Protein AF-A0A383WPZ8-F1 (afdb_monomer_lite)

Secondary structure (DSSP, 8-state):
--GGG-BEETBEEEEEE-SSTT--EEEEESS-B-TT-EEEE--S-EE-HHHHHHHHHTT--TTEEE-STTS-EEE--SS--TTS--GGGPEEPSSGGG--EEEEEEEETTTTEEEEEEEESS-B-TTPBPEE---HHHHHHHHTHHHHHHHHHHHHHH--HHHHHHHHH-HHHHHHHHHHHHHHHHHHHHHHHHHHHHHHHHHHHHHHHHHHHHHHHHHHHSSTTTSSSSGGG-TTHHHHHHHHHHHHHHTTSS----------HHHHHHHHHHHHHHHHHHHHHHHHHHHHHHTT---TTHHHHHHHHHHHHHHHHHHHHHHHHHHHHHHHHHHHHHHTTSSS--------------------------------------------------------------------------------------S-SSSSSSSSS-----

Sequence (446 aa):
MSFDEVATIDKGVVIRQSSISGAGNGLFTGRPFFRNDLITEYCGPIIDHQKALKLRKRGKATHVRVLNSQWLYIDGLKQPVTGQGGASFANDARKASAYNAVFVQRFDRKLGRDRVFLKASRDLDAYEEVFVSYGNTYWQTSKQRPQLADAQAAWDGTGTQEQEQQLRRSPRQRELRRLSVQQEATSCALQQQDLRQQQQQDLRQQQQQQQQQEVGSQQNSGDSSNTMQQAASAPGARQQRQRALSKRAVMQQTHQGNDQPQCTSSQQVRQQQQQQALPAQRAHAQQQQQAALEGSQESTDTQVVWRRSSRVRGRLESQQQQLEEQQQESQQRDRAANGASRSTADVAGADTNAAQPSVLCWSEQKKRSACSPTGQAGKRSKPSSSKAEGTEQRLPADATATLDGADAAAAAVAGKFTVEVLAQPPQQAFATACQAAAMLTRRGRH

InterPro domains:
  IPR001214 SET domain [PF00856] (24-135)
  IPR001214 SET domain [PS50280] (11-135)
  IPR046341 SET domain superfamily [G3DSA:2.170.270.10] (6-135)
  IPR046341 SET domain superfamily [SSF82199] (13-147)

Foldseek 3Di:
DDPPPAAADVRQKHWDQDPPPPLGIFIFGQAKDAAFDFHWWQDADKDAQVVCVVCLLVVNNLQWADQDPRRIIGNGDPDGDTPHTDPSRAEADPDPVPAQWEKDWDQDPVVRGITITITGNHIDHGGHTHHYHPDPVVVVSVVCVVVVVVVVVVCVPDVPPVVVVVVVVDPVVVVVVVVVVVVVVVVVVVVVVVVVVVVVVVVVVVVVVVVVVVVVVVVVVVPVVVVVVPPPPDPPVVVVVVVVVVVVVVPPPPDDDDDDDDPDPVNVVVVVVVVVCVVVVVVVVVVVVVVVVVVVPPDPPVVVVVVVVVVVVVVVVVVVVVVVVVVVVVVVVVVVVVVVVPDPPDDDDDDDDDDDDDDDDDDDDDDDDDDDDDDDDDDDDDDDDDDDDDDDDDDDDDDDDDDDDDDDDDDDDDDDDDDDDDDDDDDDDDDPDDPPPPPPPPDDDD

pLDDT: mean 71.73, std 23.14, range [33.0, 98.75]

Radius of gyration: 43.34 Å; chains: 1; bounding box: 100×112×109 Å

Structure (mmCIF, N/CA/C/O backbone):
data_AF-A0A383WPZ8-F1
#
_entry.id   AF-A0A383WPZ8-F1
#
loop_
_atom_site.group_PDB
_atom_site.id
_atom_site.type_symbol
_atom_site.label_atom_id
_atom_site.label_alt_id
_atom_site.label_comp_id
_atom_site.label_asym_id
_atom_site.label_entity_id
_atom_site.label_seq_id
_atom_site.pdbx_PDB_ins_code
_atom_site.Cartn_x
_atom_site.Cartn_y
_atom_site.Cartn_z
_atom_site.occupancy
_atom_site.B_iso_or_equiv
_atom_site.auth_seq_id
_atom_site.auth_comp_id
_atom_site.auth_asym_id
_atom_site.auth_atom_id
_atom_site.pdbx_PDB_model_num
ATOM 1 N N . MET A 1 1 ? -19.160 -6.243 -6.649 1.00 51.19 1 MET A N 1
ATOM 2 C CA . MET A 1 1 ? -18.575 -5.509 -5.508 1.00 51.19 1 MET A CA 1
ATOM 3 C C . MET A 1 1 ? -17.912 -4.256 -6.053 1.00 51.19 1 MET A C 1
ATOM 5 O O . MET A 1 1 ? -17.012 -4.390 -6.878 1.00 51.19 1 MET A O 1
ATOM 9 N N . SER A 1 2 ? -18.418 -3.070 -5.704 1.00 59.78 2 SER A N 1
ATOM 10 C CA . SER A 1 2 ? -17.740 -1.810 -6.030 1.00 59.78 2 SER A CA 1
ATOM 11 C C . SER A 1 2 ? -16.432 -1.727 -5.233 1.00 59.78 2 SER A C 1
ATOM 13 O O . SER A 1 2 ? -16.320 -2.292 -4.148 1.00 59.78 2 SER A O 1
ATOM 15 N N . PHE A 1 3 ? -15.419 -1.051 -5.775 1.00 64.56 3 PHE A N 1
ATOM 16 C CA . PHE A 1 3 ? -14.148 -0.813 -5.076 1.00 64.56 3 PHE A CA 1
ATOM 17 C C . PHE A 1 3 ? -14.278 0.173 -3.903 1.00 64.56 3 PHE A C 1
ATOM 19 O O . PHE A 1 3 ? -13.309 0.394 -3.183 1.00 64.56 3 PHE A O 1
ATOM 26 N N . ASP A 1 4 ? -15.462 0.760 -3.728 1.00 64.38 4 ASP A N 1
ATOM 27 C CA . ASP A 1 4 ? -15.717 1.884 -2.831 1.00 64.38 4 ASP A CA 1
ATOM 28 C C . ASP A 1 4 ? -15.887 1.454 -1.355 1.00 64.38 4 ASP A C 1
ATOM 30 O O . ASP A 1 4 ? -16.028 2.306 -0.486 1.00 64.38 4 ASP A O 1
ATOM 34 N N . GLU A 1 5 ? -15.817 0.151 -1.049 1.00 86.31 5 GLU A N 1
ATOM 35 C CA . GLU A 1 5 ? -16.041 -0.395 0.305 1.00 86.31 5 GLU A CA 1
ATOM 36 C C . GLU A 1 5 ? -14.859 -1.221 0.853 1.00 86.31 5 GLU A C 1
ATOM 38 O O . GLU A 1 5 ? -15.001 -2.063 1.743 1.00 86.31 5 GLU A O 1
ATOM 43 N N . VAL A 1 6 ? -13.661 -1.014 0.308 1.00 95.94 6 VAL A N 1
ATOM 44 C CA . VAL A 1 6 ? -12.449 -1.629 0.861 1.00 95.94 6 VAL A CA 1
ATOM 45 C C . VAL A 1 6 ? -12.098 -0.938 2.182 1.00 95.94 6 VAL A C 1
ATOM 47 O O . VAL A 1 6 ? -12.159 0.287 2.278 1.00 95.94 6 VAL A O 1
ATOM 50 N N . ALA A 1 7 ? -11.729 -1.709 3.207 1.00 97.69 7 ALA A N 1
ATOM 51 C CA . ALA A 1 7 ? -11.405 -1.138 4.509 1.00 97.69 7 ALA A CA 1
ATOM 52 C C . ALA A 1 7 ? -10.129 -0.281 4.445 1.00 97.69 7 ALA A C 1
ATOM 54 O O . ALA A 1 7 ? -9.193 -0.566 3.692 1.00 97.69 7 ALA A O 1
ATOM 55 N N . THR A 1 8 ? -10.091 0.764 5.265 1.00 97.88 8 THR A N 1
ATOM 56 C CA . THR A 1 8 ? -8.950 1.681 5.392 1.00 97.88 8 THR A CA 1
ATOM 57 C C . THR A 1 8 ? -8.483 1.732 6.839 1.00 97.88 8 THR A C 1
ATOM 59 O O . THR A 1 8 ? -9.192 1.287 7.745 1.00 97.88 8 THR A O 1
ATOM 62 N N . ILE A 1 9 ? -7.303 2.303 7.078 1.00 98.31 9 ILE A N 1
ATOM 63 C CA . ILE A 1 9 ? -6.797 2.553 8.431 1.00 98.31 9 ILE A CA 1
ATOM 64 C C . ILE A 1 9 ? -7.838 3.382 9.201 1.00 98.31 9 ILE A C 1
ATOM 66 O O . ILE A 1 9 ? -8.320 4.401 8.696 1.00 98.31 9 ILE A O 1
ATOM 70 N N . ASP A 1 10 ? -8.211 2.880 10.380 1.00 96.75 10 ASP A N 1
ATOM 71 C CA . ASP A 1 10 ? -9.261 3.363 11.293 1.00 96.75 10 ASP A CA 1
ATOM 72 C C . ASP A 1 10 ? -10.709 3.186 10.799 1.00 96.75 10 ASP A C 1
ATOM 74 O O . ASP A 1 10 ? -11.657 3.595 11.468 1.00 96.75 10 ASP A O 1
ATOM 78 N N . LYS A 1 11 ? -10.913 2.526 9.652 1.00 96.88 11 LYS A N 1
ATOM 79 C CA . LYS A 1 11 ? -12.233 2.135 9.128 1.00 96.88 11 LYS A CA 1
ATOM 80 C C . LYS A 1 11 ? -12.208 0.685 8.644 1.00 96.88 11 LYS A C 1
ATOM 82 O O . LYS A 1 11 ? -12.216 0.398 7.448 1.00 96.88 11 LYS A O 1
ATOM 87 N N . GLY A 1 12 ? -12.168 -0.238 9.602 1.00 97.31 12 GLY A N 1
ATOM 88 C CA . GLY A 1 12 ? -12.237 -1.685 9.375 1.00 97.31 12 GLY A CA 1
ATOM 89 C C . GLY A 1 12 ? -10.890 -2.414 9.373 1.00 97.31 12 GLY A C 1
ATOM 90 O O . GLY A 1 12 ? -10.889 -3.636 9.484 1.00 97.31 12 GLY A O 1
ATOM 91 N N . VAL A 1 13 ? -9.762 -1.700 9.341 1.00 98.56 13 VAL A N 1
ATOM 92 C CA . VAL A 1 13 ? -8.436 -2.224 9.720 1.00 98.56 13 VAL A CA 1
ATOM 93 C C . VAL A 1 13 ? -7.724 -1.246 10.651 1.00 98.56 13 VAL A C 1
ATOM 95 O O . VAL A 1 13 ? -7.985 -0.043 10.614 1.00 98.56 13 VAL A O 1
ATOM 98 N N . VAL A 1 14 ? -6.823 -1.753 11.489 1.00 98.50 14 VAL A N 1
ATOM 99 C CA . VAL A 1 14 ? -6.061 -0.965 12.469 1.00 98.50 14 VAL A CA 1
ATOM 100 C C . VAL A 1 14 ? -4.588 -1.366 12.444 1.00 98.50 14 VAL A C 1
ATOM 102 O O . VAL A 1 14 ? -4.257 -2.527 12.212 1.00 98.50 14 VAL A O 1
ATOM 105 N N . ILE A 1 15 ? -3.693 -0.405 12.675 1.00 98.62 15 ILE A N 1
ATOM 106 C CA . ILE A 1 15 ? -2.249 -0.657 12.769 1.00 98.62 15 ILE A CA 1
ATOM 107 C C . ILE A 1 15 ? -1.861 -0.696 14.244 1.00 98.62 15 ILE A C 1
ATOM 109 O O . ILE A 1 15 ? -2.190 0.221 14.996 1.00 98.62 15 ILE A O 1
ATOM 113 N N . ARG A 1 16 ? -1.189 -1.766 14.673 1.00 98.44 16 ARG A N 1
ATOM 114 C CA . ARG A 1 16 ? -0.738 -1.968 16.062 1.00 98.44 16 ARG A CA 1
ATOM 115 C C . ARG A 1 16 ? 0.646 -2.612 16.075 1.00 98.44 16 ARG A C 1
ATOM 117 O O . ARG A 1 16 ? 1.144 -3.011 15.027 1.00 98.44 16 ARG A O 1
ATOM 124 N N . GLN A 1 17 ? 1.261 -2.736 17.249 1.00 98.44 17 GLN A N 1
ATOM 125 C CA . GLN A 1 17 ? 2.481 -3.529 17.406 1.00 98.44 17 GLN A CA 1
ATOM 126 C C . GLN A 1 17 ? 2.213 -4.981 16.971 1.00 98.44 17 GLN A C 1
ATOM 128 O O . GLN A 1 17 ? 1.251 -5.595 17.428 1.00 98.44 17 GLN A O 1
ATOM 133 N N . SER A 1 18 ? 3.050 -5.514 16.081 1.00 98.19 18 SER A N 1
ATOM 134 C CA . SER A 1 18 ? 2.945 -6.886 15.580 1.00 98.19 18 SER A CA 1
ATOM 135 C C . SER A 1 18 ? 3.175 -7.901 16.697 1.00 98.19 18 SER A C 1
ATOM 137 O O . SER A 1 18 ? 4.013 -7.691 17.580 1.00 98.19 18 SER A O 1
ATOM 139 N N . SER A 1 19 ? 2.485 -9.041 16.617 1.00 97.56 19 SER A N 1
ATOM 140 C CA . SER A 1 19 ? 2.755 -10.204 17.470 1.00 97.56 19 SER A CA 1
ATOM 141 C C . SER A 1 19 ? 4.104 -10.867 17.156 1.00 97.56 19 SER A C 1
ATOM 143 O O . SER A 1 19 ? 4.635 -11.630 17.968 1.00 97.56 19 SER A O 1
ATOM 145 N N . ILE A 1 20 ? 4.709 -10.560 16.003 1.00 96.69 20 ILE A N 1
ATOM 146 C CA . ILE A 1 20 ? 6.052 -11.019 15.659 1.00 96.69 20 ILE A CA 1
ATOM 147 C C . ILE A 1 20 ? 7.078 -10.172 16.419 1.00 96.69 20 ILE A C 1
ATOM 149 O O . ILE A 1 20 ? 7.274 -8.987 16.145 1.00 96.69 20 ILE A O 1
ATOM 153 N N . SER A 1 21 ? 7.802 -10.814 17.340 1.00 96.62 21 SER A N 1
ATOM 154 C CA . SER A 1 21 ? 8.885 -10.173 18.094 1.00 96.62 21 SER A CA 1
ATOM 155 C C . SER A 1 21 ? 9.905 -9.506 17.158 1.00 96.62 21 SER A C 1
ATOM 157 O O . SER A 1 21 ? 10.456 -10.156 16.262 1.00 96.62 21 SER A O 1
ATOM 159 N N . GLY A 1 22 ? 10.119 -8.202 17.367 1.00 95.12 22 GLY A N 1
ATOM 160 C CA . GLY A 1 22 ? 11.057 -7.368 16.612 1.00 95.12 22 GLY A CA 1
ATOM 161 C C . GLY A 1 22 ? 10.561 -6.847 15.255 1.00 95.12 22 GLY A C 1
ATOM 162 O O . GLY A 1 22 ? 11.305 -6.123 14.601 1.00 95.12 22 GLY A O 1
ATOM 163 N N . ALA A 1 23 ? 9.338 -7.171 14.815 1.00 95.75 23 ALA A N 1
ATOM 164 C CA . ALA A 1 23 ? 8.838 -6.743 13.500 1.00 95.75 23 ALA A CA 1
ATOM 165 C C . ALA A 1 23 ? 8.363 -5.277 13.449 1.00 95.75 23 ALA A C 1
ATOM 167 O O . ALA A 1 23 ? 8.274 -4.696 12.369 1.00 95.75 23 ALA A O 1
ATOM 168 N N . GLY A 1 24 ? 8.081 -4.660 14.601 1.00 96.88 24 GLY A N 1
ATOM 169 C CA . GLY A 1 24 ? 7.496 -3.319 14.667 1.00 96.88 24 GLY A CA 1
ATOM 170 C C . GLY A 1 24 ? 5.979 -3.369 14.496 1.00 96.88 24 GLY A C 1
ATOM 171 O O . GLY A 1 24 ? 5.307 -4.098 15.220 1.00 96.88 24 GLY A O 1
ATOM 172 N N . ASN A 1 25 ? 5.437 -2.601 13.553 1.00 98.12 25 ASN A N 1
ATOM 173 C CA . ASN A 1 25 ? 3.993 -2.531 13.324 1.00 98.12 25 ASN A CA 1
ATOM 174 C C . ASN A 1 25 ? 3.474 -3.719 12.496 1.00 98.12 25 ASN A C 1
ATOM 176 O O . ASN A 1 25 ? 4.184 -4.269 11.657 1.00 98.12 25 ASN A O 1
ATOM 180 N N . GLY A 1 26 ? 2.215 -4.083 12.721 1.00 98.44 26 GLY A N 1
ATOM 181 C CA . GLY A 1 26 ? 1.453 -5.072 11.968 1.00 98.44 26 GLY A CA 1
ATOM 182 C C . GLY A 1 26 ? 0.066 -4.547 11.598 1.00 98.44 26 GLY A C 1
ATOM 183 O O . GLY A 1 26 ? -0.460 -3.618 12.223 1.00 98.44 26 GLY A O 1
ATOM 184 N N . LEU A 1 27 ? -0.522 -5.142 10.563 1.00 98.69 27 LEU A N 1
ATOM 185 C CA . LEU A 1 27 ? -1.897 -4.896 10.138 1.00 98.69 27 LEU A CA 1
ATOM 186 C C . LEU A 1 27 ? -2.842 -5.828 10.896 1.00 98.69 27 LEU A C 1
ATOM 188 O O . LEU A 1 27 ? -2.695 -7.040 10.809 1.00 98.69 27 LEU A O 1
ATOM 192 N N . PHE A 1 28 ? -3.845 -5.274 11.567 1.00 98.75 28 PHE A N 1
ATOM 193 C CA . PHE A 1 28 ? -4.885 -6.035 12.252 1.00 98.75 28 PHE A CA 1
ATOM 194 C C . PHE A 1 28 ? -6.253 -5.712 11.654 1.00 98.75 28 PHE A C 1
ATOM 196 O O . PHE A 1 28 ? -6.516 -4.585 11.220 1.00 98.75 28 PHE A O 1
ATOM 203 N N . THR A 1 29 ? -7.147 -6.691 11.639 1.00 98.69 29 THR A N 1
ATOM 204 C CA . THR A 1 29 ? -8.545 -6.471 11.267 1.00 98.69 29 THR A CA 1
ATOM 205 C C . THR A 1 29 ? -9.241 -5.617 12.336 1.00 98.69 29 THR A C 1
ATOM 207 O O . THR A 1 29 ? -8.993 -5.746 13.530 1.00 98.69 29 THR A O 1
ATOM 210 N N . GLY A 1 30 ? -10.110 -4.696 11.930 1.00 98.12 30 GLY A N 1
ATOM 211 C CA . GLY A 1 30 ? -10.985 -3.937 12.840 1.00 98.12 30 GLY A CA 1
ATOM 212 C C . GLY A 1 30 ? -12.412 -4.491 12.896 1.00 98.12 30 GLY A C 1
ATOM 213 O O . GLY A 1 30 ? -13.207 -4.076 13.731 1.00 98.12 30 GLY A O 1
ATOM 214 N N . ARG A 1 31 ? -12.737 -5.412 11.986 1.00 97.81 31 ARG A N 1
ATOM 215 C CA . ARG A 1 31 ? -14.018 -6.111 11.836 1.00 97.81 31 ARG A CA 1
ATOM 216 C C . ARG A 1 31 ? -13.752 -7.501 11.243 1.00 97.81 31 ARG A C 1
ATOM 218 O O . ARG A 1 31 ? -12.676 -7.676 10.669 1.00 97.81 31 ARG A O 1
ATOM 225 N N . PRO A 1 32 ? -14.679 -8.466 11.349 1.00 98.19 32 PRO A N 1
ATOM 226 C CA . PRO A 1 32 ? -14.497 -9.754 10.692 1.00 98.19 32 PRO A CA 1
ATOM 227 C C . PRO A 1 32 ? -14.489 -9.609 9.162 1.00 98.19 32 PRO A C 1
ATOM 229 O O . PRO A 1 32 ? -15.158 -8.728 8.610 1.00 98.19 32 PRO A O 1
ATOM 232 N N . PHE A 1 33 ? -13.740 -10.484 8.492 1.00 98.06 33 PHE A N 1
ATOM 233 C CA . PHE A 1 33 ? -13.700 -10.617 7.032 1.00 98.06 33 PHE A CA 1
ATOM 234 C C . PHE A 1 33 ? -13.913 -12.076 6.648 1.00 98.06 33 PHE A C 1
ATOM 236 O O . PHE A 1 33 ? -13.306 -12.965 7.242 1.00 98.06 33 PHE A O 1
ATOM 243 N N . PHE A 1 34 ? -14.721 -12.329 5.624 1.00 97.88 34 PHE A N 1
ATOM 244 C CA . PHE A 1 34 ? -14.899 -13.675 5.100 1.00 97.88 34 PHE A CA 1
ATOM 245 C C . PHE A 1 34 ? -13.820 -14.010 4.076 1.00 97.88 34 PHE A C 1
ATOM 247 O O . PHE A 1 34 ? -13.192 -13.147 3.453 1.00 97.88 34 PHE A O 1
ATOM 254 N N . ARG A 1 35 ? -13.616 -15.304 3.852 1.00 97.88 35 ARG A N 1
ATOM 255 C CA . ARG A 1 35 ? -12.733 -15.815 2.815 1.00 97.88 35 ARG A CA 1
ATOM 256 C C . ARG A 1 35 ? -13.064 -15.176 1.465 1.00 97.88 35 ARG A C 1
ATOM 258 O O . ARG A 1 35 ? -14.187 -15.246 0.983 1.00 97.88 35 ARG A O 1
ATOM 265 N N . ASN A 1 36 ? -12.026 -14.687 0.790 1.00 96.94 36 ASN A N 1
ATOM 266 C CA . ASN A 1 36 ? -12.063 -13.943 -0.472 1.00 96.94 36 ASN A CA 1
ATOM 267 C C . ASN A 1 36 ? -12.511 -12.477 -0.401 1.00 96.94 36 ASN A C 1
ATOM 269 O O . ASN A 1 36 ? -12.454 -11.818 -1.447 1.00 96.94 36 ASN A O 1
ATOM 273 N N . ASP A 1 37 ? -12.853 -11.943 0.769 1.00 97.25 37 ASP A N 1
ATOM 274 C CA . ASP A 1 37 ? -13.101 -10.510 0.912 1.00 97.25 37 ASP A CA 1
ATOM 275 C C . ASP A 1 37 ? -11.826 -9.707 0.654 1.00 97.25 37 ASP A C 1
ATOM 277 O O . ASP A 1 37 ? -10.712 -10.127 0.989 1.00 97.25 37 ASP A O 1
ATOM 281 N N . LEU A 1 38 ? -11.985 -8.530 0.044 1.00 97.81 38 LEU A N 1
ATOM 282 C CA . LEU A 1 38 ? -10.909 -7.548 -0.040 1.00 97.81 38 LEU A CA 1
ATOM 283 C C . LEU A 1 38 ? -10.787 -6.846 1.313 1.00 97.81 38 LEU A C 1
ATOM 285 O O . LEU A 1 38 ? -11.716 -6.179 1.757 1.00 97.81 38 LEU A O 1
ATOM 289 N N . ILE A 1 39 ? -9.625 -6.987 1.945 1.00 98.19 39 ILE A N 1
ATOM 290 C CA . ILE A 1 39 ? -9.353 -6.437 3.272 1.00 98.19 39 ILE A CA 1
ATOM 291 C C . ILE A 1 39 ? -9.022 -4.950 3.145 1.00 98.19 39 ILE A C 1
ATOM 293 O O . ILE A 1 39 ? -9.759 -4.097 3.621 1.00 98.19 39 ILE A O 1
ATOM 297 N N . THR A 1 40 ? -7.908 -4.631 2.485 1.00 98.50 40 THR A N 1
ATOM 298 C CA . THR A 1 40 ? -7.408 -3.258 2.341 1.00 98.50 40 THR A CA 1
ATOM 299 C C . THR A 1 40 ? -6.527 -3.115 1.096 1.00 98.50 40 THR A C 1
ATOM 301 O O . THR A 1 40 ? -5.928 -4.087 0.630 1.00 98.50 40 THR A O 1
ATOM 304 N N . GLU A 1 41 ? -6.415 -1.901 0.555 1.00 98.12 41 GLU A N 1
ATOM 305 C CA . GLU A 1 41 ? -5.497 -1.566 -0.545 1.00 98.12 41 GLU A CA 1
ATOM 306 C C . GLU A 1 41 ? -4.037 -1.403 -0.070 1.00 98.12 41 GLU A C 1
ATOM 308 O O . GLU A 1 41 ? -3.776 -1.046 1.082 1.00 98.12 41 GLU A O 1
ATOM 313 N N . TYR A 1 42 ? -3.086 -1.656 -0.976 1.00 98.38 42 TYR A N 1
ATOM 314 C CA . TYR A 1 42 ? -1.662 -1.330 -0.860 1.00 98.38 42 TYR A CA 1
ATOM 315 C C . TYR A 1 42 ? -1.386 0.071 -1.405 1.00 98.38 42 TYR A C 1
ATOM 317 O O . TYR A 1 42 ? -0.986 0.245 -2.554 1.00 98.38 42 TYR A O 1
ATOM 325 N N . CYS A 1 43 ? -1.628 1.083 -0.576 1.00 97.88 43 CYS A N 1
ATOM 326 C CA . CYS A 1 43 ? -1.432 2.479 -0.952 1.00 97.88 43 CYS A CA 1
ATOM 327 C C . CYS A 1 43 ? 0.046 2.894 -0.880 1.00 97.88 43 CYS A C 1
ATOM 329 O O . CYS A 1 43 ? 0.812 2.414 -0.043 1.00 97.88 43 CYS A O 1
ATOM 331 N N . GLY A 1 44 ? 0.433 3.828 -1.748 1.00 97.88 44 GLY A N 1
ATOM 332 C CA . GLY A 1 44 ? 1.759 4.440 -1.772 1.00 97.88 44 GLY A CA 1
ATOM 333 C C . GLY A 1 44 ? 2.050 5.136 -3.106 1.00 97.88 44 GLY A C 1
ATOM 334 O O . GLY A 1 44 ? 1.310 4.943 -4.075 1.00 97.88 44 GLY A O 1
ATOM 335 N N . PRO A 1 45 ? 3.105 5.964 -3.186 1.00 97.69 45 PRO A N 1
ATOM 336 C CA . PRO A 1 45 ? 3.580 6.514 -4.449 1.00 97.69 45 PRO A CA 1
ATOM 337 C C . PRO A 1 45 ? 3.954 5.415 -5.449 1.00 97.69 45 PRO A C 1
ATOM 339 O O . PRO A 1 45 ? 4.698 4.482 -5.132 1.00 97.69 45 PRO A O 1
ATOM 342 N N . ILE A 1 46 ? 3.482 5.577 -6.685 1.00 97.69 46 ILE A N 1
ATOM 343 C CA . ILE A 1 46 ? 3.920 4.763 -7.818 1.00 97.69 46 ILE A CA 1
ATOM 344 C C . ILE A 1 46 ? 5.325 5.224 -8.216 1.00 97.69 46 ILE A C 1
ATOM 346 O O . ILE A 1 46 ? 5.585 6.419 -8.364 1.00 97.69 46 ILE A O 1
ATOM 350 N N . ILE A 1 47 ? 6.243 4.276 -8.360 1.00 97.81 47 ILE A N 1
ATOM 351 C CA . ILE A 1 47 ? 7.630 4.513 -8.752 1.00 97.81 47 ILE A CA 1
ATOM 352 C C . ILE A 1 47 ? 8.004 3.626 -9.939 1.00 97.81 47 ILE A C 1
ATOM 354 O O . ILE A 1 47 ? 7.455 2.539 -10.129 1.00 97.81 47 ILE A O 1
ATOM 358 N N . ASP A 1 48 ? 8.972 4.085 -10.724 1.00 97.31 48 ASP A N 1
ATOM 359 C CA . ASP A 1 48 ? 9.526 3.323 -11.835 1.00 97.31 48 ASP A CA 1
ATOM 360 C C . ASP A 1 48 ? 10.528 2.249 -11.367 1.00 97.31 48 ASP A C 1
ATOM 362 O O . ASP A 1 48 ? 10.942 2.164 -10.200 1.00 97.31 48 ASP A O 1
ATOM 366 N N . HIS A 1 49 ? 10.959 1.426 -12.319 1.00 95.75 49 HIS A N 1
ATOM 367 C CA . HIS A 1 49 ? 11.954 0.387 -12.090 1.00 95.75 49 HIS A CA 1
ATOM 368 C C . HIS A 1 49 ? 13.292 0.924 -11.575 1.00 95.75 49 HIS A C 1
ATOM 370 O O . HIS A 1 49 ? 13.890 0.341 -10.669 1.00 95.75 49 HIS A O 1
ATOM 376 N N . GLN A 1 50 ? 13.772 2.045 -12.119 1.00 95.56 50 GLN A N 1
ATOM 377 C CA . GLN A 1 50 ? 15.076 2.599 -11.755 1.00 95.56 50 GLN A CA 1
ATOM 378 C C . GLN A 1 50 ? 15.093 3.081 -10.302 1.00 95.56 50 GLN A C 1
ATOM 380 O O . GLN A 1 50 ? 16.049 2.825 -9.562 1.00 95.56 50 GLN A O 1
ATOM 385 N N . LYS A 1 51 ? 14.022 3.734 -9.851 1.00 97.00 51 LYS A N 1
ATOM 386 C CA . LYS A 1 51 ? 13.840 4.154 -8.463 1.00 97.00 51 LYS A CA 1
ATOM 387 C C . LYS A 1 51 ? 13.675 2.949 -7.543 1.00 97.00 51 LYS A C 1
ATOM 389 O O . LYS A 1 51 ? 14.327 2.920 -6.497 1.00 97.00 51 LYS A O 1
ATOM 394 N N . ALA A 1 52 ? 12.919 1.926 -7.945 1.00 96.12 52 ALA A N 1
ATOM 395 C CA . ALA A 1 52 ? 12.811 0.677 -7.191 1.00 96.12 52 ALA A CA 1
ATOM 396 C C . ALA A 1 52 ? 14.182 -0.009 -7.016 1.00 96.12 52 ALA A C 1
ATOM 398 O O . ALA A 1 52 ? 14.542 -0.400 -5.904 1.00 96.12 52 ALA A O 1
ATOM 399 N N . LEU A 1 53 ? 14.998 -0.083 -8.073 1.00 93.25 53 LEU A N 1
ATOM 400 C CA . LEU A 1 53 ? 16.368 -0.603 -8.006 1.00 93.25 53 LEU A CA 1
ATOM 401 C C . LEU A 1 53 ? 17.262 0.229 -7.078 1.00 93.25 53 LEU A C 1
ATOM 403 O O . LEU A 1 53 ? 17.984 -0.340 -6.259 1.00 93.25 53 LEU A O 1
ATOM 407 N N . LYS A 1 54 ? 17.204 1.565 -7.158 1.00 95.06 54 LYS A N 1
ATOM 408 C CA . LYS A 1 54 ? 17.947 2.456 -6.247 1.00 95.06 54 LYS A CA 1
ATOM 409 C C . LYS A 1 54 ? 17.550 2.222 -4.787 1.00 95.06 54 LYS A C 1
ATOM 411 O O . LYS A 1 54 ? 18.426 2.164 -3.926 1.00 95.06 54 LYS A O 1
ATOM 416 N N . LEU A 1 55 ? 16.256 2.053 -4.499 1.00 95.00 55 LEU A N 1
ATOM 417 C CA . LEU A 1 55 ? 15.774 1.725 -3.154 1.00 95.00 55 LEU A CA 1
ATOM 418 C C . LEU A 1 55 ? 16.284 0.358 -2.687 1.00 95.00 55 LEU A C 1
ATOM 420 O O . LEU A 1 55 ? 16.704 0.242 -1.537 1.00 95.00 55 LEU A O 1
ATOM 424 N N . ARG A 1 56 ? 16.303 -0.656 -3.562 1.00 91.88 56 ARG A N 1
ATOM 425 C CA . ARG A 1 56 ? 16.828 -1.995 -3.239 1.00 91.88 56 ARG A CA 1
ATOM 426 C C . ARG A 1 56 ? 18.316 -1.947 -2.909 1.00 91.88 56 ARG A C 1
ATOM 428 O O . ARG A 1 56 ? 18.701 -2.440 -1.856 1.00 91.88 56 ARG A O 1
ATOM 435 N N . LYS A 1 57 ? 19.117 -1.273 -3.743 1.00 89.88 57 LYS A N 1
ATOM 436 C CA . LYS A 1 57 ? 20.563 -1.085 -3.523 1.00 89.88 57 LYS A CA 1
ATOM 437 C C . LYS A 1 57 ? 20.868 -0.383 -2.200 1.00 89.88 57 LYS A C 1
ATOM 439 O O . LYS A 1 57 ? 21.780 -0.777 -1.498 1.00 89.88 57 LYS A O 1
ATOM 444 N N . ARG A 1 58 ? 20.070 0.623 -1.829 1.00 91.62 58 ARG A N 1
ATOM 445 C CA . ARG A 1 58 ? 20.207 1.357 -0.553 1.00 91.62 58 ARG A CA 1
ATOM 446 C C . ARG A 1 58 ? 19.620 0.621 0.650 1.00 91.62 58 ARG A C 1
ATOM 448 O O . ARG A 1 58 ? 19.568 1.174 1.742 1.00 91.62 58 ARG A O 1
ATOM 455 N N . GLY A 1 59 ? 19.049 -0.556 0.433 1.00 89.62 59 GLY A N 1
ATOM 456 C CA . GLY A 1 59 ? 18.357 -1.303 1.464 1.00 89.62 59 GLY A CA 1
ATOM 457 C C . GLY A 1 59 ? 17.064 -0.663 1.996 1.00 89.62 59 GLY A C 1
ATOM 458 O O . GLY A 1 59 ? 16.575 -1.058 3.055 1.00 89.62 59 GLY A O 1
ATOM 459 N N . LYS A 1 60 ? 16.484 0.287 1.256 1.00 94.06 60 LYS A N 1
ATOM 460 C CA . LYS A 1 60 ? 15.270 1.044 1.617 1.00 94.06 60 LYS A CA 1
ATOM 461 C C . LYS A 1 60 ? 13.996 0.537 0.929 1.00 94.06 60 LYS A C 1
ATOM 463 O O . LYS A 1 60 ? 12.937 1.128 1.102 1.00 94.06 60 LYS A O 1
ATOM 468 N N . ALA A 1 61 ? 14.077 -0.547 0.157 1.00 94.00 61 ALA A N 1
ATOM 469 C CA . ALA A 1 61 ? 12.942 -1.154 -0.547 1.00 94.00 61 ALA A CA 1
ATOM 470 C C . ALA A 1 61 ? 12.085 -2.086 0.336 1.00 94.00 61 ALA A C 1
ATOM 472 O O . ALA A 1 61 ? 11.623 -3.121 -0.134 1.00 94.00 61 ALA A O 1
ATOM 473 N N . THR A 1 62 ? 11.894 -1.745 1.613 1.00 94.19 62 THR A N 1
ATOM 474 C CA . THR A 1 62 ? 11.168 -2.588 2.584 1.00 94.19 62 THR A CA 1
ATOM 475 C C . THR A 1 62 ? 9.671 -2.697 2.293 1.00 94.19 62 THR A C 1
ATOM 477 O O . THR A 1 62 ? 9.055 -3.682 2.671 1.00 94.19 62 THR A O 1
ATOM 480 N N . HIS A 1 63 ? 9.101 -1.716 1.588 1.00 96.56 63 HIS A N 1
ATOM 481 C CA . HIS A 1 63 ? 7.674 -1.646 1.251 1.00 96.56 63 HIS A CA 1
ATOM 482 C C . HIS A 1 63 ? 7.463 -1.526 -0.268 1.00 96.56 63 HIS A C 1
ATOM 484 O O . HIS A 1 63 ? 6.491 -0.937 -0.726 1.00 96.56 63 HIS A O 1
ATOM 490 N N . VAL A 1 64 ? 8.405 -2.016 -1.082 1.00 97.06 64 VAL A N 1
ATOM 491 C CA . VAL A 1 64 ? 8.300 -1.901 -2.544 1.00 97.06 64 VAL A CA 1
ATOM 492 C C . VAL A 1 64 ? 7.617 -3.133 -3.118 1.00 97.06 64 VAL A C 1
ATOM 494 O O . VAL A 1 64 ? 8.151 -4.240 -3.034 1.00 97.06 64 VAL A O 1
ATOM 497 N N . ARG A 1 65 ? 6.477 -2.929 -3.780 1.00 96.38 65 ARG A N 1
ATOM 498 C CA . ARG A 1 65 ? 5.696 -3.991 -4.419 1.00 96.38 65 ARG A CA 1
ATOM 499 C C . ARG A 1 65 ? 5.549 -3.760 -5.918 1.00 96.38 65 ARG A C 1
ATOM 501 O O . ARG A 1 65 ? 5.454 -2.625 -6.358 1.00 96.38 65 ARG A O 1
ATOM 508 N N . VAL A 1 66 ? 5.540 -4.833 -6.709 1.00 96.12 66 VAL A N 1
ATOM 509 C CA . VAL A 1 66 ? 5.250 -4.759 -8.152 1.00 96.12 66 VAL A CA 1
ATOM 510 C C . VAL A 1 66 ? 3.773 -4.412 -8.344 1.00 96.12 66 VAL A C 1
ATOM 512 O O . VAL A 1 66 ? 2.921 -5.042 -7.718 1.00 96.12 66 VAL A O 1
ATOM 515 N N . LEU A 1 67 ? 3.488 -3.422 -9.190 1.00 96.19 67 LEU A N 1
ATOM 516 C CA . LEU A 1 67 ? 2.128 -3.016 -9.539 1.00 96.19 67 LEU A CA 1
ATOM 517 C C . LEU A 1 67 ? 1.610 -3.770 -10.759 1.00 96.19 67 LEU A C 1
ATOM 519 O O . LEU A 1 67 ? 0.488 -4.254 -10.725 1.00 96.19 67 LEU A O 1
ATOM 523 N N . ASN A 1 68 ? 2.414 -3.862 -11.819 1.00 93.00 68 ASN A N 1
ATOM 524 C CA . ASN A 1 68 ? 2.049 -4.544 -13.057 1.00 93.00 68 ASN A CA 1
ATOM 525 C C . ASN A 1 68 ? 3.289 -5.065 -13.809 1.00 93.00 68 ASN A C 1
ATOM 527 O O . ASN A 1 68 ? 4.430 -4.879 -13.380 1.00 93.00 68 ASN A O 1
ATOM 531 N N . SER A 1 69 ? 3.066 -5.728 -14.948 1.00 85.62 69 SER A N 1
ATOM 532 C CA . SER A 1 69 ? 4.129 -6.270 -15.807 1.00 85.62 69 SER A CA 1
ATOM 533 C C . SER A 1 69 ? 4.947 -5.200 -16.542 1.00 85.62 69 SER A C 1
ATOM 535 O O . SER A 1 69 ? 6.021 -5.505 -17.052 1.00 85.62 69 SER A O 1
ATOM 537 N N . GLN A 1 70 ? 4.492 -3.944 -16.562 1.00 85.69 70 GLN A N 1
ATOM 538 C CA . GLN A 1 70 ? 5.167 -2.816 -17.217 1.00 85.69 70 GLN A CA 1
ATOM 539 C C . GLN A 1 70 ? 6.229 -2.158 -16.322 1.00 85.69 70 GLN A C 1
ATOM 541 O O . GLN A 1 70 ? 6.574 -0.994 -16.510 1.00 85.69 70 GLN A O 1
ATOM 546 N N . TRP A 1 71 ? 6.764 -2.897 -15.348 1.00 91.19 71 TRP A N 1
ATOM 547 C CA . TRP A 1 71 ? 7.822 -2.431 -14.448 1.00 91.19 71 TRP A CA 1
ATOM 548 C C . TRP A 1 71 ? 7.443 -1.214 -13.592 1.00 91.19 71 TRP A C 1
ATOM 550 O O . TRP A 1 71 ? 8.318 -0.447 -13.179 1.00 91.19 71 TRP A O 1
ATOM 560 N N . LEU A 1 72 ? 6.152 -1.050 -13.294 1.00 96.44 72 LEU A N 1
ATOM 561 C CA . LEU A 1 72 ? 5.687 -0.111 -12.281 1.00 96.44 72 LEU A CA 1
ATOM 562 C C . LEU A 1 72 ? 5.667 -0.779 -10.909 1.00 96.44 72 LEU A C 1
ATOM 564 O O . LEU A 1 72 ? 5.353 -1.964 -10.763 1.00 96.44 72 LEU A O 1
ATOM 568 N N . TYR A 1 73 ? 5.993 0.006 -9.890 1.00 97.75 73 TYR A N 1
ATOM 569 C CA . TYR A 1 73 ? 6.048 -0.433 -8.504 1.00 97.75 73 TYR A CA 1
ATOM 570 C C . TYR A 1 73 ? 5.302 0.554 -7.607 1.00 97.75 73 TYR A C 1
ATOM 572 O O . TYR A 1 73 ? 5.148 1.719 -7.955 1.00 97.75 73 TYR A O 1
ATOM 580 N N . ILE A 1 74 ? 4.887 0.102 -6.429 1.00 98.19 74 ILE A N 1
ATOM 581 C CA . ILE A 1 74 ? 4.360 0.940 -5.350 1.00 98.19 74 ILE A CA 1
ATOM 582 C C . ILE A 1 74 ? 5.392 0.935 -4.220 1.00 98.19 74 ILE A C 1
ATOM 584 O O . ILE A 1 74 ? 5.746 -0.141 -3.742 1.00 98.19 74 ILE A O 1
ATOM 588 N N . ASP A 1 75 ? 5.877 2.105 -3.792 1.00 98.25 75 ASP A N 1
ATOM 589 C CA . ASP A 1 75 ? 6.594 2.260 -2.512 1.00 98.25 75 ASP A CA 1
ATOM 590 C C . ASP A 1 75 ? 5.548 2.538 -1.431 1.00 98.25 75 ASP A C 1
ATOM 592 O O . ASP A 1 75 ? 5.050 3.652 -1.314 1.00 98.25 75 ASP A O 1
ATOM 596 N N . GLY A 1 76 ? 5.144 1.488 -0.720 1.00 98.31 76 GLY A N 1
ATOM 597 C CA . GLY A 1 76 ? 4.044 1.508 0.234 1.00 98.31 76 GLY A CA 1
ATOM 598 C C . GLY A 1 76 ? 4.250 2.474 1.402 1.00 98.31 76 GLY A C 1
ATOM 599 O O . GLY A 1 76 ? 5.366 2.915 1.700 1.00 98.31 76 GLY A O 1
ATOM 600 N N . LEU A 1 77 ? 3.154 2.791 2.092 1.00 98.12 77 LEU A N 1
ATOM 601 C CA . LEU A 1 77 ? 3.178 3.649 3.277 1.00 98.12 77 LEU A CA 1
ATOM 602 C C . LEU A 1 77 ? 4.069 3.052 4.377 1.00 98.12 77 LEU A C 1
ATOM 604 O O . LEU A 1 77 ? 3.933 1.883 4.731 1.00 98.12 77 LEU A O 1
ATOM 608 N N . LYS A 1 78 ? 4.958 3.890 4.924 1.00 97.31 78 LYS A N 1
ATOM 609 C CA . LYS A 1 78 ? 5.876 3.562 6.037 1.00 97.31 78 LYS A CA 1
ATOM 610 C C . LYS A 1 78 ? 5.361 4.043 7.392 1.00 97.31 78 LYS A C 1
ATOM 612 O O . LYS A 1 78 ? 5.848 3.605 8.426 1.00 97.31 78 LYS A O 1
ATOM 617 N N . GLN A 1 79 ? 4.414 4.975 7.369 1.00 97.50 79 GLN A N 1
ATOM 618 C CA . GLN A 1 79 ? 3.731 5.517 8.536 1.00 97.50 79 GLN A CA 1
ATOM 619 C C . GLN A 1 79 ? 2.225 5.407 8.297 1.00 97.50 79 GLN A C 1
ATOM 621 O O . GLN A 1 79 ? 1.797 5.606 7.154 1.00 97.50 79 GLN A O 1
ATOM 626 N N . PRO A 1 80 ? 1.436 5.024 9.311 1.00 97.94 80 PRO A N 1
ATOM 627 C CA . PRO A 1 80 ? -0.003 4.881 9.160 1.00 97.94 80 PRO A CA 1
ATOM 628 C C . PRO A 1 80 ? -0.630 6.239 8.834 1.00 97.94 80 PRO A C 1
ATOM 630 O O . PRO A 1 80 ? -0.284 7.254 9.434 1.00 97.94 80 PRO A O 1
ATOM 633 N N . VAL A 1 81 ? -1.552 6.252 7.873 1.00 98.00 81 VAL A N 1
ATOM 634 C CA . VAL A 1 81 ? -2.305 7.448 7.478 1.00 98.00 81 VAL A CA 1
ATOM 635 C C . VAL A 1 81 ? -3.786 7.092 7.502 1.00 98.00 81 VAL A C 1
ATOM 637 O O . VAL A 1 81 ? -4.234 6.261 6.712 1.00 98.00 81 VAL A O 1
ATOM 640 N N . THR A 1 82 ? -4.544 7.700 8.415 1.00 97.81 82 THR A N 1
ATOM 641 C CA . THR A 1 82 ? -5.989 7.476 8.560 1.00 97.81 82 THR A CA 1
ATOM 642 C C . THR A 1 82 ? -6.713 7.664 7.226 1.00 97.81 82 THR A C 1
ATOM 644 O O . THR A 1 82 ? -6.454 8.616 6.487 1.00 97.81 82 THR A O 1
ATOM 647 N N . GLY A 1 83 ? -7.621 6.741 6.900 1.00 96.44 83 GLY A N 1
ATOM 648 C CA . GLY A 1 83 ? -8.371 6.763 5.640 1.00 96.44 83 GLY A CA 1
ATOM 649 C C . GLY A 1 83 ? -7.611 6.251 4.409 1.00 96.44 83 GLY A C 1
ATOM 650 O O . GLY A 1 83 ? -8.205 6.172 3.339 1.00 96.44 83 GLY A O 1
ATOM 651 N N . GLN A 1 84 ? -6.335 5.869 4.532 1.00 97.69 84 GLN A N 1
ATOM 652 C CA . GLN A 1 84 ? -5.589 5.179 3.472 1.00 97.69 84 GLN A CA 1
ATOM 653 C C . GLN A 1 84 ? -5.621 3.658 3.660 1.00 97.69 84 GLN A C 1
ATOM 655 O O . GLN A 1 84 ? -5.923 3.149 4.741 1.00 97.69 84 GLN A O 1
ATOM 660 N N . GLY A 1 85 ? -5.285 2.913 2.607 1.00 97.88 85 GLY A N 1
ATOM 661 C CA . GLY A 1 85 ? -5.125 1.464 2.684 1.00 97.88 85 GLY A CA 1
ATOM 662 C C . GLY A 1 85 ? -3.909 1.054 3.527 1.00 97.88 85 GLY A C 1
ATOM 663 O O . GLY A 1 85 ? -2.821 1.611 3.387 1.00 97.88 85 GLY A O 1
ATOM 664 N N . GLY A 1 86 ? -4.092 0.061 4.397 1.00 98.25 86 GLY A N 1
ATOM 665 C CA . GLY A 1 86 ? -3.088 -0.445 5.335 1.00 98.25 86 GLY A CA 1
ATOM 666 C C . GLY A 1 86 ? -2.295 -1.671 4.870 1.00 98.25 86 GLY A C 1
ATOM 667 O O . GLY A 1 86 ? -1.556 -2.239 5.670 1.00 98.25 86 GLY A O 1
ATOM 668 N N . ALA A 1 87 ? -2.412 -2.122 3.613 1.00 98.50 87 ALA A N 1
ATOM 669 C CA . ALA A 1 87 ? -1.796 -3.393 3.206 1.00 98.50 87 ALA A CA 1
ATOM 670 C C . ALA A 1 87 ? -0.259 -3.403 3.263 1.00 98.50 87 ALA A C 1
ATOM 672 O O . ALA A 1 87 ? 0.336 -4.479 3.283 1.00 98.50 87 ALA A O 1
ATOM 673 N N . SER A 1 88 ? 0.395 -2.236 3.277 1.00 98.38 88 SER A N 1
ATOM 674 C CA . SER A 1 88 ? 1.852 -2.135 3.411 1.00 98.38 88 SER A CA 1
ATOM 675 C C . SER A 1 88 ? 2.370 -2.541 4.792 1.00 98.38 88 SER A C 1
ATOM 677 O O . SER A 1 88 ? 3.553 -2.838 4.909 1.00 98.38 88 SER A O 1
ATOM 679 N N . PHE A 1 89 ? 1.496 -2.619 5.800 1.00 98.50 89 PHE A N 1
ATOM 680 C CA . PHE A 1 89 ? 1.829 -3.020 7.170 1.00 98.50 89 PHE A CA 1
ATOM 681 C C . PHE A 1 89 ? 1.578 -4.512 7.454 1.00 98.50 89 PHE A C 1
ATOM 683 O O . PHE A 1 89 ? 1.794 -4.961 8.577 1.00 98.50 89 PHE A O 1
ATOM 690 N N . ALA A 1 90 ? 1.088 -5.287 6.480 1.00 98.50 90 ALA A N 1
ATOM 691 C CA . ALA A 1 90 ? 0.891 -6.726 6.654 1.00 98.50 90 ALA A CA 1
ATOM 692 C C . ALA A 1 90 ? 2.237 -7.453 6.619 1.00 98.50 90 ALA A C 1
ATOM 694 O O . ALA A 1 90 ? 2.965 -7.340 5.634 1.00 98.50 90 ALA A O 1
ATOM 695 N N . ASN A 1 91 ? 2.540 -8.217 7.668 1.00 98.12 91 ASN A N 1
ATOM 696 C CA . ASN A 1 91 ? 3.828 -8.885 7.828 1.00 98.12 91 ASN A CA 1
ATOM 697 C C . ASN A 1 91 ? 3.870 -10.265 7.164 1.00 98.12 91 ASN A C 1
ATOM 699 O O . ASN A 1 91 ? 2.845 -10.926 6.976 1.00 98.12 91 ASN A O 1
ATOM 703 N N . ASP A 1 92 ? 5.083 -10.732 6.862 1.00 97.19 92 ASP A N 1
ATOM 704 C CA . ASP A 1 92 ? 5.307 -12.131 6.503 1.00 97.19 92 ASP A CA 1
ATOM 705 C C . ASP A 1 92 ? 5.334 -13.002 7.758 1.00 97.19 92 ASP A C 1
ATOM 707 O O . ASP A 1 92 ? 6.164 -12.798 8.652 1.00 97.19 92 ASP A O 1
ATOM 711 N N . ALA A 1 93 ? 4.434 -13.979 7.841 1.00 94.44 93 ALA A N 1
ATOM 712 C CA . ALA A 1 93 ? 4.497 -14.947 8.923 1.00 94.44 93 ALA A CA 1
ATOM 713 C C . ALA A 1 93 ? 5.703 -15.881 8.755 1.00 94.44 93 ALA A C 1
ATOM 715 O O . ALA A 1 93 ? 5.964 -16.425 7.686 1.00 94.44 93 ALA A O 1
ATOM 716 N N . ARG A 1 94 ? 6.385 -16.185 9.866 1.00 87.94 94 ARG A N 1
ATOM 717 C CA . ARG A 1 94 ? 7.518 -17.134 9.886 1.00 87.94 94 ARG A CA 1
ATOM 718 C C . ARG A 1 94 ? 7.154 -18.533 9.366 1.00 87.94 94 ARG A C 1
ATOM 720 O O . ARG A 1 94 ? 8.039 -19.279 8.961 1.00 87.94 94 ARG A O 1
ATOM 727 N N . LYS A 1 95 ? 5.872 -18.910 9.434 1.00 93.75 95 LYS A N 1
ATOM 728 C CA . LYS A 1 95 ? 5.345 -20.211 9.006 1.00 93.75 95 LYS A CA 1
ATOM 729 C C . LYS A 1 95 ? 4.295 -20.009 7.921 1.00 93.75 95 LYS A C 1
ATOM 731 O O . LYS A 1 95 ? 3.356 -19.244 8.116 1.00 93.75 95 LYS A O 1
ATOM 736 N N . ALA A 1 96 ? 4.392 -20.781 6.840 1.00 93.19 96 ALA A N 1
ATOM 737 C CA . ALA A 1 96 ? 3.453 -20.685 5.724 1.00 93.19 96 ALA A CA 1
ATOM 738 C C . ALA A 1 96 ? 1.999 -21.024 6.098 1.00 93.19 96 ALA A C 1
ATOM 740 O O . ALA A 1 96 ? 1.067 -20.490 5.505 1.00 93.19 96 ALA A O 1
ATOM 741 N N . SER A 1 97 ? 1.789 -21.869 7.112 1.00 94.69 97 SER A N 1
ATOM 742 C CA . SER A 1 97 ? 0.453 -22.207 7.618 1.00 94.69 97 SER A CA 1
ATOM 743 C C . SER A 1 97 ? -0.259 -21.045 8.317 1.00 94.69 97 SER A C 1
ATOM 745 O O . SER A 1 97 ? -1.469 -21.109 8.506 1.00 94.69 97 SER A O 1
ATOM 747 N N . ALA A 1 98 ? 0.467 -19.992 8.703 1.00 97.06 98 ALA A N 1
ATOM 748 C CA . ALA A 1 98 ? -0.106 -18.815 9.347 1.00 97.06 98 ALA A CA 1
ATOM 749 C C . ALA A 1 98 ? -0.567 -17.745 8.342 1.00 97.06 98 ALA A C 1
ATOM 751 O O . ALA A 1 98 ? -1.177 -16.760 8.749 1.00 97.06 98 ALA A O 1
ATOM 752 N N . TYR A 1 99 ? -0.310 -17.922 7.040 1.00 98.25 99 TYR A N 1
ATOM 753 C CA . TYR A 1 99 ? -0.780 -16.992 6.015 1.00 98.25 99 TYR A CA 1
ATOM 754 C C . TYR A 1 99 ? -2.306 -17.002 5.933 1.00 98.25 99 TYR A C 1
ATOM 756 O O . TYR A 1 99 ? -2.924 -18.003 5.568 1.00 98.25 99 TYR A O 1
ATOM 764 N N . ASN A 1 100 ? -2.911 -15.859 6.236 1.00 98.50 100 ASN A N 1
ATOM 765 C CA . ASN A 1 100 ? -4.360 -15.686 6.283 1.00 98.50 100 ASN A CA 1
ATOM 766 C C . ASN A 1 100 ? -4.859 -14.629 5.269 1.00 98.50 100 ASN A C 1
ATOM 768 O O . ASN A 1 100 ? -6.064 -14.436 5.104 1.00 98.50 100 ASN A O 1
ATOM 772 N N . ALA A 1 101 ? -3.946 -14.020 4.502 1.00 98.56 101 ALA A N 1
ATOM 773 C CA . ALA A 1 101 ? -4.258 -13.169 3.361 1.00 98.56 101 ALA A CA 1
ATOM 774 C C . ALA A 1 101 ? -3.287 -13.365 2.184 1.00 98.56 101 ALA A C 1
ATOM 776 O O . ALA A 1 101 ? -2.148 -13.812 2.324 1.00 98.56 101 ALA A O 1
ATOM 777 N N . VAL A 1 102 ? -3.751 -12.998 0.990 1.00 98.12 102 VAL A N 1
ATOM 778 C CA . VAL A 1 102 ? -2.977 -13.006 -0.256 1.00 98.12 102 VAL A CA 1
ATOM 779 C C . VAL A 1 102 ? -3.127 -11.681 -0.981 1.00 98.12 102 VAL A C 1
ATOM 781 O O . VAL A 1 102 ? -4.180 -11.047 -0.949 1.00 98.12 102 VAL A O 1
ATOM 784 N N . PHE A 1 103 ? -2.080 -11.266 -1.682 1.00 97.94 103 PHE A N 1
ATOM 785 C CA . PHE A 1 103 ? -2.162 -10.084 -2.524 1.00 97.94 103 PHE A CA 1
ATOM 786 C C . PHE A 1 103 ? -2.825 -10.403 -3.855 1.00 97.94 103 PHE A C 1
ATOM 788 O O . PHE A 1 103 ? -2.505 -11.405 -4.495 1.00 97.94 103 PHE A O 1
ATOM 795 N N . VAL A 1 104 ? -3.704 -9.513 -4.294 1.00 97.50 104 VAL A N 1
ATOM 796 C CA . VAL A 1 104 ? -4.372 -9.593 -5.590 1.00 97.50 104 VAL A CA 1
ATOM 797 C C . VAL A 1 104 ? -4.255 -8.256 -6.306 1.00 97.50 104 VAL A C 1
ATOM 799 O O . VAL A 1 104 ? -4.435 -7.199 -5.705 1.00 97.50 104 VAL A O 1
ATOM 802 N N . GLN A 1 105 ? -3.955 -8.304 -7.597 1.00 96.88 105 GLN A N 1
ATOM 803 C CA . GLN A 1 105 ? -3.992 -7.137 -8.469 1.00 96.88 105 GLN A CA 1
ATOM 804 C C . GLN A 1 105 ? -5.369 -7.063 -9.129 1.00 96.88 105 GLN A C 1
ATOM 806 O O . GLN A 1 105 ? -5.910 -8.088 -9.553 1.00 96.88 105 GLN A O 1
ATOM 811 N N . ARG A 1 106 ? -5.954 -5.868 -9.204 1.00 96.12 106 ARG A N 1
ATOM 812 C CA . ARG A 1 106 ? -7.193 -5.623 -9.948 1.00 96.12 106 ARG A CA 1
ATOM 813 C C . ARG A 1 106 ? -7.096 -4.318 -10.723 1.00 96.12 106 ARG A C 1
ATOM 815 O O . ARG A 1 106 ? -6.607 -3.323 -10.197 1.00 96.12 106 ARG A O 1
ATOM 822 N N . PHE A 1 107 ? -7.616 -4.334 -11.943 1.00 95.44 107 PHE A N 1
ATOM 823 C CA . PHE A 1 107 ? -7.744 -3.140 -12.763 1.00 95.44 107 PHE A CA 1
ATOM 824 C C . PHE A 1 107 ? -8.975 -2.337 -12.333 1.00 95.44 107 PHE A C 1
ATOM 826 O O . PHE A 1 107 ? -10.099 -2.852 -12.338 1.00 95.44 107 PHE A O 1
ATOM 833 N N . ASP A 1 108 ? -8.767 -1.081 -11.957 1.00 94.75 108 ASP A N 1
ATOM 834 C CA . ASP A 1 108 ? -9.836 -0.148 -11.629 1.00 94.75 108 ASP A CA 1
ATOM 835 C C . ASP A 1 108 ? -10.270 0.596 -12.890 1.00 94.75 108 ASP A C 1
ATOM 837 O O . ASP A 1 108 ? -9.553 1.455 -13.403 1.00 94.75 108 ASP A O 1
ATOM 841 N N . ARG A 1 109 ? -11.469 0.274 -13.384 1.00 93.75 109 ARG A N 1
ATOM 842 C CA . ARG A 1 109 ? -12.024 0.894 -14.593 1.00 93.75 109 ARG A CA 1
ATOM 843 C C . ARG A 1 109 ? -12.333 2.380 -14.420 1.00 93.75 109 ARG A C 1
ATOM 845 O O . ARG A 1 109 ? -12.265 3.098 -15.408 1.00 93.75 109 ARG A O 1
ATOM 852 N N . LYS A 1 110 ? -12.676 2.838 -13.208 1.00 92.06 110 LYS A N 1
ATOM 853 C CA . LYS A 1 110 ? -12.997 4.253 -12.957 1.00 92.06 110 LYS A CA 1
ATOM 854 C C . LYS A 1 110 ? -11.731 5.103 -13.002 1.00 92.06 110 LYS A C 1
ATOM 856 O O . LYS A 1 110 ? -11.742 6.190 -13.564 1.00 92.06 110 LYS A O 1
ATOM 861 N N . LEU A 1 111 ? -10.646 4.596 -12.415 1.00 91.56 111 LEU A N 1
ATOM 862 C CA . LEU A 1 111 ? -9.356 5.291 -12.367 1.00 91.56 111 LEU A CA 1
ATOM 863 C C . LEU A 1 111 ? -8.450 4.989 -13.569 1.00 91.56 111 LEU A C 1
ATOM 865 O O . LEU A 1 111 ? -7.417 5.634 -13.719 1.00 91.56 111 LEU A O 1
ATOM 869 N N . GLY A 1 112 ? -8.792 3.989 -14.386 1.00 94.38 112 GLY A N 1
ATOM 870 C CA . GLY A 1 112 ? -7.995 3.567 -15.537 1.00 94.38 112 GLY A CA 1
ATOM 871 C C . GLY A 1 112 ? -6.616 3.015 -15.164 1.00 94.38 112 GLY A C 1
ATOM 872 O O . GLY A 1 112 ? -5.673 3.179 -15.933 1.00 94.38 112 GLY A O 1
ATOM 873 N N . ARG A 1 113 ? -6.461 2.400 -13.982 1.00 94.38 113 ARG A N 1
ATOM 874 C CA . ARG A 1 113 ? -5.159 1.907 -13.498 1.00 94.38 113 ARG A CA 1
ATOM 875 C C . ARG A 1 113 ? -5.258 0.623 -12.683 1.00 94.38 113 ARG A C 1
ATOM 877 O O . ARG A 1 113 ? -6.272 0.348 -12.044 1.00 94.38 113 ARG A O 1
ATOM 884 N N . ASP A 1 114 ? -4.164 -0.132 -12.663 1.00 96.75 114 ASP A N 1
ATOM 885 C CA . ASP A 1 114 ? -3.992 -1.267 -11.760 1.00 96.75 114 ASP A CA 1
ATOM 886 C C . ASP A 1 114 ? -3.886 -0.815 -10.300 1.00 96.75 114 ASP A C 1
ATOM 888 O O . ASP A 1 114 ? -3.300 0.224 -9.987 1.00 96.75 114 ASP A O 1
ATOM 892 N N . ARG A 1 115 ? -4.444 -1.623 -9.398 1.00 96.94 115 ARG A N 1
ATOM 893 C CA . ARG A 1 115 ? -4.379 -1.459 -7.943 1.00 96.94 115 ARG A CA 1
ATOM 894 C C . ARG A 1 115 ? -4.065 -2.805 -7.301 1.00 96.94 115 ARG A C 1
ATOM 896 O O . ARG A 1 115 ? -4.426 -3.858 -7.834 1.00 96.94 115 ARG A O 1
ATOM 903 N N . VAL A 1 116 ? -3.407 -2.781 -6.146 1.00 97.50 116 VAL A N 1
ATOM 904 C CA . VAL A 1 116 ? -3.052 -3.993 -5.397 1.00 97.50 116 VAL A CA 1
ATOM 905 C C . VAL A 1 116 ? -3.792 -4.004 -4.071 1.00 97.50 116 VAL A C 1
ATOM 907 O O . VAL A 1 116 ? -3.760 -3.030 -3.327 1.00 97.50 116 VAL A O 1
ATOM 910 N N . PHE A 1 117 ? -4.430 -5.124 -3.759 1.00 98.19 117 PHE A N 1
ATOM 911 C CA . PHE A 1 117 ? -5.227 -5.314 -2.553 1.00 98.19 117 PHE A CA 1
ATOM 912 C C . PHE A 1 117 ? -4.760 -6.540 -1.781 1.00 98.19 117 PHE A C 1
ATOM 914 O O . PHE A 1 117 ? -4.176 -7.464 -2.352 1.00 98.19 117 PHE A O 1
ATOM 921 N N . LEU A 1 118 ? -5.085 -6.572 -0.494 1.00 98.44 118 LEU A N 1
ATOM 922 C CA . LEU A 1 118 ? -5.124 -7.802 0.282 1.00 98.44 118 LEU A CA 1
ATOM 923 C C . LEU A 1 118 ? -6.492 -8.448 0.175 1.00 98.44 118 LEU A C 1
ATOM 925 O O . LEU A 1 118 ? -7.515 -7.777 0.282 1.00 98.44 118 LEU A O 1
ATOM 929 N N . LYS A 1 119 ? -6.487 -9.761 -0.014 1.00 98.25 119 LYS A N 1
ATOM 930 C CA . LYS A 1 119 ? -7.668 -10.608 -0.038 1.00 98.25 119 LYS A CA 1
ATOM 931 C C . LYS A 1 119 ? -7.536 -11.680 1.037 1.00 98.25 119 LYS A C 1
ATOM 933 O O . LYS A 1 119 ? -6.511 -12.361 1.076 1.00 98.25 119 LYS A O 1
ATOM 938 N N . ALA A 1 120 ? -8.559 -11.861 1.862 1.00 98.44 120 ALA A N 1
ATOM 939 C CA . ALA A 1 120 ? -8.568 -12.894 2.892 1.00 98.44 120 ALA A CA 1
ATOM 940 C C . ALA A 1 120 ? -8.494 -14.298 2.255 1.00 98.44 120 ALA A C 1
ATOM 942 O O . ALA A 1 120 ? -9.218 -14.596 1.298 1.00 98.44 120 ALA A O 1
ATOM 943 N N . SER A 1 121 ? -7.591 -15.161 2.734 1.00 98.12 121 SER A N 1
ATOM 944 C CA . SER A 1 121 ? -7.439 -16.542 2.233 1.00 98.12 121 SER A CA 1
ATOM 945 C C . SER A 1 121 ? -8.324 -17.547 2.980 1.00 98.12 121 SER A C 1
ATOM 947 O O . SER A 1 121 ? -8.632 -18.615 2.437 1.00 98.12 121 SER A O 1
ATOM 949 N N . ARG A 1 122 ? -8.777 -17.162 4.175 1.00 98.19 122 ARG A N 1
ATOM 950 C CA . ARG A 1 122 ? -9.764 -17.809 5.045 1.00 98.19 122 ARG A CA 1
ATOM 951 C C . ARG A 1 122 ? -10.591 -16.732 5.755 1.00 98.19 122 ARG A C 1
ATOM 953 O O . ARG A 1 122 ? -10.314 -15.552 5.561 1.00 98.19 122 ARG A O 1
ATOM 960 N N . ASP A 1 123 ? -11.557 -17.139 6.566 1.00 98.44 123 ASP A N 1
ATOM 961 C CA . ASP A 1 123 ? -12.268 -16.213 7.447 1.00 98.44 123 ASP A CA 1
ATOM 962 C C . ASP A 1 123 ? -11.304 -15.662 8.513 1.00 98.44 123 ASP A C 1
ATOM 964 O O . ASP A 1 123 ? -10.406 -16.375 8.984 1.00 98.44 123 ASP A O 1
ATOM 968 N N . LEU A 1 124 ? -11.463 -14.379 8.829 1.00 98.44 124 LEU A N 1
ATOM 969 C CA . LEU A 1 124 ? -10.675 -13.625 9.798 1.00 98.44 124 LEU A CA 1
ATOM 970 C C . LEU A 1 124 ? -11.612 -13.021 10.834 1.00 98.44 124 LEU A C 1
ATOM 972 O O . LEU A 1 124 ? -12.565 -12.323 10.472 1.00 98.44 124 LEU A O 1
ATOM 976 N N . ASP A 1 125 ? -11.294 -13.221 12.106 1.00 98.56 125 ASP A N 1
ATOM 977 C CA . ASP A 1 125 ? -12.022 -12.574 13.193 1.00 98.56 125 ASP A CA 1
ATOM 978 C C . ASP A 1 125 ? -11.622 -11.099 13.319 1.00 98.56 125 ASP A C 1
ATOM 980 O O . ASP A 1 125 ? -10.644 -10.635 12.724 1.00 98.56 125 ASP A O 1
ATOM 984 N N . ALA A 1 126 ? -12.390 -10.324 14.087 1.00 98.31 126 ALA A N 1
ATOM 985 C CA . ALA A 1 126 ? -12.004 -8.959 14.430 1.00 98.31 126 ALA A CA 1
ATOM 986 C C . ALA A 1 126 ? -10.753 -8.958 15.324 1.00 98.31 126 ALA A C 1
ATOM 988 O O . ALA A 1 126 ? -10.621 -9.784 16.224 1.00 98.31 126 ALA A O 1
ATOM 989 N N . TYR A 1 127 ? -9.872 -7.979 15.115 1.00 98.25 127 TYR A N 1
ATOM 990 C CA . TYR A 1 127 ? -8.609 -7.811 15.839 1.00 98.25 127 TYR A CA 1
ATOM 991 C C . TYR A 1 127 ? -7.583 -8.930 15.628 1.00 98.25 127 TYR A C 1
ATOM 993 O O . TYR A 1 127 ? -6.610 -9.016 16.376 1.00 98.25 127 TYR A O 1
ATOM 1001 N N . GLU A 1 128 ? -7.752 -9.742 14.588 1.00 98.50 128 GLU A N 1
ATOM 1002 C CA . GLU A 1 128 ? -6.764 -10.726 14.156 1.00 98.50 128 GLU A CA 1
ATOM 1003 C C . GLU A 1 128 ? -5.644 -10.046 13.343 1.00 98.50 128 GLU A C 1
ATOM 1005 O O . GLU A 1 128 ? -5.910 -9.152 12.533 1.00 98.50 128 GLU A O 1
ATOM 1010 N N . GLU A 1 129 ? -4.382 -10.450 13.538 1.00 98.62 129 GLU A N 1
ATOM 1011 C CA . GLU A 1 129 ? -3.265 -9.951 12.722 1.00 98.62 129 GLU A CA 1
ATOM 1012 C C . GLU A 1 129 ? -3.295 -10.577 11.323 1.00 98.62 129 GLU A C 1
ATOM 1014 O O . GLU A 1 129 ? -3.462 -11.785 11.153 1.00 98.62 129 GLU A O 1
ATOM 1019 N N . VAL A 1 130 ? -3.106 -9.746 10.303 1.00 98.69 130 VAL A N 1
ATOM 1020 C CA . VAL A 1 130 ? -3.096 -10.151 8.902 1.00 98.69 130 VAL A CA 1
ATOM 1021 C C . VAL A 1 130 ? -1.669 -10.485 8.475 1.00 98.69 130 VAL A C 1
ATOM 1023 O O . VAL A 1 130 ? -0.790 -9.620 8.434 1.00 98.69 130 VAL A O 1
ATOM 1026 N N . PHE A 1 131 ? -1.469 -11.738 8.079 1.00 98.56 131 PHE A N 1
ATOM 1027 C CA . PHE A 1 131 ? -0.213 -12.277 7.582 1.00 98.56 131 PHE A CA 1
ATOM 1028 C C . PHE A 1 131 ? -0.303 -12.696 6.121 1.00 98.56 131 PHE A C 1
ATOM 1030 O O . PHE A 1 131 ? -1.267 -13.316 5.663 1.00 98.56 131 PHE A O 1
ATOM 1037 N N . VAL A 1 132 ? 0.768 -12.409 5.395 1.00 98.12 132 VAL A N 1
ATOM 1038 C CA . VAL A 1 132 ? 0.881 -12.609 3.948 1.00 98.12 132 VAL A CA 1
ATOM 1039 C C . VAL A 1 132 ? 2.194 -13.301 3.621 1.00 98.12 132 VAL A C 1
ATOM 1041 O O . VAL A 1 132 ? 3.099 -13.313 4.437 1.00 98.12 132 VAL A O 1
ATOM 1044 N N . SER A 1 133 ? 2.351 -13.842 2.417 1.00 97.06 133 SER A N 1
ATOM 1045 C CA . SER A 1 133 ? 3.679 -14.264 1.955 1.00 97.06 133 SER A CA 1
ATOM 1046 C C . SER A 1 133 ? 4.355 -13.132 1.183 1.00 97.06 133 SER A C 1
ATOM 1048 O O . SER A 1 133 ? 3.769 -12.598 0.233 1.00 97.06 133 SER A O 1
ATOM 1050 N N . TYR A 1 134 ? 5.597 -12.781 1.533 1.00 95.31 134 TYR A N 1
ATOM 1051 C CA . TYR A 1 134 ? 6.423 -11.884 0.710 1.00 95.31 134 TYR A CA 1
ATOM 1052 C C . TYR A 1 134 ? 7.064 -12.612 -0.478 1.00 95.31 134 TYR A C 1
ATOM 1054 O O . TYR A 1 134 ? 7.530 -11.975 -1.425 1.00 95.31 134 TYR A O 1
ATOM 1062 N N . GLY A 1 135 ? 7.042 -13.946 -0.460 1.00 91.69 135 GLY A N 1
ATOM 1063 C CA . GLY A 1 135 ? 7.656 -14.795 -1.468 1.00 91.69 135 GLY A CA 1
ATOM 1064 C C . GLY A 1 135 ? 9.147 -15.036 -1.222 1.00 91.69 135 GLY A C 1
ATOM 1065 O O . GLY A 1 135 ? 9.855 -14.257 -0.586 1.00 91.69 135 GLY A O 1
ATOM 1066 N N . ASN A 1 136 ? 9.645 -16.151 -1.757 1.00 88.31 136 ASN A N 1
ATOM 1067 C CA . ASN A 1 136 ? 11.012 -16.617 -1.506 1.00 88.31 136 ASN A CA 1
ATOM 1068 C C . ASN A 1 136 ? 12.084 -15.639 -2.031 1.00 88.31 136 ASN A C 1
ATOM 1070 O O . ASN A 1 136 ? 13.127 -15.445 -1.410 1.00 88.31 136 ASN A O 1
ATOM 1074 N N . THR A 1 137 ? 11.807 -14.968 -3.152 1.00 85.19 137 THR A N 1
ATOM 1075 C CA . THR A 1 137 ? 12.734 -14.017 -3.790 1.00 85.19 137 THR A CA 1
ATOM 1076 C C . THR A 1 137 ? 13.036 -12.804 -2.908 1.00 85.19 137 THR A C 1
ATOM 1078 O O . THR A 1 137 ? 14.163 -12.297 -2.917 1.00 85.19 137 THR A O 1
ATOM 1081 N N . TYR A 1 138 ? 12.069 -12.363 -2.096 1.00 87.00 138 TYR A N 1
ATOM 1082 C CA . TYR A 1 138 ? 12.253 -11.265 -1.148 1.00 87.00 138 TYR A CA 1
ATOM 1083 C C . TYR A 1 138 ? 13.302 -11.621 -0.083 1.00 87.00 138 TYR A C 1
ATOM 1085 O O . TYR A 1 138 ? 14.254 -10.869 0.161 1.00 87.00 138 TYR A O 1
ATOM 1093 N N . TRP A 1 139 ? 13.177 -12.812 0.505 1.00 85.88 139 TRP A N 1
ATOM 1094 C CA . TRP A 1 139 ? 14.077 -13.288 1.553 1.00 85.88 139 TRP A CA 1
ATOM 1095 C C . TRP A 1 139 ? 15.466 -13.647 1.028 1.00 85.88 139 TRP A C 1
ATOM 1097 O O . TRP A 1 139 ? 16.458 -13.347 1.690 1.00 85.88 139 TRP A O 1
ATOM 1107 N N . GLN A 1 140 ? 15.566 -14.215 -0.177 1.00 84.75 140 GLN A N 1
ATOM 1108 C CA . GLN A 1 140 ? 16.853 -14.490 -0.827 1.00 84.75 140 GLN A CA 1
ATOM 1109 C C . GLN A 1 140 ? 17.675 -13.212 -1.039 1.00 84.75 140 GLN A C 1
ATOM 1111 O O . GLN A 1 140 ? 18.852 -13.173 -0.688 1.00 84.75 140 GLN A O 1
ATOM 1116 N N . THR A 1 141 ? 17.036 -12.143 -1.522 1.00 75.88 141 THR A N 1
ATOM 1117 C CA . THR A 1 141 ? 17.703 -10.846 -1.730 1.00 75.88 141 THR A CA 1
ATOM 1118 C C . THR A 1 141 ? 18.154 -10.227 -0.403 1.00 75.88 141 THR A C 1
ATOM 1120 O O . THR A 1 141 ? 19.197 -9.582 -0.327 1.00 75.88 141 THR A O 1
ATOM 1123 N N . SER A 1 142 ? 17.385 -10.437 0.667 1.00 74.25 142 SER A N 1
ATOM 1124 C CA . SER A 1 142 ? 17.684 -9.878 1.990 1.00 74.25 142 SER A CA 1
ATOM 1125 C C . SER A 1 142 ? 18.827 -10.615 2.697 1.00 74.25 142 SER A C 1
ATOM 1127 O O . SER A 1 142 ? 19.626 -9.984 3.384 1.00 74.25 142 SER A O 1
ATOM 1129 N N . LYS A 1 143 ? 18.961 -11.932 2.489 1.00 73.19 143 LYS A N 1
ATOM 1130 C CA . LYS A 1 143 ? 20.054 -12.748 3.051 1.00 73.19 143 LYS A CA 1
ATOM 1131 C C . LYS A 1 143 ? 21.429 -12.416 2.472 1.00 73.19 143 LYS A C 1
ATOM 1133 O O . LYS A 1 143 ? 22.421 -12.606 3.159 1.00 73.19 143 LYS A O 1
ATOM 1138 N N . GLN A 1 144 ? 21.496 -11.892 1.250 1.00 64.25 144 GLN A N 1
ATOM 1139 C CA . GLN A 1 144 ? 22.755 -11.437 0.641 1.00 64.25 144 GLN A CA 1
ATOM 1140 C C . GLN A 1 144 ? 23.237 -10.084 1.199 1.00 64.25 144 GLN A C 1
ATOM 1142 O O . GLN A 1 144 ? 24.324 -9.619 0.868 1.00 64.25 144 GLN A O 1
ATOM 1147 N N . ARG A 1 145 ? 22.437 -9.428 2.050 1.00 60.62 145 ARG A N 1
ATOM 1148 C CA . ARG A 1 145 ? 22.704 -8.068 2.523 1.00 60.62 145 ARG A CA 1
ATOM 1149 C C . ARG A 1 145 ? 23.843 -7.933 3.555 1.00 60.62 145 ARG A C 1
ATOM 1151 O O . ARG A 1 145 ? 24.542 -6.932 3.442 1.00 60.62 145 ARG A O 1
ATOM 1158 N N . PRO A 1 146 ? 24.087 -8.860 4.508 1.00 56.16 146 PRO A N 1
ATOM 1159 C CA . PRO A 1 146 ? 25.217 -8.737 5.436 1.00 56.16 146 PRO A CA 1
ATOM 1160 C C . PRO A 1 146 ? 26.556 -8.634 4.693 1.00 56.16 146 PRO A C 1
ATOM 1162 O O . PRO A 1 146 ? 27.340 -7.736 4.960 1.00 56.16 146 PRO A O 1
ATOM 1165 N N . GLN A 1 147 ? 26.737 -9.442 3.643 1.00 54.19 147 GLN A N 1
ATOM 1166 C CA . GLN A 1 147 ? 27.949 -9.425 2.816 1.00 54.19 147 GLN A CA 1
ATOM 1167 C C . GLN A 1 147 ? 28.120 -8.123 2.023 1.00 54.19 147 GLN A C 1
ATOM 1169 O O . GLN A 1 147 ? 29.241 -7.686 1.787 1.00 54.19 147 GLN A O 1
ATOM 1174 N N . LEU A 1 148 ? 27.017 -7.482 1.620 1.00 54.56 148 LEU A N 1
ATOM 1175 C CA . LEU A 1 148 ? 27.069 -6.191 0.935 1.00 54.56 148 LEU A CA 1
ATOM 1176 C C . LEU A 1 148 ? 27.314 -5.033 1.895 1.00 54.56 148 LEU A C 1
ATOM 1178 O O . LEU A 1 148 ? 27.948 -4.080 1.482 1.00 54.56 148 LEU A O 1
ATOM 1182 N N . ALA A 1 149 ? 26.842 -5.084 3.141 1.00 57.22 149 ALA A N 1
ATOM 1183 C CA . ALA A 1 149 ? 27.142 -4.041 4.120 1.00 57.22 149 ALA A CA 1
ATOM 1184 C C . ALA A 1 149 ? 28.640 -4.018 4.460 1.00 57.22 149 ALA A C 1
ATOM 1186 O O . ALA A 1 149 ? 29.223 -2.939 4.490 1.00 57.22 149 ALA A O 1
ATOM 1187 N N . ASP A 1 150 ? 29.272 -5.187 4.594 1.00 57.97 150 ASP A N 1
ATOM 1188 C CA . ASP A 1 150 ? 30.722 -5.300 4.791 1.00 57.97 150 ASP A CA 1
ATOM 1189 C C . ASP A 1 150 ? 31.498 -4.894 3.529 1.00 57.97 150 ASP A C 1
ATOM 1191 O O . ASP A 1 150 ? 32.463 -4.135 3.603 1.00 57.97 150 ASP A O 1
ATOM 1195 N N . ALA A 1 151 ? 31.040 -5.314 2.343 1.00 56.81 151 ALA A N 1
ATOM 1196 C CA . ALA A 1 151 ? 31.637 -4.892 1.075 1.00 56.81 151 ALA A CA 1
ATOM 1197 C C . ALA A 1 151 ? 31.449 -3.393 0.801 1.00 56.81 151 ALA A C 1
ATOM 1199 O O . ALA A 1 151 ? 32.303 -2.778 0.176 1.00 56.81 151 ALA A 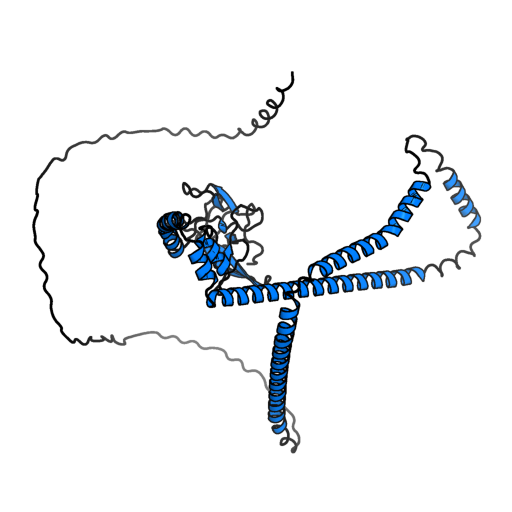O 1
ATOM 1200 N N . GLN A 1 152 ? 30.351 -2.793 1.261 1.00 54.34 152 GLN A N 1
ATOM 1201 C CA . GLN A 1 152 ? 30.040 -1.381 1.075 1.00 54.34 152 GLN A CA 1
ATOM 1202 C C . GLN A 1 152 ? 30.719 -0.512 2.132 1.00 54.34 152 GLN A C 1
ATOM 1204 O O . GLN A 1 152 ? 31.188 0.557 1.783 1.00 54.34 152 GLN A O 1
ATOM 1209 N N . ALA A 1 153 ? 30.916 -1.005 3.357 1.00 57.44 153 ALA A N 1
ATOM 1210 C CA . ALA A 1 153 ? 31.841 -0.410 4.321 1.00 57.44 153 ALA A CA 1
ATOM 1211 C C . ALA A 1 153 ? 33.300 -0.476 3.825 1.00 57.44 153 ALA A C 1
ATOM 1213 O O . ALA A 1 153 ? 34.054 0.476 4.009 1.00 57.44 153 ALA A O 1
ATOM 1214 N N . ALA A 1 154 ? 33.686 -1.552 3.127 1.00 54.38 154 ALA A N 1
ATOM 1215 C CA . ALA A 1 154 ? 34.971 -1.638 2.431 1.00 54.38 154 ALA A CA 1
ATOM 1216 C C . ALA A 1 154 ? 35.047 -0.708 1.197 1.00 54.38 154 ALA A C 1
ATOM 1218 O O . ALA A 1 154 ? 36.123 -0.213 0.861 1.00 54.38 154 ALA A O 1
ATOM 1219 N N . TRP A 1 155 ? 33.915 -0.430 0.540 1.00 52.84 155 TRP A N 1
ATOM 1220 C CA . TRP A 1 155 ? 33.826 0.464 -0.622 1.00 52.84 155 TRP A CA 1
ATOM 1221 C C . TRP A 1 155 ? 33.802 1.952 -0.234 1.00 52.84 155 TRP A C 1
ATOM 1223 O O . TRP A 1 155 ? 34.465 2.761 -0.884 1.00 52.84 155 TRP A O 1
ATOM 1233 N N . ASP A 1 156 ? 33.117 2.302 0.859 1.00 47.19 156 ASP A N 1
ATOM 1234 C CA . ASP A 1 156 ? 32.902 3.671 1.353 1.00 47.19 156 ASP A CA 1
ATOM 1235 C C . ASP A 1 156 ? 34.182 4.326 1.928 1.00 47.19 156 ASP A C 1
ATOM 1237 O O . ASP A 1 156 ? 34.152 5.492 2.318 1.00 47.19 156 ASP A O 1
ATOM 1241 N N . GLY A 1 157 ? 35.321 3.618 1.942 1.00 51.94 157 GLY A N 1
ATOM 1242 C CA . GLY A 1 157 ? 36.609 4.148 2.409 1.00 51.94 157 GLY A CA 1
ATOM 1243 C C . GLY A 1 157 ? 37.712 4.299 1.355 1.00 51.94 157 GLY A C 1
ATOM 1244 O O . GLY A 1 157 ? 38.614 5.108 1.553 1.00 51.94 157 GLY A O 1
ATOM 1245 N N . THR A 1 158 ? 37.691 3.548 0.247 1.00 50.25 158 THR A N 1
ATOM 1246 C CA . THR A 1 158 ? 38.801 3.568 -0.741 1.00 50.25 158 THR A CA 1
ATOM 1247 C C . THR A 1 158 ? 38.387 3.323 -2.192 1.00 50.25 158 THR A C 1
ATOM 1249 O O . THR A 1 158 ? 39.255 3.244 -3.062 1.00 50.25 158 THR A O 1
ATOM 1252 N N . GLY A 1 159 ? 37.085 3.258 -2.503 1.00 51.03 159 GLY A N 1
ATOM 1253 C CA . GLY A 1 159 ? 36.616 3.320 -3.886 1.00 51.03 159 GLY A CA 1
ATOM 1254 C C . GLY A 1 159 ? 36.993 4.674 -4.484 1.00 51.03 159 GLY A C 1
ATOM 1255 O O . GLY A 1 159 ? 36.278 5.657 -4.304 1.00 51.03 159 GLY A O 1
ATOM 1256 N N . THR A 1 160 ? 38.158 4.747 -5.129 1.00 53.50 160 THR A N 1
ATOM 1257 C CA . THR A 1 160 ? 38.737 5.978 -5.664 1.00 53.50 160 THR A CA 1
ATOM 1258 C C . THR A 1 160 ? 37.690 6.714 -6.495 1.00 53.50 160 THR A C 1
ATOM 1260 O O . THR A 1 160 ? 37.051 6.131 -7.373 1.00 53.50 160 THR A O 1
ATOM 1263 N N . GLN A 1 161 ? 37.525 8.019 -6.250 1.00 57.31 161 GLN A N 1
ATOM 1264 C CA . GLN A 1 161 ? 36.722 8.919 -7.092 1.00 57.31 161 GLN A CA 1
ATOM 1265 C C . GLN A 1 161 ? 36.975 8.700 -8.596 1.00 57.31 161 GLN A C 1
ATOM 1267 O O . GLN A 1 161 ? 36.087 8.940 -9.414 1.00 57.31 161 GLN A O 1
ATOM 1272 N N . GLU A 1 162 ? 38.163 8.214 -8.960 1.00 58.34 162 GLU A N 1
ATOM 1273 C CA . GLU A 1 162 ? 38.533 7.802 -10.308 1.00 58.34 162 GLU A CA 1
ATOM 1274 C C . GLU A 1 162 ? 37.686 6.669 -10.885 1.00 58.34 162 GLU A C 1
ATOM 1276 O O . GLU A 1 162 ? 37.335 6.756 -12.056 1.00 58.34 162 GLU A O 1
ATOM 1281 N N . GLN A 1 163 ? 37.301 5.640 -10.127 1.00 58.69 163 GLN A N 1
ATOM 1282 C CA . GLN A 1 163 ? 36.504 4.534 -10.671 1.00 58.69 163 GLN A CA 1
ATOM 1283 C C . GLN A 1 163 ? 35.063 4.976 -10.967 1.00 58.69 163 GLN A C 1
ATOM 1285 O O . GLN A 1 163 ? 34.507 4.648 -12.019 1.00 58.69 163 GLN A O 1
ATOM 1290 N N . GLU A 1 164 ? 34.472 5.809 -10.101 1.00 58.62 164 GLU A N 1
ATOM 1291 C CA . GLU A 1 164 ? 33.171 6.425 -10.379 1.00 58.62 164 GLU A CA 1
ATOM 1292 C C . GLU A 1 164 ? 33.271 7.458 -11.517 1.00 58.62 164 GLU A C 1
ATOM 1294 O O . GLU A 1 164 ? 32.392 7.515 -12.381 1.00 58.62 164 GLU A O 1
ATOM 1299 N N . GLN A 1 165 ? 34.358 8.237 -11.595 1.00 67.38 165 GLN A N 1
ATOM 1300 C CA . GLN A 1 165 ? 34.621 9.121 -12.737 1.00 67.38 165 GLN A CA 1
ATOM 13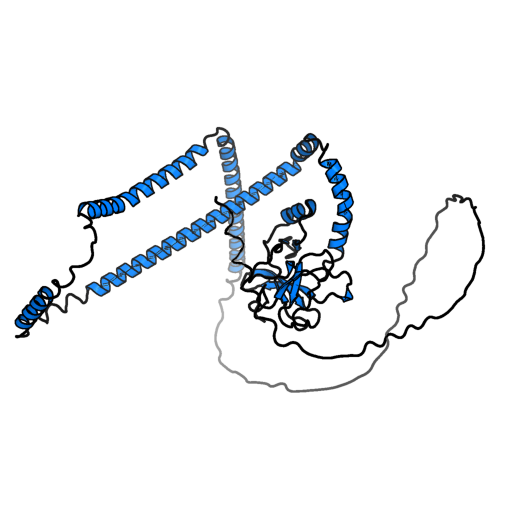01 C C . GLN A 1 165 ? 34.840 8.346 -14.044 1.00 67.38 165 GLN A C 1
ATOM 1303 O O . GLN A 1 165 ? 34.362 8.794 -15.086 1.00 67.38 165 GLN A O 1
ATOM 1308 N N . GLN A 1 166 ? 35.496 7.186 -14.023 1.00 70.75 166 GLN A N 1
ATOM 1309 C CA . GLN A 1 166 ? 35.699 6.325 -15.192 1.00 70.75 166 GLN A CA 1
ATOM 1310 C C . GLN A 1 166 ? 34.379 5.707 -15.665 1.00 70.75 166 GLN A C 1
ATOM 1312 O O . GLN A 1 166 ? 34.073 5.755 -16.857 1.00 70.75 166 GLN A O 1
ATOM 1317 N N . LEU A 1 167 ? 33.532 5.232 -14.746 1.00 59.75 167 LEU A N 1
ATOM 1318 C CA . LEU A 1 167 ? 32.176 4.773 -15.069 1.00 59.75 167 LEU A CA 1
ATOM 1319 C C . LEU A 1 167 ? 31.324 5.909 -15.659 1.00 59.75 167 LEU A C 1
ATOM 1321 O O . LEU A 1 167 ? 30.687 5.714 -16.695 1.00 59.75 167 LEU A O 1
ATOM 1325 N N . ARG A 1 168 ? 31.402 7.124 -15.096 1.00 64.31 168 ARG A N 1
ATOM 1326 C CA . ARG A 1 168 ? 30.752 8.333 -15.645 1.00 64.31 168 ARG A CA 1
ATOM 1327 C C . ARG A 1 168 ? 31.307 8.760 -17.009 1.00 64.31 168 ARG A C 1
ATOM 1329 O O . ARG A 1 168 ? 30.617 9.445 -17.770 1.00 64.31 168 ARG A O 1
ATOM 1336 N N . ARG A 1 169 ? 32.548 8.390 -17.332 1.00 71.00 169 ARG A N 1
ATOM 1337 C CA . ARG A 1 169 ? 33.181 8.641 -18.636 1.00 71.00 169 ARG A CA 1
ATOM 1338 C C . ARG A 1 169 ? 32.797 7.607 -19.694 1.00 71.00 169 ARG A C 1
ATOM 1340 O O . ARG A 1 169 ? 33.037 7.879 -20.868 1.00 71.00 169 ARG A O 1
ATOM 1347 N N . SER A 1 170 ? 32.158 6.492 -19.327 1.00 84.75 170 SER A N 1
ATOM 1348 C CA . SER A 1 170 ? 31.739 5.492 -20.311 1.00 84.75 170 SER A CA 1
ATOM 1349 C C . SER A 1 170 ? 30.739 6.101 -21.315 1.00 84.75 170 SER A C 1
ATOM 1351 O O . SER A 1 170 ? 29.743 6.713 -20.902 1.00 84.75 170 SER A O 1
ATOM 1353 N N . PRO A 1 171 ? 30.965 5.944 -22.636 1.00 84.25 171 PRO A N 1
ATOM 1354 C CA . PRO A 1 171 ? 30.060 6.458 -23.666 1.00 84.25 171 PRO A CA 1
ATOM 1355 C C . PRO A 1 171 ? 28.614 5.984 -23.473 1.00 84.25 171 PRO A C 1
ATOM 1357 O O . PRO A 1 171 ? 27.679 6.773 -23.593 1.00 84.25 171 PRO A O 1
ATOM 1360 N N . ARG A 1 172 ? 28.439 4.726 -23.047 1.00 75.69 172 ARG A N 1
ATOM 1361 C CA . ARG A 1 172 ? 27.130 4.115 -22.788 1.00 75.69 172 ARG A CA 1
ATOM 1362 C C . ARG A 1 172 ? 26.383 4.784 -21.629 1.00 75.69 172 ARG A C 1
ATOM 1364 O O . ARG A 1 172 ? 25.175 4.975 -21.711 1.00 75.69 172 ARG A O 1
ATOM 1371 N N . GLN A 1 173 ? 27.073 5.169 -20.551 1.00 70.69 173 GLN A N 1
ATOM 1372 C CA . GLN A 1 173 ? 26.427 5.891 -19.445 1.00 70.69 173 GLN A CA 1
ATOM 1373 C C . GLN A 1 173 ? 26.070 7.333 -19.818 1.00 70.69 173 GLN A C 1
ATOM 1375 O O . GLN A 1 173 ? 25.039 7.840 -19.370 1.00 70.69 173 GLN A O 1
ATOM 1380 N N . ARG A 1 174 ? 26.884 7.989 -20.655 1.00 77.12 174 ARG A N 1
ATOM 1381 C CA . ARG A 1 174 ? 26.573 9.326 -21.185 1.00 77.12 174 ARG A CA 1
ATOM 1382 C C . ARG A 1 174 ? 25.330 9.301 -22.067 1.00 77.12 174 ARG A C 1
ATOM 1384 O O . ARG A 1 174 ? 24.480 10.175 -21.933 1.00 77.12 174 ARG A O 1
ATOM 1391 N N . GLU A 1 175 ? 25.197 8.282 -22.909 1.00 83.12 175 GLU A N 1
ATOM 1392 C CA . GLU A 1 175 ? 24.021 8.088 -23.755 1.00 83.12 175 GLU A CA 1
ATOM 1393 C C . GLU A 1 175 ? 22.759 7.798 -22.933 1.00 83.12 175 GLU A C 1
ATOM 1395 O O . GLU A 1 175 ? 21.750 8.473 -23.113 1.00 83.12 175 GLU A O 1
ATOM 1400 N N . LEU A 1 176 ? 22.832 6.896 -21.946 1.00 73.06 176 LEU A N 1
ATOM 1401 C CA . LEU A 1 176 ? 21.705 6.625 -21.044 1.00 73.06 176 LEU A CA 1
ATOM 1402 C C . LEU A 1 176 ? 21.272 7.867 -20.255 1.00 73.06 176 LEU A C 1
ATOM 1404 O O . LEU A 1 176 ? 20.078 8.115 -20.106 1.00 73.06 176 LEU A O 1
ATOM 1408 N N . ARG A 1 177 ? 22.222 8.685 -19.782 1.00 72.94 177 ARG A N 1
ATOM 1409 C CA . ARG A 1 177 ? 21.899 9.972 -19.148 1.00 72.94 177 ARG A CA 1
ATOM 1410 C C . ARG A 1 177 ? 21.261 10.946 -20.129 1.00 72.94 177 ARG A C 1
ATOM 1412 O O . ARG A 1 177 ? 20.302 11.607 -19.757 1.00 72.94 177 ARG A O 1
ATOM 1419 N N . ARG A 1 178 ? 21.759 11.031 -21.365 1.00 86.69 178 ARG A N 1
ATOM 1420 C CA . ARG A 1 178 ? 21.178 11.895 -22.399 1.00 86.69 178 ARG A CA 1
ATOM 1421 C C . ARG A 1 178 ? 19.733 11.502 -22.701 1.00 86.69 178 ARG A C 1
ATOM 1423 O O . ARG A 1 178 ? 18.884 12.383 -22.748 1.00 86.69 178 ARG A O 1
ATOM 1430 N N . LEU A 1 179 ? 19.455 10.206 -22.841 1.00 85.38 179 LEU A N 1
ATOM 1431 C CA . LEU A 1 179 ? 18.101 9.688 -23.046 1.00 85.38 179 LEU A CA 1
ATOM 1432 C C . LEU A 1 179 ? 17.204 9.953 -21.830 1.00 85.38 179 LEU A C 1
ATOM 1434 O O . LEU A 1 179 ? 16.075 10.396 -22.001 1.00 85.38 179 LEU A O 1
ATOM 1438 N N . SER A 1 180 ? 17.717 9.765 -20.609 1.00 80.12 180 SER A N 1
ATOM 1439 C CA . SER A 1 180 ? 16.986 10.078 -19.371 1.00 80.12 180 SER A CA 1
ATOM 1440 C C . SER A 1 180 ? 16.627 11.563 -19.281 1.00 80.12 180 SER A C 1
ATOM 1442 O O . SER A 1 180 ? 15.480 11.898 -19.014 1.00 80.12 180 SER A O 1
ATOM 1444 N N . VAL A 1 181 ? 17.579 12.459 -19.557 1.00 83.00 181 VAL A N 1
ATOM 1445 C CA . VAL A 1 181 ? 17.346 13.913 -19.558 1.00 83.00 181 VAL A CA 1
ATOM 1446 C C . VAL A 1 181 ? 16.371 14.310 -20.669 1.00 83.00 181 VAL A C 1
ATOM 1448 O O . VAL A 1 181 ? 15.533 15.180 -20.460 1.00 83.00 181 VAL A O 1
ATOM 1451 N N . GLN A 1 182 ? 16.431 13.662 -21.838 1.00 87.81 182 GLN A N 1
ATOM 1452 C CA . GLN A 1 182 ? 15.451 13.873 -22.908 1.00 87.81 182 GLN A CA 1
ATOM 1453 C C . GLN A 1 182 ? 14.046 13.435 -22.487 1.00 87.81 182 GLN A C 1
ATOM 1455 O O . GLN A 1 182 ? 13.105 14.193 -22.691 1.00 87.81 182 GLN A O 1
ATOM 1460 N N . GLN A 1 183 ? 13.898 12.269 -21.854 1.00 82.06 183 GLN A N 1
ATOM 1461 C CA . GLN A 1 183 ? 12.608 11.793 -21.346 1.00 82.06 183 GLN A CA 1
ATOM 1462 C C . GLN A 1 183 ? 12.038 12.722 -20.267 1.00 82.06 183 GLN A C 1
ATOM 1464 O O . GLN A 1 183 ? 10.858 13.063 -20.317 1.00 82.06 183 GLN A O 1
ATOM 1469 N N . GLU A 1 184 ? 12.872 13.180 -19.331 1.00 81.50 184 GLU A N 1
ATOM 1470 C CA . GLU A 1 184 ? 12.473 14.150 -18.304 1.00 81.50 184 GLU A CA 1
ATOM 1471 C C . GLU A 1 184 ? 12.061 15.493 -18.926 1.00 81.50 184 GLU A C 1
ATOM 1473 O O . GLU A 1 184 ? 11.036 16.059 -18.544 1.00 81.50 184 GLU A O 1
ATOM 1478 N N . ALA A 1 185 ? 12.795 15.978 -19.933 1.00 85.12 185 ALA A N 1
ATOM 1479 C CA . ALA A 1 185 ? 12.449 17.200 -20.654 1.00 85.12 185 ALA A CA 1
ATOM 1480 C C . ALA A 1 185 ? 11.122 17.066 -21.418 1.00 85.12 185 ALA A C 1
ATOM 1482 O O . ALA A 1 185 ? 10.293 17.974 -21.360 1.00 85.12 185 ALA A O 1
ATOM 1483 N N . THR A 1 186 ? 10.882 15.933 -22.086 1.00 89.06 186 THR A N 1
ATOM 1484 C CA . THR A 1 186 ? 9.611 15.658 -22.773 1.00 89.06 186 THR A CA 1
ATOM 1485 C C . THR A 1 186 ? 8.451 15.568 -21.782 1.00 89.06 186 THR A C 1
ATOM 1487 O O . THR A 1 186 ? 7.402 16.161 -22.020 1.00 89.06 186 THR A O 1
ATOM 1490 N N . SER A 1 187 ? 8.643 14.894 -20.644 1.00 83.56 187 SER A N 1
ATOM 1491 C CA . SER A 1 187 ? 7.627 14.814 -19.590 1.00 83.56 187 SER A CA 1
ATOM 1492 C C . SER A 1 187 ? 7.310 16.190 -18.998 1.00 83.56 187 SER A C 1
ATOM 1494 O O . SER A 1 187 ? 6.144 16.502 -18.771 1.00 83.56 187 SER A O 1
ATOM 1496 N N . CYS A 1 188 ? 8.328 17.026 -18.771 1.00 88.31 188 CYS A N 1
ATOM 1497 C CA . CYS A 1 188 ? 8.151 18.393 -18.280 1.00 88.31 188 CYS A CA 1
ATOM 1498 C C . CYS A 1 188 ? 7.408 19.268 -19.304 1.00 88.31 188 CYS A C 1
ATOM 1500 O O . CYS A 1 188 ? 6.506 20.018 -18.935 1.00 88.31 188 CYS A O 1
ATOM 1502 N N . ALA A 1 189 ? 7.729 19.136 -20.596 1.00 88.88 189 ALA A N 1
ATOM 1503 C CA . ALA A 1 189 ? 7.046 19.862 -21.665 1.00 88.88 189 ALA A CA 1
ATOM 1504 C C . ALA A 1 189 ? 5.559 19.479 -21.776 1.00 88.88 189 ALA A C 1
ATOM 1506 O O . ALA A 1 189 ? 4.716 20.369 -21.884 1.00 88.88 189 ALA A O 1
ATOM 1507 N N . LEU A 1 190 ? 5.232 18.184 -21.683 1.00 89.69 190 LEU A N 1
ATOM 1508 C CA . LEU A 1 190 ? 3.845 17.701 -21.662 1.00 89.69 190 LEU A CA 1
ATOM 1509 C C . LEU A 1 190 ? 3.079 18.245 -20.450 1.00 89.69 190 LEU A C 1
ATOM 1511 O O . LEU A 1 190 ? 1.993 18.794 -20.604 1.00 89.69 190 LEU A O 1
ATOM 1515 N N . GLN A 1 191 ? 3.682 18.203 -19.260 1.00 87.12 191 GLN A N 1
ATOM 1516 C CA . GLN A 1 191 ? 3.055 18.741 -18.052 1.00 87.12 191 GLN A CA 1
ATOM 1517 C C . GLN A 1 191 ? 2.796 20.255 -18.148 1.00 87.12 191 GLN A C 1
ATOM 1519 O O . GLN A 1 191 ? 1.760 20.744 -17.697 1.00 87.12 191 GLN A O 1
ATOM 1524 N N . GLN A 1 192 ? 3.714 21.015 -18.754 1.00 88.94 192 GLN A N 1
ATOM 1525 C CA . GLN A 1 192 ? 3.501 22.443 -19.009 1.00 88.94 192 GLN A CA 1
ATOM 1526 C C . GLN A 1 192 ? 2.394 22.692 -20.042 1.00 88.94 192 GLN A C 1
ATOM 1528 O O . GLN A 1 192 ? 1.660 23.674 -19.921 1.00 88.94 192 GLN A O 1
ATOM 1533 N N . GLN A 1 193 ? 2.261 21.828 -21.050 1.00 93.50 193 GLN A N 1
ATOM 1534 C CA . GLN A 1 193 ? 1.191 21.914 -22.041 1.00 93.50 193 GLN A CA 1
ATOM 1535 C C . GLN A 1 193 ? -0.181 21.660 -21.405 1.00 93.50 193 GLN A C 1
ATOM 1537 O O . GLN A 1 193 ? -1.096 22.450 -21.640 1.00 93.50 193 GLN A O 1
ATOM 1542 N N . ASP A 1 194 ? -0.303 20.644 -20.553 1.00 89.38 194 ASP A N 1
ATOM 1543 C CA . ASP A 1 194 ? -1.543 20.343 -19.826 1.00 89.38 194 ASP A CA 1
ATOM 1544 C C . ASP A 1 194 ? -1.952 21.505 -18.913 1.00 89.38 194 ASP A C 1
ATOM 1546 O O . ASP A 1 194 ? -3.107 21.936 -18.922 1.00 89.38 194 ASP A O 1
ATOM 1550 N N . LEU A 1 195 ? -0.991 22.098 -18.194 1.00 89.94 195 LEU A N 1
ATOM 1551 C CA . LEU A 1 195 ? -1.252 23.261 -17.344 1.00 89.94 195 LEU A CA 1
ATOM 1552 C C . LEU A 1 195 ? -1.750 24.469 -18.156 1.00 89.94 195 LEU A C 1
ATOM 1554 O O . LEU A 1 195 ? -2.669 25.166 -17.727 1.00 89.94 195 LEU A O 1
ATOM 1558 N N . ARG A 1 196 ? -1.188 24.707 -19.350 1.00 95.56 196 ARG A N 1
ATOM 1559 C CA . ARG A 1 196 ? -1.668 25.765 -20.257 1.00 95.56 196 ARG A CA 1
ATOM 1560 C C . ARG A 1 196 ? -3.082 25.484 -20.761 1.00 95.56 196 ARG A C 1
ATOM 1562 O O . ARG A 1 196 ? -3.880 26.414 -20.844 1.00 95.56 196 ARG A O 1
ATOM 1569 N N . GLN A 1 197 ? -3.404 24.232 -21.088 1.00 95.12 197 GLN A N 1
ATOM 1570 C CA . GLN A 1 197 ? -4.756 23.855 -21.510 1.00 95.12 197 GLN A CA 1
ATOM 1571 C C . GLN A 1 197 ? -5.771 24.069 -20.385 1.00 95.12 197 GLN A C 1
ATOM 1573 O O . GLN A 1 197 ? -6.837 24.630 -20.633 1.00 95.12 197 GLN A O 1
ATOM 1578 N N . GLN A 1 198 ? -5.418 23.708 -19.151 1.00 94.19 198 GLN A N 1
ATOM 1579 C CA . GLN A 1 198 ? -6.265 23.941 -17.985 1.00 94.19 198 GLN A CA 1
ATOM 1580 C C . GLN A 1 198 ? -6.507 25.439 -17.753 1.00 94.19 198 GLN A C 1
ATOM 1582 O O . GLN A 1 198 ? -7.652 25.867 -17.649 1.00 94.19 198 GLN A O 1
ATOM 1587 N N . GLN A 1 199 ? -5.454 26.262 -17.793 1.00 95.00 199 GLN A N 1
ATOM 1588 C CA . GLN A 1 199 ? -5.590 27.719 -17.671 1.00 95.00 199 GLN A CA 1
ATOM 1589 C C . GLN A 1 199 ? -6.492 28.316 -18.764 1.00 95.00 199 GLN A C 1
ATOM 1591 O O . GLN A 1 199 ? -7.302 29.199 -18.486 1.00 95.00 199 GLN A O 1
ATOM 1596 N N . GLN A 1 200 ? -6.394 27.826 -20.005 1.00 96.69 200 GLN A N 1
ATOM 1597 C CA . GLN A 1 200 ? -7.278 28.254 -21.094 1.00 96.69 200 GLN A CA 1
ATOM 1598 C C . GLN A 1 200 ? -8.737 27.839 -20.867 1.00 96.69 200 GLN A C 1
ATOM 1600 O O . GLN A 1 200 ? -9.645 28.597 -21.213 1.00 96.69 200 GLN A O 1
ATOM 1605 N N . GLN A 1 201 ? -8.982 26.657 -20.298 1.00 95.31 201 GLN A N 1
ATOM 1606 C CA . GLN A 1 201 ? -10.330 26.210 -19.948 1.00 95.31 201 GLN A CA 1
ATOM 1607 C C . GLN A 1 201 ? -10.933 27.076 -18.838 1.00 95.31 201 GLN A C 1
ATOM 1609 O O . GLN A 1 201 ? -12.072 27.519 -18.982 1.00 95.31 201 GLN A O 1
ATOM 1614 N N . ASP A 1 202 ? -10.163 27.395 -17.800 1.00 95.00 202 ASP A N 1
ATOM 1615 C CA . ASP A 1 202 ? -10.609 28.253 -16.698 1.00 95.00 202 ASP A CA 1
ATOM 1616 C C . ASP A 1 202 ? -10.946 29.671 -17.190 1.00 95.00 202 ASP A C 1
ATOM 1618 O O . ASP A 1 202 ? -11.996 30.220 -16.853 1.00 95.00 202 ASP A O 1
ATOM 1622 N N . LEU A 1 203 ? -10.109 30.243 -18.064 1.00 97.06 203 LEU A N 1
ATOM 1623 C CA . LEU A 1 203 ? -10.372 31.533 -18.715 1.00 97.06 203 LEU A CA 1
ATOM 1624 C C . LEU A 1 203 ? -11.672 31.513 -19.534 1.00 97.06 203 LEU A C 1
ATOM 1626 O O . LEU A 1 203 ? -12.463 32.454 -19.454 1.00 97.06 203 LEU A O 1
ATOM 1630 N N . ARG A 1 204 ? -11.933 30.437 -20.290 1.00 97.56 204 ARG A N 1
ATOM 1631 C CA . ARG A 1 204 ? -13.189 30.282 -21.046 1.00 97.56 204 ARG A CA 1
ATOM 1632 C C . ARG A 1 204 ? -14.402 30.194 -20.123 1.00 97.56 204 ARG A C 1
ATOM 1634 O O . ARG A 1 204 ? -15.419 30.818 -20.411 1.00 97.56 204 ARG A O 1
ATOM 1641 N N . GLN A 1 205 ? -14.301 29.458 -19.016 1.00 96.94 205 GLN A N 1
ATOM 1642 C CA . GLN A 1 205 ? -15.384 29.365 -18.034 1.00 96.94 205 GLN A CA 1
ATOM 1643 C C . GLN A 1 205 ? -15.672 30.723 -17.385 1.00 96.94 205 GLN A C 1
ATOM 1645 O O . GLN A 1 205 ? -16.834 31.103 -17.256 1.00 96.94 205 GLN A O 1
ATOM 1650 N N . GLN A 1 206 ? -14.635 31.494 -17.043 1.00 97.12 206 GLN A N 1
ATOM 1651 C CA . GLN A 1 206 ? -14.802 32.846 -16.503 1.00 97.12 206 GLN A CA 1
ATOM 1652 C C . GLN A 1 206 ? -15.485 33.788 -17.504 1.00 97.12 206 GLN A C 1
ATOM 1654 O O . GLN A 1 206 ? -16.400 34.516 -17.126 1.00 97.12 206 GLN A O 1
ATOM 1659 N N . GLN A 1 207 ? -15.104 33.742 -18.785 1.00 97.12 207 GLN A N 1
ATOM 1660 C CA . GLN A 1 207 ? -15.760 34.537 -19.830 1.00 97.12 207 GLN A CA 1
ATOM 1661 C C . GLN A 1 207 ? -17.235 34.151 -20.011 1.00 97.12 207 GLN A C 1
ATOM 1663 O O . GLN A 1 207 ? -18.086 35.028 -20.135 1.00 97.12 207 GLN A O 1
ATOM 1668 N N . GLN A 1 208 ? -17.564 32.855 -19.970 1.00 97.00 208 GLN A N 1
ATOM 1669 C CA . GLN A 1 208 ? -18.955 32.392 -20.035 1.00 97.00 208 GLN A CA 1
ATOM 1670 C C . GLN A 1 208 ? -19.783 32.878 -18.839 1.00 97.00 208 GLN A C 1
ATOM 1672 O O . GLN A 1 208 ? -20.928 33.286 -19.016 1.00 97.00 208 GLN A O 1
ATOM 1677 N N . GLN A 1 209 ? -19.210 32.882 -17.633 1.00 96.38 209 GLN A N 1
ATOM 1678 C CA . GLN A 1 209 ? -19.881 33.414 -16.444 1.00 96.38 209 GLN A CA 1
ATOM 1679 C C . GLN A 1 209 ? -20.130 34.924 -16.553 1.00 96.38 209 GLN A C 1
ATOM 1681 O O . GLN A 1 209 ? -21.215 35.382 -16.202 1.00 96.38 209 GLN A O 1
ATOM 1686 N N . GLN A 1 210 ? -19.169 35.691 -17.079 1.00 96.12 210 GLN A N 1
ATOM 1687 C CA . GLN A 1 210 ? -19.342 37.132 -17.309 1.00 96.12 210 GLN A CA 1
ATOM 1688 C C . GLN A 1 210 ? -20.454 37.408 -18.329 1.00 96.12 210 GLN A C 1
ATOM 1690 O O . GLN A 1 210 ? -21.339 38.212 -18.054 1.00 96.12 210 GLN A O 1
ATOM 1695 N N . GLN A 1 211 ? -20.490 36.670 -19.444 1.00 96.00 211 GLN A N 1
ATOM 1696 C CA . GLN A 1 211 ? -21.563 36.799 -20.439 1.00 96.00 211 GLN A CA 1
ATOM 1697 C C . GLN A 1 211 ? -22.945 36.471 -19.852 1.00 96.00 211 GLN A C 1
ATOM 1699 O O . GLN A 1 211 ? -23.919 37.163 -20.137 1.00 96.00 211 GLN A O 1
ATOM 1704 N N . GLN A 1 212 ? -23.051 35.454 -18.990 1.00 94.44 212 GLN A N 1
ATOM 1705 C CA . GLN A 1 212 ? -24.314 35.130 -18.313 1.00 94.44 212 GLN A CA 1
ATOM 1706 C C . GLN A 1 212 ? -24.763 36.236 -17.346 1.00 94.44 212 GLN A C 1
ATOM 1708 O O . GLN A 1 212 ? -25.956 36.530 -17.263 1.00 94.44 212 GLN A O 1
ATOM 1713 N N . GLN A 1 213 ? -23.825 36.875 -16.638 1.00 93.94 213 GLN A N 1
ATOM 1714 C CA . GLN A 1 213 ? -24.127 38.014 -15.766 1.00 93.94 213 GLN A CA 1
ATOM 1715 C C . GLN A 1 213 ? -24.589 39.238 -16.567 1.00 93.94 213 GLN A C 1
ATOM 1717 O O . GLN A 1 213 ? -25.555 39.895 -16.176 1.00 93.94 213 GLN A O 1
ATOM 1722 N N . GLU A 1 214 ? -23.958 39.512 -17.710 1.00 92.56 214 GLU A N 1
ATOM 1723 C CA . GLU A 1 214 ? -24.363 40.598 -18.606 1.00 92.56 214 GLU A CA 1
ATOM 1724 C C . GLU A 1 214 ? -25.772 40.368 -19.171 1.00 92.56 214 GLU A C 1
ATOM 1726 O O . GLU A 1 214 ? -26.621 41.258 -19.065 1.00 92.56 214 GLU A O 1
ATOM 1731 N N . VAL A 1 215 ? -26.072 39.161 -19.667 1.00 91.44 215 VAL A N 1
ATOM 1732 C CA . VAL A 1 215 ? -27.411 38.810 -20.181 1.00 91.44 215 VAL A CA 1
ATOM 1733 C C . VAL A 1 215 ? -28.477 38.912 -19.082 1.00 91.44 215 VAL A C 1
ATOM 1735 O O . VAL A 1 215 ? -29.547 39.477 -19.316 1.00 91.44 215 VAL A O 1
ATOM 1738 N N . GLY A 1 216 ? -28.181 38.451 -17.861 1.00 87.12 216 GLY A N 1
ATOM 1739 C CA . GLY A 1 216 ? -29.094 38.592 -16.721 1.00 87.12 216 GLY A CA 1
ATOM 1740 C C . GLY A 1 216 ? -29.340 40.051 -16.308 1.00 87.12 216 GLY A C 1
ATOM 1741 O O . GLY A 1 216 ? -30.453 40.409 -15.921 1.00 87.12 216 GLY A O 1
ATOM 1742 N N . SER A 1 217 ? -28.336 40.926 -16.434 1.00 81.06 217 SER A N 1
ATOM 1743 C CA . SER A 1 217 ? -28.473 42.351 -16.098 1.00 81.06 217 SER A CA 1
ATOM 1744 C C . SER A 1 217 ? -29.341 43.131 -17.101 1.00 81.06 217 SER A C 1
ATOM 1746 O O . SER A 1 217 ? -30.079 44.041 -16.712 1.00 81.06 217 SER A O 1
ATOM 1748 N N . GLN A 1 218 ? -29.332 42.739 -18.381 1.00 77.25 218 GLN A N 1
ATOM 1749 C CA . GLN A 1 218 ? -30.158 43.375 -19.412 1.00 77.25 218 GLN A CA 1
ATOM 1750 C C . GLN A 1 218 ? -31.641 42.998 -19.282 1.00 77.25 218 GLN A C 1
ATOM 1752 O O . GLN A 1 218 ? -32.504 43.850 -19.479 1.00 77.25 218 GLN A O 1
ATOM 1757 N N . GLN A 1 219 ? -31.959 41.771 -18.860 1.00 74.75 219 GLN A N 1
ATOM 1758 C CA . GLN A 1 219 ? -33.352 41.354 -18.650 1.00 74.75 219 GLN A CA 1
ATOM 1759 C C . GLN A 1 219 ? -34.005 42.041 -17.438 1.00 74.75 219 GLN A C 1
ATOM 1761 O O . GLN A 1 219 ? -35.186 42.371 -17.487 1.00 74.75 219 GLN A O 1
ATOM 1766 N N . ASN A 1 220 ? -33.239 42.351 -16.386 1.00 66.75 220 ASN A N 1
ATOM 1767 C CA . ASN A 1 220 ? -33.771 43.031 -15.196 1.00 66.75 220 ASN A CA 1
ATOM 1768 C C . ASN A 1 220 ? -33.966 44.550 -15.357 1.00 66.75 220 ASN A C 1
ATOM 1770 O O . ASN A 1 220 ? -34.683 45.161 -14.565 1.00 66.75 220 ASN A O 1
ATOM 1774 N N . SER A 1 221 ? -33.356 45.185 -16.362 1.00 64.44 221 SER A N 1
ATOM 1775 C CA . SER A 1 221 ? -33.521 46.630 -16.598 1.00 64.44 221 SER A CA 1
ATOM 1776 C C . SER A 1 221 ? -34.727 46.981 -17.483 1.00 64.44 221 SER A C 1
ATOM 1778 O O . SER A 1 221 ? -35.153 48.136 -17.491 1.00 64.44 221 SER A O 1
ATOM 1780 N N . GLY A 1 222 ? -35.334 45.997 -18.160 1.00 57.66 222 GLY A N 1
ATOM 1781 C CA . GLY A 1 222 ? -36.488 46.198 -19.046 1.00 57.66 222 GLY A CA 1
ATOM 1782 C C . GLY A 1 222 ? -37.848 46.361 -18.351 1.00 57.66 222 GLY A C 1
ATOM 1783 O O . GLY A 1 222 ? -38.742 46.964 -18.935 1.00 57.66 222 GLY A O 1
ATOM 1784 N N . ASP A 1 223 ? -38.013 45.887 -17.111 1.00 57.94 223 ASP A N 1
ATOM 1785 C CA . ASP A 1 223 ? -39.331 45.863 -16.435 1.00 57.94 223 ASP A CA 1
ATOM 1786 C C . ASP A 1 223 ? -39.564 47.056 -15.479 1.00 57.94 223 ASP A C 1
ATOM 1788 O O . ASP A 1 223 ? -40.668 47.323 -14.998 1.00 57.94 223 ASP A O 1
ATOM 1792 N N . SER A 1 224 ? -38.517 47.849 -15.223 1.00 56.28 224 SER A N 1
ATOM 1793 C CA . SER A 1 224 ? -38.601 49.022 -14.336 1.00 56.28 224 SER A CA 1
ATOM 1794 C C . SER A 1 224 ? -39.108 50.292 -15.034 1.00 56.28 224 SER A C 1
ATOM 1796 O O . SER A 1 224 ? -39.504 51.240 -14.356 1.00 56.28 224 SER A O 1
ATOM 1798 N N . SER A 1 225 ? -39.141 50.334 -16.370 1.00 55.03 225 SER A N 1
ATOM 1799 C CA . SER A 1 225 ? -39.622 51.503 -17.124 1.00 55.03 225 SER A CA 1
ATOM 1800 C C . SER A 1 225 ? -41.141 51.514 -17.338 1.00 55.03 225 SER A C 1
ATOM 1802 O O . SER A 1 225 ? -41.708 52.593 -17.498 1.00 55.03 225 SER A O 1
ATOM 1804 N N . ASN A 1 226 ? -41.829 50.369 -17.245 1.00 54.28 226 ASN A N 1
ATOM 1805 C CA . ASN A 1 226 ? -43.285 50.302 -17.441 1.00 54.28 226 ASN A CA 1
ATOM 1806 C C . ASN A 1 226 ? -44.101 50.508 -16.150 1.00 54.28 226 ASN A C 1
ATOM 1808 O O . ASN A 1 226 ? -45.258 50.924 -16.199 1.00 54.28 226 ASN A O 1
ATOM 1812 N N . THR A 1 227 ? -43.497 50.307 -14.975 1.00 54.47 227 THR A N 1
ATOM 1813 C CA . THR A 1 227 ? -44.209 50.461 -13.690 1.00 54.47 227 THR A CA 1
ATOM 1814 C C . THR A 1 227 ? -44.289 51.926 -13.223 1.00 54.47 227 THR A C 1
ATOM 1816 O O . THR A 1 227 ? -45.156 52.284 -12.426 1.00 54.47 227 THR A O 1
ATOM 1819 N N . MET A 1 228 ? -43.443 52.826 -13.746 1.00 50.56 228 MET A N 1
ATOM 1820 C CA . MET A 1 228 ? -43.429 54.233 -13.313 1.00 50.56 228 MET A CA 1
ATOM 1821 C C . MET A 1 228 ? -44.459 55.133 -14.018 1.00 50.56 228 MET A C 1
ATOM 1823 O O . MET A 1 228 ? -44.731 56.224 -13.518 1.00 50.56 228 MET A O 1
ATOM 1827 N N . GLN A 1 229 ? -45.082 54.691 -15.118 1.00 54.88 229 GLN A N 1
ATOM 1828 C CA . GLN A 1 229 ? -46.109 55.477 -15.822 1.00 54.88 229 GLN A CA 1
ATOM 1829 C C . GLN A 1 229 ? -47.557 55.166 -15.412 1.00 54.88 229 GLN A C 1
ATOM 1831 O O . GLN A 1 229 ? -48.433 55.981 -15.688 1.00 54.88 229 GLN A O 1
ATOM 1836 N N . GLN A 1 230 ? -47.833 54.080 -14.679 1.00 55.16 230 GLN A N 1
ATOM 1837 C CA . GLN A 1 230 ? -49.204 53.762 -14.235 1.00 55.16 230 GLN A CA 1
ATOM 1838 C C . GLN A 1 230 ? -49.549 54.239 -12.809 1.00 55.16 230 GLN A C 1
ATOM 1840 O O . GLN A 1 230 ? -50.717 54.248 -12.430 1.00 55.16 230 GLN A O 1
ATOM 1845 N N . ALA A 1 231 ? -48.579 54.708 -12.015 1.00 52.91 231 ALA A N 1
ATOM 1846 C CA . ALA A 1 231 ? -48.823 55.141 -10.629 1.00 52.91 231 ALA A CA 1
ATOM 1847 C C . ALA A 1 231 ? -49.174 56.639 -10.464 1.00 52.91 231 ALA A C 1
ATOM 1849 O O . ALA A 1 231 ? -49.407 57.096 -9.343 1.00 52.91 231 ALA A O 1
ATOM 1850 N N . ALA A 1 232 ? -49.220 57.424 -11.547 1.00 52.69 232 ALA A N 1
ATOM 1851 C CA . ALA A 1 232 ? -49.429 58.877 -11.484 1.00 52.69 232 ALA A CA 1
ATOM 1852 C C . ALA A 1 232 ? -50.907 59.326 -11.469 1.00 52.69 232 ALA A C 1
ATOM 1854 O O . ALA A 1 232 ? -51.167 60.521 -11.333 1.00 52.69 232 ALA A O 1
ATOM 1855 N N . SER A 1 233 ? -51.873 58.406 -11.557 1.00 55.88 233 SER A N 1
ATOM 1856 C CA . SER A 1 233 ? -53.297 58.758 -11.720 1.00 55.88 233 SER A CA 1
ATOM 1857 C C . SER A 1 233 ? -54.184 58.471 -10.500 1.00 55.88 233 SER A C 1
ATOM 1859 O O . SER A 1 233 ? -55.388 58.697 -10.569 1.00 55.88 233 SER A O 1
ATOM 1861 N N . ALA A 1 234 ? -53.631 58.008 -9.372 1.00 56.25 234 ALA A N 1
ATOM 1862 C CA . ALA A 1 234 ? -54.419 57.719 -8.170 1.00 56.25 234 ALA A CA 1
ATOM 1863 C C . ALA A 1 234 ? -54.463 58.927 -7.198 1.00 56.25 234 ALA A C 1
ATOM 1865 O O . ALA A 1 234 ? -53.427 59.299 -6.627 1.00 56.25 234 ALA A O 1
ATOM 1866 N N . PRO A 1 235 ? -55.638 59.542 -6.952 1.00 53.56 235 PRO A N 1
ATOM 1867 C CA . PRO A 1 235 ? -55.782 60.641 -6.002 1.00 53.56 235 PRO A CA 1
ATOM 1868 C C . PRO A 1 235 ? -55.665 60.109 -4.563 1.00 53.56 235 PRO A C 1
ATOM 1870 O O . PRO A 1 235 ? -56.612 59.584 -3.992 1.00 53.56 235 PRO A O 1
ATOM 1873 N N . GLY A 1 236 ? -54.468 60.217 -3.977 1.00 59.47 236 GLY A N 1
ATOM 1874 C CA . GLY A 1 236 ? -54.216 59.844 -2.574 1.00 59.47 236 GLY A CA 1
ATOM 1875 C C . GLY A 1 236 ? -52.740 59.670 -2.187 1.00 59.47 236 GLY A C 1
ATOM 1876 O O . GLY A 1 236 ? -52.382 59.777 -1.013 1.00 59.47 236 GLY A O 1
ATOM 1877 N N . ALA A 1 237 ? -51.838 59.487 -3.157 1.00 53.28 237 ALA A N 1
ATOM 1878 C CA . ALA A 1 237 ? -50.440 59.120 -2.888 1.00 53.28 237 ALA A CA 1
ATOM 1879 C C . ALA A 1 237 ? -49.570 60.230 -2.248 1.00 53.28 237 ALA A C 1
ATOM 1881 O O . ALA A 1 237 ? -48.510 59.944 -1.682 1.00 53.28 237 ALA A O 1
ATOM 1882 N N . ARG A 1 238 ? -49.999 61.504 -2.268 1.00 58.53 238 ARG A N 1
ATOM 1883 C CA . ARG A 1 238 ? -49.241 62.610 -1.642 1.00 58.53 238 ARG A CA 1
ATOM 1884 C C . ARG A 1 238 ? -49.222 62.538 -0.110 1.00 58.53 238 ARG A C 1
ATOM 1886 O O . ARG A 1 238 ? -48.210 62.897 0.490 1.00 58.53 238 ARG A O 1
ATOM 1893 N N . GLN A 1 239 ? -50.279 62.027 0.526 1.00 61.12 239 GLN A N 1
ATOM 1894 C CA . GLN A 1 239 ? -50.387 62.041 1.992 1.00 61.12 239 GLN A CA 1
ATOM 1895 C C . GLN A 1 239 ? -49.613 60.888 2.660 1.00 61.12 239 GLN A C 1
ATOM 1897 O O . GLN A 1 239 ? -49.071 61.052 3.755 1.00 61.12 239 GLN A O 1
ATOM 1902 N N . GLN A 1 240 ? -49.453 59.748 1.977 1.00 58.84 240 GLN A N 1
ATOM 1903 C CA . GLN A 1 240 ? -48.602 58.649 2.458 1.00 58.84 240 GLN A CA 1
ATOM 1904 C C . GLN A 1 240 ? -47.104 58.955 2.324 1.00 58.84 240 GLN A C 1
ATOM 1906 O O . GLN A 1 240 ? -46.326 58.588 3.208 1.00 58.84 240 GLN A O 1
ATOM 1911 N N . ARG A 1 241 ? -46.687 59.698 1.288 1.00 59.12 241 ARG A N 1
ATOM 1912 C CA . ARG A 1 241 ? -45.272 60.059 1.092 1.00 59.12 241 ARG A CA 1
ATOM 1913 C C . ARG A 1 241 ? -44.750 61.004 2.185 1.00 59.12 241 ARG A C 1
ATOM 1915 O O . ARG A 1 241 ? -43.616 60.848 2.629 1.00 59.12 241 ARG A O 1
ATOM 1922 N N . GLN A 1 242 ? -45.589 61.909 2.698 1.00 62.25 242 GLN A N 1
ATOM 1923 C CA . GLN A 1 242 ? -45.226 62.778 3.831 1.00 62.25 242 GLN A CA 1
ATOM 1924 C C . GLN A 1 242 ? -45.191 62.036 5.185 1.00 62.25 242 GLN A C 1
ATOM 1926 O O . GLN A 1 242 ? -44.373 62.368 6.045 1.00 62.25 242 GLN A O 1
ATOM 1931 N N . ARG A 1 243 ? -46.001 60.980 5.373 1.00 60.19 243 ARG A N 1
ATOM 1932 C CA . ARG A 1 243 ? -45.949 60.120 6.577 1.00 60.19 243 ARG A CA 1
ATOM 1933 C C . ARG A 1 243 ? -44.742 59.172 6.604 1.00 60.19 243 ARG A C 1
ATOM 1935 O O . ARG A 1 243 ? -44.251 58.844 7.681 1.00 60.19 243 ARG A O 1
ATOM 1942 N N . ALA A 1 244 ? -44.237 58.750 5.444 1.00 58.09 244 ALA A N 1
ATOM 1943 C CA . ALA A 1 244 ? -43.039 57.910 5.365 1.00 58.09 244 ALA A CA 1
ATOM 1944 C C . ALA A 1 244 ? -41.743 58.698 5.641 1.00 58.09 244 ALA A C 1
ATOM 1946 O O . ALA A 1 244 ? -40.820 58.172 6.262 1.00 58.09 244 ALA A O 1
ATOM 1947 N N . LEU A 1 245 ? -41.687 59.974 5.240 1.00 58.25 245 LEU A N 1
ATOM 1948 C CA . LEU A 1 245 ? -40.522 60.832 5.485 1.00 58.25 245 LEU A CA 1
ATOM 1949 C C . LEU A 1 245 ? -40.425 61.303 6.948 1.00 58.25 245 LEU A C 1
ATOM 1951 O O . LEU A 1 245 ? -39.321 61.407 7.473 1.00 58.25 245 LEU A O 1
ATOM 1955 N N . SER A 1 246 ? -41.551 61.487 7.647 1.00 57.66 246 SER A N 1
ATOM 1956 C CA . SER A 1 246 ? -41.553 61.855 9.074 1.00 57.66 246 SER A CA 1
ATOM 1957 C C . SER A 1 246 ? -41.197 60.691 10.010 1.00 57.66 246 SER A C 1
ATOM 1959 O O . SER A 1 246 ? -40.503 60.903 11.002 1.00 57.66 246 SER A O 1
ATOM 1961 N N . LYS A 1 247 ? -41.546 59.438 9.673 1.00 55.00 247 LYS A N 1
ATOM 1962 C CA . LYS A 1 247 ? -41.116 58.259 10.457 1.00 55.00 247 LYS A CA 1
ATOM 1963 C C . LYS A 1 247 ? -39.615 57.967 10.366 1.00 55.00 247 LYS A C 1
ATOM 1965 O O . LYS A 1 247 ? -39.057 57.390 11.293 1.00 55.00 247 LYS A O 1
ATOM 1970 N N . ARG A 1 248 ? -38.944 58.388 9.290 1.00 51.59 248 ARG A N 1
ATOM 1971 C CA . ARG A 1 248 ? -37.497 58.181 9.125 1.00 51.59 248 ARG A CA 1
ATOM 1972 C C . ARG A 1 248 ? -36.653 59.209 9.891 1.00 51.59 248 ARG A C 1
ATOM 1974 O O . ARG A 1 248 ? -35.523 58.898 10.246 1.00 51.59 248 ARG A O 1
ATOM 1981 N N . ALA A 1 249 ? -37.214 60.381 10.198 1.00 51.81 249 ALA A N 1
ATOM 1982 C CA . ALA A 1 249 ? -36.546 61.418 10.988 1.00 51.81 249 ALA A CA 1
ATOM 1983 C C . ALA A 1 249 ? -36.559 61.133 12.505 1.00 51.81 249 ALA A C 1
ATOM 1985 O O . ALA A 1 249 ? -35.628 61.515 13.203 1.00 51.81 249 ALA A O 1
ATOM 1986 N N . VAL A 1 250 ? -37.566 60.415 13.018 1.00 51.25 250 VAL A N 1
ATOM 1987 C CA . VAL A 1 250 ? -37.699 60.136 14.466 1.00 51.25 250 VAL A CA 1
ATOM 1988 C C . VAL A 1 250 ? -36.882 58.916 14.919 1.00 51.25 250 VAL A C 1
ATOM 1990 O O . VAL A 1 250 ? -36.565 58.783 16.094 1.00 51.25 250 VAL A O 1
ATOM 1993 N N . MET A 1 251 ? -36.457 58.045 14.000 1.00 49.06 251 MET A N 1
ATOM 1994 C CA . MET A 1 251 ? -35.751 56.801 14.346 1.00 49.06 251 MET A CA 1
ATOM 1995 C C . MET A 1 251 ? -34.211 56.925 14.372 1.00 49.06 251 MET A C 1
ATOM 1997 O O . MET A 1 251 ? -33.528 55.922 14.543 1.00 49.06 251 MET A O 1
ATOM 2001 N N . GLN A 1 252 ? -33.650 58.133 14.212 1.00 51.38 252 GLN A N 1
ATOM 2002 C CA . GLN A 1 252 ? -32.193 58.376 14.226 1.00 51.38 252 GLN A CA 1
ATOM 2003 C C . GLN A 1 252 ? -31.657 59.039 15.512 1.00 51.38 252 GLN A C 1
ATOM 2005 O O . GLN A 1 252 ? -30.476 59.370 15.561 1.00 51.38 252 GLN A O 1
ATOM 2010 N N . GLN A 1 253 ? -32.466 59.221 16.566 1.00 51.41 253 GLN A N 1
ATOM 2011 C CA . GLN A 1 253 ? -32.038 59.937 17.785 1.00 51.41 253 GLN A CA 1
ATOM 2012 C C . GLN A 1 253 ? -31.806 59.084 19.045 1.00 51.41 253 GLN A C 1
ATOM 2014 O O . GLN A 1 253 ? -31.498 59.641 20.094 1.00 51.41 253 GLN A O 1
ATOM 2019 N N . THR A 1 254 ? -31.854 57.753 18.984 1.00 53.53 254 THR A N 1
ATOM 2020 C CA . THR A 1 254 ? -31.612 56.907 20.169 1.00 53.53 254 THR A CA 1
ATOM 2021 C C . THR A 1 254 ? -30.600 55.800 19.906 1.00 53.53 254 THR A C 1
ATOM 2023 O O . THR A 1 254 ? -30.965 54.637 19.877 1.00 53.53 254 THR A O 1
ATOM 2026 N N . HIS A 1 255 ? -29.324 56.163 19.738 1.00 49.16 255 HIS A N 1
ATOM 2027 C CA . HIS A 1 255 ? -28.161 55.336 20.108 1.00 49.16 255 HIS A CA 1
ATOM 2028 C C . HIS A 1 255 ? -26.902 56.223 20.178 1.00 49.16 255 HIS A C 1
ATOM 2030 O O . HIS A 1 255 ? -26.093 56.263 19.256 1.00 49.16 255 HIS A O 1
ATOM 2036 N N . GLN A 1 256 ? -26.747 56.960 21.282 1.00 48.25 256 GLN A N 1
ATOM 2037 C CA . GLN A 1 256 ? -25.458 57.508 21.713 1.00 48.25 256 GLN A CA 1
ATOM 2038 C C . GLN A 1 256 ? -25.030 56.749 22.966 1.00 48.25 256 GLN A C 1
ATOM 2040 O O . GLN A 1 256 ? -25.710 56.797 23.987 1.00 48.25 256 GLN A O 1
ATOM 2045 N N . GLY A 1 257 ? -23.936 56.003 22.848 1.00 48.25 257 GLY A N 1
ATOM 2046 C CA . GLY A 1 257 ? -23.384 55.208 23.939 1.00 48.25 257 GLY A CA 1
ATOM 2047 C C . GLY A 1 257 ? -22.511 54.062 23.446 1.00 48.25 257 GLY A C 1
ATOM 2048 O O . GLY A 1 257 ? -22.765 52.921 23.809 1.00 48.25 257 GLY A O 1
ATOM 2049 N N . ASN A 1 258 ? -21.535 54.344 22.578 1.00 43.72 258 ASN A N 1
ATOM 2050 C CA . ASN A 1 258 ? -20.291 53.576 22.549 1.00 43.72 258 ASN A CA 1
ATOM 2051 C C . ASN A 1 258 ? -19.227 54.322 21.739 1.00 43.72 258 ASN A C 1
ATOM 2053 O O . ASN A 1 258 ? -19.462 54.698 20.589 1.00 43.72 258 ASN A O 1
ATOM 2057 N N . ASP A 1 259 ? -18.070 54.525 22.356 1.00 52.56 259 ASP A N 1
ATOM 2058 C CA . ASP A 1 259 ? -16.892 55.134 21.758 1.00 52.56 259 ASP A CA 1
ATOM 2059 C C . ASP A 1 259 ? -16.390 54.293 20.575 1.00 52.56 259 ASP A C 1
ATOM 2061 O O . ASP A 1 259 ? -15.805 53.222 20.741 1.00 52.56 259 ASP A O 1
ATOM 2065 N N . GLN A 1 260 ? -16.589 54.798 19.357 1.00 44.91 260 GLN A N 1
ATOM 2066 C CA . GLN A 1 260 ? -15.790 54.412 18.198 1.00 44.91 260 GLN A CA 1
ATOM 2067 C C . GLN A 1 260 ? -15.135 55.659 17.598 1.00 44.91 260 GLN A C 1
ATOM 2069 O O . GLN A 1 260 ? -15.829 56.642 17.322 1.00 44.91 260 GLN A O 1
ATOM 2074 N N . PRO A 1 261 ? -13.810 55.645 17.370 1.00 50.38 261 PRO A N 1
ATOM 2075 C CA . PRO A 1 261 ? -13.121 56.773 16.769 1.00 50.38 261 PRO A CA 1
ATOM 2076 C C . PRO A 1 261 ? -13.596 56.951 15.326 1.00 50.38 261 PRO A C 1
ATOM 2078 O O . PRO A 1 261 ? -13.558 56.024 14.516 1.00 50.38 261 PRO A O 1
ATOM 2081 N N . GLN A 1 262 ? -14.049 58.163 15.010 1.00 46.72 262 GLN A N 1
ATOM 2082 C CA . GLN A 1 262 ? -14.461 58.534 13.666 1.00 46.72 262 GLN A CA 1
ATOM 2083 C C . GLN A 1 262 ? -13.279 58.398 12.700 1.00 46.72 262 GLN A C 1
ATOM 2085 O O . GLN A 1 262 ? -12.313 59.160 12.730 1.00 46.72 262 GLN A O 1
ATOM 2090 N N . CYS A 1 263 ? -13.388 57.400 11.827 1.00 50.91 263 CYS A N 1
ATOM 2091 C CA . CYS A 1 263 ? -12.580 57.231 10.632 1.00 50.91 263 CYS A CA 1
ATOM 2092 C C . CYS A 1 263 ? -12.814 58.459 9.738 1.00 50.91 263 CYS A C 1
ATOM 2094 O O . CYS A 1 263 ? -13.870 58.616 9.127 1.00 50.91 263 CYS A O 1
ATOM 2096 N N . THR A 1 264 ? -11.863 59.392 9.754 1.00 62.69 264 THR A N 1
ATOM 2097 C CA . THR A 1 264 ? -11.938 60.641 8.986 1.00 62.69 264 THR A CA 1
ATOM 2098 C C . THR A 1 264 ? -12.023 60.343 7.485 1.00 62.69 264 THR A C 1
ATOM 2100 O O . THR A 1 264 ? -11.469 59.351 7.010 1.00 62.69 264 THR A O 1
ATOM 2103 N N . SER A 1 265 ? -12.657 61.227 6.707 1.00 65.56 265 SER A N 1
ATOM 2104 C CA . SER A 1 265 ? -12.763 61.135 5.235 1.00 65.56 265 SER A CA 1
ATOM 2105 C C . SER A 1 265 ? -11.420 60.881 4.528 1.00 65.56 265 SER A C 1
ATOM 2107 O O . SER A 1 265 ? -11.377 60.312 3.438 1.00 65.56 265 SER A O 1
ATOM 2109 N N . SER A 1 266 ? -10.303 61.212 5.181 1.00 64.19 266 SER A N 1
ATOM 2110 C CA . SER A 1 266 ? -8.949 60.907 4.719 1.00 64.19 266 SER A CA 1
ATOM 2111 C C . SER A 1 266 ? -8.619 59.403 4.660 1.00 64.19 266 SER A C 1
ATOM 2113 O O . SER A 1 266 ? -7.876 58.980 3.773 1.00 64.19 266 SER A O 1
ATOM 2115 N N . GLN A 1 267 ? -9.184 58.568 5.541 1.00 70.31 267 GLN A N 1
ATOM 2116 C CA . GLN A 1 267 ? -8.969 57.115 5.527 1.00 70.31 267 GLN A CA 1
ATOM 2117 C C . GLN A 1 267 ? -9.731 56.435 4.387 1.00 70.31 267 GLN A C 1
ATOM 2119 O O . GLN A 1 267 ? -9.178 55.537 3.753 1.00 70.31 267 GLN A O 1
ATOM 2124 N N . GLN A 1 268 ? -10.939 56.903 4.056 1.00 71.88 268 GLN A N 1
ATOM 2125 C CA . GLN A 1 268 ? -11.685 56.406 2.894 1.00 71.88 268 GLN A CA 1
ATOM 2126 C C . GLN A 1 268 ? -10.989 56.754 1.575 1.00 71.88 268 GLN A C 1
ATOM 2128 O O . GLN A 1 268 ? -10.853 55.886 0.714 1.00 71.88 268 GLN A O 1
ATOM 2133 N N . VAL A 1 269 ? -10.461 57.975 1.439 1.00 78.50 269 VAL A N 1
ATOM 2134 C CA . VAL A 1 269 ? -9.692 58.367 0.245 1.00 78.50 269 VAL A CA 1
ATOM 2135 C C . VAL A 1 269 ? -8.409 57.537 0.118 1.00 78.50 269 VAL A C 1
ATOM 2137 O O . VAL A 1 269 ? -8.086 57.080 -0.977 1.00 78.50 269 VAL A O 1
ATOM 2140 N N . ARG A 1 270 ? -7.711 57.243 1.226 1.00 78.25 270 ARG A N 1
ATOM 2141 C CA . ARG A 1 270 ? -6.539 56.345 1.209 1.00 78.25 270 ARG A CA 1
ATOM 2142 C C . ARG A 1 270 ? -6.902 54.910 0.838 1.00 78.25 270 ARG A C 1
ATOM 2144 O O . ARG A 1 270 ? -6.164 54.290 0.078 1.00 78.25 270 ARG A O 1
ATOM 2151 N N . GLN A 1 271 ? -8.027 54.390 1.324 1.00 75.75 271 GLN A N 1
ATOM 2152 C CA . GLN A 1 271 ? -8.496 53.055 0.945 1.00 75.75 271 GLN A CA 1
ATOM 2153 C C . GLN A 1 271 ? -8.847 52.985 -0.544 1.00 75.75 271 GLN A C 1
ATOM 2155 O O . GLN A 1 271 ? -8.485 52.019 -1.212 1.00 75.75 271 GLN A O 1
ATOM 2160 N N . GLN A 1 272 ? -9.488 54.022 -1.083 1.00 80.31 272 GLN A N 1
ATOM 2161 C CA . GLN A 1 272 ? -9.844 54.075 -2.498 1.00 80.31 272 GLN A CA 1
ATOM 2162 C C . GLN A 1 272 ? -8.604 54.220 -3.395 1.00 80.31 272 GLN A C 1
ATOM 2164 O O . GLN A 1 272 ? -8.491 53.522 -4.401 1.00 80.31 272 GLN A O 1
ATOM 2169 N N . GLN A 1 273 ? -7.624 55.035 -2.994 1.00 80.19 273 GLN A N 1
ATOM 2170 C CA . GLN A 1 273 ? -6.343 55.151 -3.701 1.00 80.19 273 GLN A CA 1
ATOM 2171 C C . GLN A 1 273 ? -5.526 53.850 -3.643 1.00 80.19 273 GLN A C 1
ATOM 2173 O O . GLN A 1 273 ? -4.930 53.459 -4.645 1.00 80.19 273 GLN A O 1
ATOM 2178 N N . GLN A 1 274 ? -5.541 53.124 -2.519 1.00 77.69 274 GLN A N 1
ATOM 2179 C CA . GLN A 1 274 ? -4.889 51.811 -2.418 1.00 77.69 274 GLN A CA 1
ATOM 2180 C C . GLN A 1 274 ? -5.549 50.761 -3.320 1.00 77.69 274 GLN A C 1
ATOM 2182 O O . GLN A 1 274 ? -4.849 49.973 -3.955 1.00 77.69 274 GLN A O 1
ATOM 2187 N N . GLN A 1 275 ? -6.880 50.772 -3.432 1.00 76.19 275 GLN A N 1
ATOM 2188 C CA . GLN A 1 275 ? -7.597 49.852 -4.320 1.00 76.19 275 GLN A CA 1
ATOM 2189 C C . GLN A 1 275 ? -7.335 50.150 -5.803 1.00 76.19 275 GLN A C 1
ATOM 2191 O O . GLN A 1 275 ? -7.224 49.218 -6.597 1.00 76.19 275 GLN A O 1
ATOM 2196 N N . GLN A 1 276 ? -7.157 51.421 -6.173 1.00 82.38 276 GLN A N 1
ATOM 2197 C CA . GLN A 1 276 ? -6.818 51.813 -7.546 1.00 82.38 276 GLN A CA 1
ATOM 2198 C C . GLN A 1 276 ? -5.341 51.564 -7.904 1.00 82.38 276 GLN A C 1
ATOM 2200 O O . GLN A 1 276 ? -5.030 51.326 -9.068 1.00 82.38 276 GLN A O 1
ATOM 2205 N N . ALA A 1 277 ? -4.429 51.562 -6.925 1.00 76.44 277 ALA A N 1
ATOM 2206 C CA . ALA A 1 277 ? -3.001 51.321 -7.155 1.00 76.44 277 ALA A CA 1
ATOM 2207 C C . ALA A 1 277 ? -2.625 49.828 -7.274 1.00 76.44 277 ALA A C 1
ATOM 2209 O O . ALA A 1 277 ? -1.591 49.492 -7.859 1.00 76.44 277 ALA A O 1
ATOM 2210 N N . LEU A 1 278 ? -3.454 48.918 -6.747 1.00 78.25 278 LEU A N 1
ATOM 2211 C CA . LEU A 1 278 ? -3.158 47.480 -6.702 1.00 78.25 278 LEU A CA 1
ATOM 2212 C C . LEU A 1 278 ? -2.930 46.824 -8.085 1.00 78.25 278 LEU A C 1
ATOM 2214 O O . LEU A 1 278 ? -2.000 46.021 -8.209 1.00 78.25 278 LEU A O 1
ATOM 2218 N N . PRO A 1 279 ? -3.722 47.126 -9.135 1.00 81.69 279 PRO A N 1
ATOM 2219 C CA . PRO A 1 279 ? -3.530 46.530 -10.459 1.00 81.69 279 PRO A CA 1
ATOM 2220 C C . PRO A 1 279 ? -2.204 46.939 -11.111 1.00 81.69 279 PRO A C 1
ATOM 2222 O O . PRO A 1 279 ? -1.506 46.090 -11.664 1.00 81.69 279 PRO A O 1
ATOM 2225 N N . ALA A 1 280 ? -1.813 48.211 -10.982 1.00 80.75 280 ALA A N 1
ATOM 2226 C CA . ALA A 1 280 ? -0.556 48.721 -11.531 1.00 80.75 280 ALA A CA 1
ATOM 2227 C C . ALA A 1 280 ? 0.666 48.107 -10.826 1.00 80.75 280 ALA A C 1
ATOM 2229 O O . ALA A 1 280 ? 1.633 47.716 -11.480 1.00 80.75 280 ALA A O 1
ATOM 2230 N N . GLN A 1 281 ? 0.598 47.934 -9.500 1.00 82.31 281 GLN A N 1
ATOM 2231 C CA . GLN A 1 281 ? 1.653 47.261 -8.735 1.00 82.31 281 GLN A CA 1
ATOM 2232 C C . GLN A 1 281 ? 1.785 45.777 -9.108 1.00 82.31 281 GLN A C 1
ATOM 2234 O O . GLN A 1 281 ? 2.901 45.271 -9.226 1.00 82.31 281 GLN A O 1
ATOM 2239 N N . ARG A 1 282 ? 0.665 45.080 -9.353 1.00 83.25 282 ARG A N 1
ATOM 2240 C CA . ARG A 1 282 ? 0.679 43.684 -9.824 1.00 83.25 282 ARG A CA 1
ATOM 2241 C C . ARG A 1 282 ? 1.272 43.548 -11.227 1.00 83.25 282 ARG A C 1
ATOM 2243 O O . ARG A 1 282 ? 2.068 42.637 -11.443 1.00 83.25 282 ARG A O 1
ATOM 2250 N N . ALA A 1 283 ? 0.939 44.458 -12.143 1.00 82.81 283 ALA A N 1
ATOM 2251 C CA . ALA A 1 283 ? 1.500 44.470 -13.493 1.00 82.81 283 ALA A CA 1
ATOM 2252 C C . ALA A 1 283 ? 3.022 44.701 -13.474 1.00 82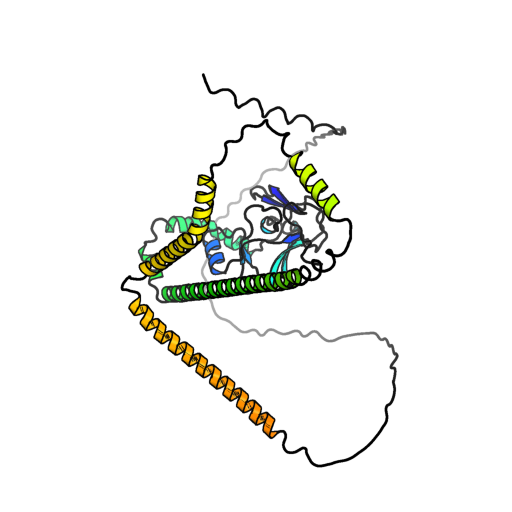.81 283 ALA A C 1
ATOM 2254 O O . ALA A 1 283 ? 3.771 43.965 -14.112 1.00 82.81 283 ALA A O 1
ATOM 2255 N N . HIS A 1 284 ? 3.494 45.654 -12.665 1.00 86.00 284 HIS A N 1
ATOM 2256 C CA . HIS A 1 284 ? 4.924 45.930 -12.523 1.00 86.00 284 HIS A CA 1
ATOM 2257 C C . HIS A 1 284 ? 5.691 44.760 -11.880 1.00 86.00 284 HIS A C 1
ATOM 2259 O O . HIS A 1 284 ? 6.777 44.403 -12.334 1.00 86.00 284 HIS A O 1
ATOM 2265 N N . ALA A 1 285 ? 5.119 44.109 -10.860 1.00 79.50 285 ALA A N 1
ATOM 2266 C CA . ALA A 1 285 ? 5.722 42.927 -10.240 1.00 79.50 285 ALA A CA 1
ATOM 2267 C C . ALA A 1 285 ? 5.815 41.735 -11.214 1.00 79.50 285 ALA A C 1
ATOM 2269 O O . ALA A 1 285 ? 6.825 41.032 -11.226 1.00 79.50 285 ALA A O 1
ATOM 2270 N N . GLN A 1 286 ? 4.803 41.530 -12.067 1.00 83.94 286 GLN A N 1
ATOM 2271 C CA . GLN A 1 286 ? 4.862 40.520 -13.131 1.00 83.94 286 GLN A CA 1
ATOM 2272 C C . GLN A 1 286 ? 5.938 40.840 -14.172 1.00 83.94 286 GLN A C 1
ATOM 2274 O O . GLN A 1 286 ? 6.678 39.942 -14.571 1.00 83.94 286 GLN A O 1
ATOM 2279 N N . GLN A 1 287 ? 6.076 42.107 -14.566 1.00 87.44 287 GLN A N 1
ATOM 2280 C CA . GLN A 1 287 ? 7.097 42.525 -15.526 1.00 87.44 287 GLN A CA 1
ATOM 2281 C C . GLN A 1 287 ? 8.519 42.339 -14.972 1.00 87.44 287 GLN A C 1
ATOM 2283 O O . GLN A 1 287 ? 9.399 41.860 -15.683 1.00 87.44 287 GLN A O 1
ATOM 2288 N N . GLN A 1 288 ? 8.744 42.625 -13.684 1.00 84.25 288 GLN A N 1
ATOM 2289 C CA . GLN A 1 288 ? 10.031 42.361 -13.030 1.00 84.25 288 GLN A CA 1
ATOM 2290 C C . GLN A 1 288 ? 10.349 40.864 -12.925 1.00 84.25 288 GLN A C 1
ATOM 2292 O O . GLN A 1 288 ? 11.498 40.470 -13.118 1.00 84.25 288 GLN A O 1
ATOM 2297 N N . GLN A 1 289 ? 9.350 40.015 -12.659 1.00 77.69 289 GLN A N 1
ATOM 2298 C CA . GLN A 1 289 ? 9.546 38.561 -12.654 1.00 77.69 289 GLN A CA 1
ATOM 2299 C C . GLN A 1 289 ? 9.884 38.016 -14.047 1.00 77.69 289 GLN A C 1
ATOM 2301 O O . GLN A 1 289 ? 10.730 37.132 -14.159 1.00 77.69 289 GLN A O 1
ATOM 2306 N N . GLN A 1 290 ? 9.273 38.556 -15.105 1.00 77.62 290 GLN A N 1
ATOM 2307 C CA . GLN A 1 290 ? 9.607 38.191 -16.485 1.00 77.62 290 GLN A CA 1
ATOM 2308 C C . GLN A 1 290 ? 11.028 38.632 -16.858 1.00 77.62 290 GLN A C 1
ATOM 2310 O O . GLN A 1 290 ? 11.809 37.809 -17.329 1.00 77.62 290 GLN A O 1
ATOM 2315 N N . ALA A 1 291 ? 11.414 39.870 -16.537 1.00 74.88 291 ALA A N 1
ATOM 2316 C CA . ALA A 1 291 ? 12.769 40.364 -16.785 1.00 74.88 291 ALA A CA 1
ATOM 2317 C C . ALA A 1 291 ? 13.846 39.565 -16.019 1.00 74.88 291 ALA A C 1
ATOM 2319 O O . ALA A 1 291 ? 14.927 39.310 -16.547 1.00 74.88 291 ALA A O 1
ATOM 2320 N N . ALA A 1 292 ? 13.551 39.112 -14.795 1.00 68.56 292 ALA A N 1
ATOM 2321 C CA . ALA A 1 292 ? 14.461 38.269 -14.015 1.00 68.56 292 ALA A CA 1
ATOM 2322 C C . ALA A 1 292 ? 14.635 36.856 -14.607 1.00 68.56 292 ALA A C 1
ATOM 2324 O O . ALA A 1 292 ? 15.707 36.264 -14.482 1.00 68.56 292 ALA A O 1
ATOM 2325 N N . LEU A 1 293 ? 13.602 36.316 -15.264 1.00 64.44 293 LEU A N 1
ATOM 2326 C CA . LEU A 1 293 ? 13.679 35.033 -15.968 1.00 64.44 293 LEU A CA 1
ATOM 2327 C C . LEU A 1 293 ? 14.467 35.145 -17.280 1.00 64.44 293 LEU A C 1
ATOM 2329 O O . LEU A 1 293 ? 15.210 34.226 -17.624 1.00 64.44 293 LEU A O 1
ATOM 2333 N N . GLU A 1 294 ? 14.345 36.270 -17.983 1.00 70.31 294 GLU A N 1
ATOM 2334 C CA . GLU A 1 294 ? 15.065 36.528 -19.235 1.00 70.31 294 GLU A CA 1
ATOM 2335 C C . GLU A 1 294 ? 16.548 36.858 -18.993 1.00 70.31 294 GLU A C 1
ATOM 2337 O O . GLU A 1 294 ? 17.419 36.341 -19.693 1.00 70.31 294 GLU A O 1
ATOM 2342 N N . GLY A 1 295 ? 16.869 37.607 -17.931 1.00 56.47 295 GLY A N 1
ATOM 2343 C CA . GLY A 1 295 ? 18.247 37.969 -17.569 1.00 56.47 295 GLY A CA 1
ATOM 2344 C C . GLY A 1 295 ? 19.124 36.814 -17.063 1.00 56.47 295 GLY A C 1
ATOM 2345 O O . GLY A 1 295 ? 20.328 36.987 -16.898 1.00 56.47 295 GLY A O 1
ATOM 2346 N N . SER A 1 296 ? 18.560 35.624 -16.826 1.00 49.06 296 SER A N 1
ATOM 2347 C CA . SER A 1 296 ? 19.308 34.446 -16.358 1.00 49.06 296 SER A CA 1
ATOM 2348 C C . SER A 1 296 ? 19.788 33.525 -17.498 1.00 49.06 296 SER A C 1
ATOM 2350 O O . SER A 1 296 ? 20.408 32.495 -17.233 1.00 49.06 296 SER A O 1
ATOM 2352 N N . GLN A 1 297 ? 19.534 33.877 -18.768 1.00 49.28 297 GLN A N 1
ATOM 2353 C CA . GLN A 1 297 ? 19.871 33.033 -19.927 1.00 49.28 297 GLN A CA 1
ATOM 2354 C C . GLN A 1 297 ? 21.075 33.488 -20.767 1.00 49.28 297 GLN A C 1
ATOM 2356 O O . GLN A 1 297 ? 21.493 32.744 -21.655 1.00 49.28 297 GLN A O 1
ATOM 2361 N N . GLU A 1 298 ? 21.709 34.622 -20.471 1.00 46.62 298 GLU A N 1
ATOM 2362 C CA . GLU A 1 298 ? 22.926 35.045 -21.178 1.00 46.62 298 GLU A CA 1
ATOM 2363 C C . GLU A 1 298 ? 24.198 34.512 -20.499 1.00 46.62 298 GLU A C 1
ATOM 2365 O O . GLU A 1 298 ? 24.997 35.245 -19.923 1.00 46.62 298 GLU A O 1
ATOM 2370 N N . SER A 1 299 ? 24.412 33.198 -20.598 1.00 51.97 299 SER A N 1
ATOM 2371 C CA . SER A 1 299 ? 25.767 32.641 -20.608 1.00 51.97 299 SER A CA 1
ATOM 2372 C C . SER A 1 299 ? 26.056 32.121 -22.015 1.00 51.97 299 SER A C 1
ATOM 2374 O O . SER A 1 299 ? 25.228 31.456 -22.643 1.00 51.97 299 SER A O 1
ATOM 2376 N N . THR A 1 300 ? 27.225 32.473 -22.540 1.00 50.38 300 THR A N 1
ATOM 2377 C CA . THR A 1 300 ? 27.648 32.361 -23.947 1.00 50.38 300 THR A CA 1
ATOM 2378 C C . THR A 1 300 ? 27.742 30.930 -24.508 1.00 50.38 300 THR A C 1
ATOM 2380 O O . THR A 1 300 ? 28.178 30.745 -25.642 1.00 50.38 300 THR A O 1
ATOM 2383 N N . ASP A 1 301 ? 27.259 29.917 -23.783 1.00 51.12 301 ASP A N 1
ATOM 2384 C CA . ASP A 1 301 ? 27.277 28.500 -24.177 1.00 51.12 301 ASP A CA 1
ATOM 2385 C C . ASP A 1 301 ? 25.954 28.009 -24.820 1.00 51.12 301 ASP A C 1
ATOM 2387 O O . ASP A 1 301 ? 25.880 26.924 -25.404 1.00 51.12 301 ASP A O 1
ATOM 2391 N N . THR A 1 302 ? 24.878 28.808 -24.784 1.00 49.72 302 THR A N 1
ATOM 2392 C CA . THR A 1 302 ? 23.548 28.410 -25.304 1.00 49.72 302 THR A CA 1
ATOM 2393 C C . THR A 1 302 ? 23.345 28.641 -26.805 1.00 49.72 302 THR A C 1
ATOM 2395 O O . THR A 1 302 ? 22.547 27.925 -27.423 1.00 49.72 302 THR A O 1
ATOM 2398 N N . GLN A 1 303 ? 24.088 29.550 -27.452 1.00 45.53 303 GLN A N 1
ATOM 2399 C CA . GLN A 1 303 ? 23.932 29.796 -28.899 1.00 45.53 303 GLN A CA 1
ATOM 2400 C C . GLN A 1 303 ? 24.359 28.596 -29.768 1.00 45.53 303 GLN A C 1
ATOM 2402 O O . GLN A 1 303 ? 23.775 28.356 -30.832 1.00 45.53 303 GLN A O 1
ATOM 2407 N N . VAL A 1 304 ? 25.321 27.784 -29.312 1.00 52.91 304 VAL A N 1
ATOM 2408 C CA . VAL A 1 304 ? 25.768 26.576 -30.034 1.00 52.91 304 VAL A CA 1
ATOM 2409 C C . VAL A 1 304 ? 24.750 25.434 -29.904 1.00 52.91 304 VAL A C 1
ATOM 2411 O O . VAL A 1 304 ? 24.550 24.659 -30.847 1.00 52.91 304 VAL A O 1
ATOM 2414 N N . VAL A 1 305 ? 24.039 25.357 -28.775 1.00 53.00 305 VAL A N 1
ATOM 2415 C CA . VAL A 1 305 ? 22.974 24.368 -28.542 1.00 53.00 305 VAL A CA 1
ATOM 2416 C C . VAL A 1 305 ? 21.727 24.703 -29.366 1.00 53.00 305 VAL A C 1
ATOM 2418 O O . VAL A 1 305 ? 21.142 23.808 -29.980 1.00 53.00 305 VAL A O 1
ATOM 2421 N N . TRP A 1 306 ? 21.371 25.985 -29.492 1.00 44.56 306 TRP A N 1
ATOM 2422 C CA . TRP A 1 306 ? 20.209 26.414 -30.279 1.00 44.56 306 TRP A CA 1
ATOM 2423 C C . TRP A 1 306 ? 20.360 26.152 -31.785 1.00 44.56 306 TRP A C 1
ATOM 2425 O O . TRP A 1 306 ? 19.435 25.625 -32.408 1.00 44.56 306 TRP A O 1
ATOM 2435 N N . ARG A 1 307 ? 21.545 26.396 -32.371 1.00 46.94 307 ARG A N 1
ATOM 2436 C CA . ARG A 1 307 ? 21.813 26.074 -33.792 1.00 46.94 307 ARG A CA 1
ATOM 2437 C C . ARG A 1 307 ? 21.841 24.567 -34.088 1.00 46.94 307 ARG A C 1
ATOM 2439 O O . ARG A 1 307 ? 21.629 24.165 -35.233 1.00 46.94 307 ARG A O 1
ATOM 2446 N N . ARG A 1 308 ? 22.099 23.716 -33.086 1.00 52.50 308 ARG A N 1
ATOM 2447 C CA . ARG A 1 308 ? 22.006 22.249 -33.223 1.00 52.50 308 ARG A CA 1
ATOM 2448 C C . ARG A 1 308 ? 20.575 21.740 -33.032 1.00 52.50 308 ARG A C 1
ATOM 2450 O O . ARG A 1 308 ? 20.170 20.845 -33.770 1.00 52.50 308 ARG A O 1
ATOM 2457 N N . SER A 1 309 ? 19.794 22.337 -32.130 1.00 55.59 309 SER A N 1
ATOM 2458 C CA . SER A 1 309 ? 18.375 21.999 -31.938 1.00 55.59 309 SER A CA 1
ATOM 2459 C C . SER A 1 309 ? 17.499 22.356 -33.139 1.00 55.59 309 SER A C 1
ATOM 2461 O O . SER A 1 309 ? 16.613 21.576 -33.481 1.00 55.59 309 SER A O 1
ATOM 2463 N N . SER A 1 310 ? 17.764 23.463 -33.839 1.00 56.59 310 SER A N 1
ATOM 2464 C CA . SER A 1 310 ? 17.005 23.829 -35.047 1.00 56.59 310 SER A CA 1
ATOM 2465 C C . SER A 1 310 ? 17.206 22.839 -36.202 1.00 56.59 310 SER A C 1
ATOM 2467 O O . SER A 1 310 ? 16.249 22.501 -36.894 1.00 56.59 310 SER A O 1
ATOM 2469 N N . ARG A 1 311 ? 18.412 22.272 -36.360 1.00 61.28 311 ARG A N 1
ATOM 2470 C CA . ARG A 1 311 ? 18.673 21.207 -37.350 1.00 61.28 311 ARG A CA 1
ATOM 2471 C C . ARG A 1 311 ? 18.010 19.875 -36.996 1.00 61.28 311 ARG A C 1
ATOM 2473 O O . ARG A 1 311 ? 17.648 19.128 -37.899 1.00 61.28 311 ARG A O 1
ATOM 2480 N N . VAL A 1 312 ? 17.871 19.558 -35.707 1.00 71.88 312 VAL A N 1
ATOM 2481 C CA . VAL A 1 312 ? 17.162 18.345 -35.260 1.00 71.88 312 VAL A CA 1
ATOM 2482 C C . VAL A 1 312 ? 15.655 18.512 -35.439 1.00 71.88 312 VAL A C 1
ATOM 2484 O O . VAL A 1 312 ? 15.011 17.592 -35.933 1.00 71.88 312 VAL A O 1
ATOM 2487 N N . ARG A 1 313 ? 15.112 19.697 -35.127 1.00 74.56 313 ARG A N 1
ATOM 2488 C CA . ARG A 1 313 ? 13.698 20.018 -35.353 1.00 74.56 313 ARG A CA 1
ATOM 2489 C C . ARG A 1 313 ? 13.330 19.937 -36.838 1.00 74.56 313 ARG A C 1
ATOM 2491 O O . ARG A 1 313 ? 12.395 19.223 -37.164 1.00 74.56 313 ARG A O 1
ATOM 2498 N N . GLY A 1 314 ? 14.141 20.516 -37.728 1.00 83.81 314 GLY A N 1
ATOM 2499 C CA . GLY A 1 314 ? 13.903 20.418 -39.174 1.00 83.81 314 GLY A CA 1
ATOM 2500 C C . GLY A 1 314 ? 13.947 18.982 -39.724 1.00 83.81 314 GLY A C 1
ATOM 2501 O O . GLY A 1 314 ? 13.206 18.655 -40.644 1.00 83.81 314 GLY A O 1
ATOM 2502 N N . ARG A 1 315 ? 14.763 18.083 -39.144 1.00 82.06 315 ARG A N 1
ATOM 2503 C CA . ARG A 1 315 ? 14.758 16.654 -39.526 1.00 82.06 315 ARG A CA 1
ATOM 2504 C C . ARG A 1 315 ? 13.518 15.910 -39.034 1.00 82.06 315 ARG A C 1
ATOM 2506 O O . ARG A 1 315 ? 13.047 15.022 -39.734 1.00 82.06 315 ARG A O 1
ATOM 2513 N N . LEU A 1 316 ? 13.019 16.252 -37.847 1.00 77.31 316 LEU A N 1
ATOM 2514 C CA . LEU A 1 316 ? 11.792 15.676 -37.290 1.00 77.31 316 LEU A CA 1
ATOM 2515 C C . LEU A 1 316 ? 10.557 16.141 -38.063 1.00 77.31 316 LEU A C 1
ATOM 2517 O O . LEU A 1 316 ? 9.730 15.312 -38.420 1.00 77.31 316 LEU A O 1
ATOM 2521 N N . GLU A 1 317 ? 10.479 17.431 -38.390 1.00 87.00 317 GLU A N 1
ATOM 2522 C CA . GLU A 1 317 ? 9.409 17.990 -39.225 1.00 87.00 317 GLU A CA 1
ATOM 2523 C C . GLU A 1 317 ? 9.425 17.359 -40.625 1.00 87.00 317 GLU A C 1
ATOM 2525 O O . GLU A 1 317 ? 8.389 16.911 -41.102 1.00 87.00 317 GLU A O 1
ATOM 2530 N N . SER A 1 318 ? 10.606 17.193 -41.235 1.00 89.56 318 SER A N 1
ATOM 2531 C CA . SER A 1 318 ? 10.738 16.507 -42.528 1.00 89.56 318 SER A CA 1
ATOM 2532 C C . SER A 1 318 ? 10.352 15.019 -42.471 1.00 89.56 318 SER A C 1
ATOM 2534 O O . SER A 1 318 ? 9.700 14.534 -43.392 1.00 89.56 318 SER A O 1
ATOM 2536 N N . GLN A 1 319 ? 10.692 14.292 -41.398 1.00 88.00 319 GLN A N 1
ATOM 2537 C CA . GLN A 1 319 ? 10.240 12.902 -41.216 1.00 88.00 319 GLN A CA 1
ATOM 2538 C C . GLN A 1 319 ? 8.727 12.800 -41.027 1.00 88.00 319 GLN A C 1
ATOM 2540 O O . GLN A 1 319 ? 8.106 11.868 -41.533 1.00 88.00 319 GLN A O 1
ATOM 2545 N N . GLN A 1 320 ? 8.135 13.741 -40.294 1.00 87.75 320 GLN A N 1
ATOM 2546 C CA . GLN A 1 320 ? 6.697 13.763 -40.074 1.00 87.75 320 GLN A CA 1
ATOM 2547 C C . GLN A 1 320 ? 5.942 14.060 -41.372 1.00 87.75 320 GLN A C 1
ATOM 2549 O O . GLN A 1 320 ? 4.970 13.376 -41.676 1.00 87.75 320 GLN A O 1
ATOM 2554 N N . GLN A 1 321 ? 6.458 14.981 -42.186 1.00 92.88 321 GLN A N 1
ATOM 2555 C CA . GLN A 1 321 ? 5.903 15.298 -43.500 1.00 92.88 321 GLN A CA 1
ATOM 2556 C C . GLN A 1 321 ? 5.970 14.092 -44.457 1.00 92.88 321 GLN A C 1
ATOM 2558 O O . GLN A 1 321 ? 4.987 13.783 -45.122 1.00 92.88 321 GLN A O 1
ATOM 2563 N N . GLN A 1 322 ? 7.071 13.329 -44.443 1.00 93.81 322 GLN A N 1
ATOM 2564 C CA . GLN A 1 322 ? 7.191 12.079 -45.212 1.00 93.81 322 GLN A CA 1
ATOM 2565 C C . GLN A 1 322 ? 6.200 10.994 -44.760 1.00 93.81 322 GLN A C 1
ATOM 2567 O O . GLN A 1 322 ? 5.680 10.244 -45.583 1.00 93.81 322 GLN A O 1
ATOM 2572 N N . LEU A 1 323 ? 5.931 10.888 -43.456 1.00 91.06 323 LEU A N 1
ATOM 2573 C CA . LEU A 1 323 ? 4.936 9.955 -42.916 1.00 91.06 323 LEU A CA 1
ATOM 2574 C C . LEU A 1 323 ? 3.510 10.342 -43.321 1.00 91.06 323 LEU A C 1
ATOM 2576 O O . LEU A 1 323 ? 2.709 9.468 -43.654 1.00 91.06 323 LEU A O 1
ATOM 2580 N N . GLU A 1 324 ? 3.196 11.636 -43.309 1.00 93.69 324 GLU A N 1
ATOM 2581 C CA . GLU A 1 324 ? 1.901 12.152 -43.756 1.00 93.69 324 GLU A CA 1
ATOM 2582 C C . GLU A 1 324 ? 1.699 11.937 -45.262 1.00 93.69 324 GLU A C 1
ATOM 2584 O O . GLU A 1 324 ? 0.629 11.482 -45.666 1.00 93.69 324 GLU A O 1
ATOM 2589 N N . GLU A 1 325 ? 2.730 12.155 -46.084 1.00 95.69 325 GLU A N 1
ATOM 2590 C CA . GLU A 1 325 ? 2.701 11.842 -47.520 1.00 95.69 325 GLU A CA 1
ATOM 2591 C C . GLU A 1 325 ? 2.466 10.346 -47.772 1.00 95.69 325 GLU A C 1
ATOM 2593 O O . GLU A 1 325 ? 1.576 9.987 -48.542 1.00 95.69 325 GLU A O 1
ATOM 2598 N N . GLN A 1 326 ? 3.167 9.454 -47.060 1.00 94.62 326 GLN A N 1
ATOM 2599 C CA . GLN A 1 326 ? 2.950 8.005 -47.185 1.00 94.62 326 GLN A CA 1
ATOM 2600 C C . GLN A 1 326 ? 1.529 7.581 -46.788 1.00 94.62 326 GLN A C 1
ATOM 2602 O O . GLN A 1 326 ? 0.936 6.701 -47.418 1.00 94.62 326 GLN A O 1
ATOM 2607 N N . GLN A 1 327 ? 0.951 8.206 -45.757 1.00 92.94 327 GLN A N 1
ATOM 2608 C CA . GLN A 1 327 ? -0.437 7.946 -45.372 1.00 92.94 327 GLN A CA 1
ATOM 2609 C C . GLN A 1 327 ? -1.425 8.441 -46.430 1.00 92.94 327 GLN A C 1
ATOM 2611 O O . GLN A 1 327 ? -2.390 7.737 -46.734 1.00 92.94 327 GLN A O 1
ATOM 2616 N N . GLN A 1 328 ? -1.188 9.617 -47.014 1.00 94.31 328 GLN A N 1
ATOM 2617 C CA . GLN A 1 328 ? -2.024 10.140 -48.095 1.00 94.31 328 GLN A CA 1
ATOM 2618 C C . GLN A 1 328 ? -1.948 9.256 -49.344 1.00 94.31 328 GLN A C 1
ATOM 2620 O O . GLN A 1 328 ? -2.990 8.932 -49.915 1.00 94.31 328 GLN A O 1
ATOM 2625 N N . GLU A 1 329 ? -0.757 8.790 -49.727 1.00 95.50 329 GLU A N 1
ATOM 2626 C CA . GLU A 1 329 ? -0.591 7.843 -50.835 1.00 95.50 329 GLU A CA 1
ATOM 2627 C C . GLU A 1 329 ? -1.326 6.521 -50.579 1.00 95.50 329 GLU A C 1
ATOM 2629 O O . GLU A 1 329 ? -2.001 6.009 -51.475 1.00 95.50 329 GLU A O 1
ATOM 2634 N N . SER A 1 330 ? -1.261 5.982 -49.356 1.00 93.81 330 SER A N 1
ATOM 2635 C CA . SER A 1 330 ? -2.010 4.772 -48.988 1.00 93.81 330 SER A CA 1
ATOM 2636 C C . SER A 1 330 ? -3.520 4.980 -49.133 1.00 93.81 330 SER A C 1
ATOM 2638 O O . SER A 1 330 ? -4.199 4.163 -49.751 1.00 93.81 330 SER A O 1
ATOM 2640 N N . GLN A 1 331 ? -4.049 6.102 -48.636 1.00 92.81 331 GLN A N 1
ATOM 2641 C CA . GLN A 1 331 ? -5.477 6.415 -48.751 1.00 92.81 331 GLN A CA 1
ATOM 2642 C C . GLN A 1 331 ? -5.919 6.609 -50.208 1.00 92.81 331 GLN A C 1
ATOM 2644 O O . GLN A 1 331 ? -7.034 6.232 -50.575 1.00 92.81 331 GLN A O 1
ATOM 2649 N N . GLN A 1 332 ? -5.064 7.186 -51.057 1.00 92.69 332 GLN A N 1
ATOM 2650 C CA . GLN A 1 332 ? -5.343 7.316 -52.487 1.00 92.69 332 GLN A CA 1
ATOM 2651 C C . GLN A 1 332 ? -5.362 5.954 -53.190 1.00 92.69 332 GLN A C 1
ATOM 2653 O O . GLN A 1 332 ? -6.254 5.715 -54.007 1.00 92.69 332 GLN A O 1
ATOM 2658 N N . ARG A 1 333 ? -4.453 5.034 -52.835 1.00 91.25 333 ARG A N 1
ATOM 2659 C CA . ARG A 1 333 ? -4.464 3.653 -53.348 1.00 91.25 333 ARG A CA 1
ATOM 2660 C C . ARG A 1 333 ? -5.743 2.914 -52.963 1.00 91.25 333 ARG A C 1
ATOM 2662 O O . ARG A 1 333 ? -6.365 2.302 -53.830 1.00 91.25 333 ARG A O 1
ATOM 2669 N N . ASP A 1 334 ? -6.188 3.043 -51.716 1.00 87.00 334 ASP A N 1
ATOM 2670 C CA . ASP A 1 334 ? -7.428 2.412 -51.249 1.00 87.00 334 ASP A CA 1
ATOM 2671 C C . ASP A 1 334 ? -8.668 2.990 -51.949 1.00 87.00 334 ASP A C 1
ATOM 2673 O O . ASP A 1 334 ? -9.612 2.264 -52.273 1.00 87.00 334 ASP A O 1
ATOM 2677 N N . ARG A 1 335 ? -8.677 4.297 -52.242 1.00 85.56 335 ARG A N 1
ATOM 2678 C CA . ARG A 1 335 ? -9.753 4.928 -53.026 1.00 85.56 335 ARG A CA 1
ATOM 2679 C C . ARG A 1 335 ? -9.755 4.471 -54.482 1.00 85.56 335 ARG A C 1
ATOM 2681 O O . ARG A 1 335 ? -10.830 4.215 -55.016 1.00 85.56 335 ARG A O 1
ATOM 2688 N N . ALA A 1 336 ? -8.588 4.330 -55.109 1.00 84.19 336 ALA A N 1
ATOM 2689 C CA . ALA A 1 336 ? -8.481 3.824 -56.476 1.00 84.19 336 ALA A CA 1
ATOM 2690 C C . ALA A 1 336 ? -8.941 2.357 -56.579 1.00 84.19 336 ALA A C 1
ATOM 2692 O O . ALA A 1 336 ? -9.702 2.015 -57.485 1.00 84.19 336 ALA A O 1
ATOM 2693 N N . ALA A 1 337 ? -8.565 1.514 -55.611 1.00 79.50 337 ALA A N 1
ATOM 2694 C CA . ALA A 1 337 ? -8.991 0.115 -55.548 1.00 79.50 337 ALA A CA 1
ATOM 2695 C C . ALA A 1 337 ? -10.516 -0.027 -55.372 1.00 79.50 337 ALA A C 1
ATOM 2697 O O . ALA A 1 337 ? -11.156 -0.843 -56.038 1.00 79.50 337 ALA A O 1
ATOM 2698 N N . ASN A 1 338 ? -11.123 0.817 -54.534 1.00 76.50 338 ASN A N 1
ATOM 2699 C CA . ASN A 1 338 ? -12.570 0.797 -54.306 1.00 76.50 338 ASN A CA 1
ATOM 2700 C C . ASN A 1 338 ? -13.376 1.477 -55.430 1.00 76.50 338 ASN A C 1
ATOM 2702 O O . ASN A 1 338 ? -14.521 1.101 -55.676 1.00 76.50 338 ASN A O 1
ATOM 2706 N N . GLY A 1 339 ? -12.790 2.444 -56.144 1.00 71.75 339 GLY A N 1
ATOM 2707 C CA . GLY A 1 339 ? -13.419 3.118 -57.285 1.00 71.75 339 GLY A CA 1
ATOM 2708 C C . GLY A 1 339 ? -13.544 2.233 -58.529 1.00 71.75 339 GLY A C 1
ATOM 2709 O O . GLY A 1 339 ? -14.540 2.325 -59.243 1.00 71.75 339 GLY A O 1
ATOM 2710 N N . ALA A 1 340 ? -12.597 1.316 -58.750 1.00 60.91 340 ALA A N 1
ATOM 2711 C CA . ALA A 1 340 ? -12.639 0.372 -59.872 1.00 60.91 340 ALA A CA 1
ATOM 2712 C C . ALA A 1 340 ? -13.742 -0.701 -59.739 1.00 60.91 340 ALA A C 1
ATOM 2714 O O . ALA A 1 340 ? -14.114 -1.332 -60.723 1.00 60.91 340 ALA A O 1
ATOM 2715 N N . SER A 1 341 ? -14.303 -0.887 -58.540 1.00 59.06 341 SER A N 1
ATOM 2716 C CA . SER A 1 341 ? -15.297 -1.934 -58.260 1.00 59.06 341 SER A CA 1
ATOM 2717 C C . SER A 1 341 ? -16.755 -1.486 -58.456 1.00 59.06 341 SER A C 1
ATOM 2719 O O . SER A 1 341 ? -17.670 -2.252 -58.166 1.00 59.06 341 SER A O 1
ATOM 2721 N N . ARG A 1 342 ? -17.004 -0.248 -58.917 1.00 54.62 342 ARG A N 1
ATOM 2722 C CA . ARG A 1 342 ? -18.358 0.338 -59.006 1.00 54.62 342 ARG A CA 1
ATOM 2723 C C . ARG A 1 342 ? -18.859 0.685 -60.414 1.00 54.62 342 ARG A C 1
ATOM 2725 O O . ARG A 1 342 ? -19.928 1.272 -60.511 1.00 54.62 342 ARG A O 1
ATOM 2732 N N . SER A 1 343 ? -18.170 0.311 -61.498 1.00 52.50 343 SER A N 1
ATOM 2733 C CA . SER A 1 343 ? -18.595 0.687 -62.865 1.00 52.50 343 SER A CA 1
ATOM 2734 C C . SER A 1 343 ? -19.205 -0.434 -63.724 1.00 52.50 343 SER A C 1
ATOM 2736 O O . SER A 1 343 ? -19.255 -0.286 -64.943 1.00 52.50 343 SER A O 1
ATOM 2738 N N . THR A 1 344 ? -19.660 -1.553 -63.150 1.00 54.34 344 THR A N 1
ATOM 2739 C CA . THR A 1 344 ? -20.262 -2.657 -63.937 1.00 54.34 344 THR A CA 1
ATOM 2740 C C . THR A 1 344 ? -21.650 -3.106 -63.477 1.00 54.34 344 THR A C 1
ATOM 2742 O O . THR A 1 344 ? -22.151 -4.110 -63.974 1.00 54.34 344 THR A O 1
ATOM 2745 N N . ALA A 1 345 ? -22.312 -2.368 -62.584 1.00 49.72 345 ALA A N 1
ATOM 2746 C CA . ALA A 1 345 ? -23.635 -2.735 -62.076 1.00 49.72 345 ALA A CA 1
ATOM 2747 C C . ALA A 1 345 ? -24.666 -1.620 -62.299 1.00 49.72 345 ALA A C 1
ATOM 2749 O O . ALA A 1 345 ? -25.221 -1.097 -61.346 1.00 49.72 345 ALA A O 1
ATOM 2750 N N . ASP A 1 346 ? -24.904 -1.266 -63.560 1.00 51.31 346 ASP A N 1
ATOM 2751 C CA . ASP A 1 346 ? -26.102 -0.538 -63.985 1.00 51.31 346 ASP A CA 1
ATOM 2752 C C . ASP A 1 346 ? -26.457 -0.995 -65.402 1.00 51.31 346 ASP A C 1
ATOM 2754 O O . ASP A 1 346 ? -25.973 -0.413 -66.361 1.00 51.31 346 ASP A O 1
ATOM 2758 N N . VAL A 1 347 ? -27.230 -2.081 -65.524 1.00 54.31 347 VAL A N 1
ATOM 2759 C CA . VAL A 1 347 ? -28.317 -2.298 -66.504 1.00 54.31 347 VAL A CA 1
ATOM 2760 C C . VAL A 1 347 ? -29.090 -3.550 -66.049 1.00 54.31 347 VAL A C 1
ATOM 2762 O O . VAL A 1 347 ? -28.482 -4.578 -65.770 1.00 54.31 347 VAL A O 1
ATOM 2765 N N . ALA A 1 348 ? -30.425 -3.450 -66.072 1.00 42.19 348 ALA A N 1
ATOM 2766 C CA . ALA A 1 348 ? -31.462 -4.431 -65.710 1.00 42.19 348 ALA A CA 1
ATOM 2767 C C . ALA A 1 348 ? -31.846 -4.415 -64.216 1.00 42.19 348 ALA A C 1
ATOM 2769 O O . ALA A 1 348 ? -31.030 -4.678 -63.349 1.00 42.19 348 ALA A O 1
ATOM 2770 N N . GLY A 1 349 ? -33.075 -4.104 -63.809 1.00 41.16 349 GLY A N 1
ATOM 2771 C CA . GLY A 1 349 ? -34.337 -4.052 -64.538 1.00 41.16 349 GLY A CA 1
ATOM 2772 C C . GLY A 1 349 ? -35.383 -4.856 -63.765 1.00 41.16 349 GLY A C 1
ATOM 2773 O O . GLY A 1 349 ? -35.214 -6.056 -63.611 1.00 41.16 349 GLY A O 1
ATOM 2774 N N . ALA A 1 350 ? -36.441 -4.158 -63.348 1.00 42.50 350 ALA A N 1
ATOM 2775 C CA . ALA A 1 350 ? -37.808 -4.631 -63.101 1.00 42.50 350 ALA A CA 1
ATOM 2776 C C . ALA A 1 350 ? -38.113 -5.652 -61.976 1.00 42.50 350 ALA A C 1
ATOM 2778 O O . ALA A 1 350 ? -37.618 -6.770 -61.938 1.00 42.50 350 ALA A O 1
ATOM 2779 N N . ASP A 1 351 ? -39.060 -5.218 -61.134 1.00 45.34 351 ASP A N 1
ATOM 2780 C CA . ASP A 1 351 ? -40.257 -5.931 -60.669 1.00 45.34 351 ASP A CA 1
ATOM 2781 C C . ASP A 1 351 ? -40.123 -7.343 -60.074 1.00 45.34 351 ASP A C 1
ATOM 2783 O O . ASP A 1 351 ? -39.933 -8.329 -60.776 1.00 45.34 351 ASP A O 1
ATOM 2787 N N . THR A 1 352 ? -40.448 -7.493 -58.784 1.00 41.94 352 THR A N 1
ATOM 2788 C CA . THR A 1 352 ? -41.764 -8.022 -58.359 1.00 41.94 352 THR A CA 1
ATOM 2789 C C . THR A 1 352 ? -41.880 -8.218 -56.840 1.00 41.94 352 THR A C 1
ATOM 2791 O O . THR A 1 352 ? -40.985 -8.678 -56.142 1.00 41.94 352 THR A O 1
ATOM 2794 N N . ASN A 1 353 ? -43.063 -7.825 -56.376 1.00 43.59 353 ASN A N 1
ATOM 2795 C CA . ASN A 1 353 ? -43.865 -8.282 -55.246 1.00 43.59 353 ASN A CA 1
ATOM 2796 C C . ASN A 1 353 ? -43.515 -9.591 -54.495 1.00 43.59 353 ASN A C 1
ATOM 2798 O O . ASN A 1 353 ? -43.341 -10.649 -55.088 1.00 43.59 353 ASN A O 1
ATOM 2802 N N . ALA A 1 354 ? -43.780 -9.492 -53.185 1.00 39.03 354 ALA A N 1
ATOM 2803 C CA . ALA A 1 354 ? -44.546 -10.425 -52.346 1.00 39.03 354 ALA A CA 1
ATOM 2804 C C . ALA A 1 354 ? -43.846 -11.520 -51.514 1.00 39.03 354 ALA A C 1
ATOM 2806 O O . ALA A 1 354 ? -42.958 -12.243 -51.944 1.00 39.03 354 ALA A O 1
ATOM 2807 N N . ALA A 1 355 ? -44.469 -11.678 -50.337 1.00 36.31 355 ALA A N 1
ATOM 2808 C CA . ALA A 1 355 ? -44.589 -12.857 -49.479 1.00 36.31 355 ALA A CA 1
ATOM 2809 C C . ALA A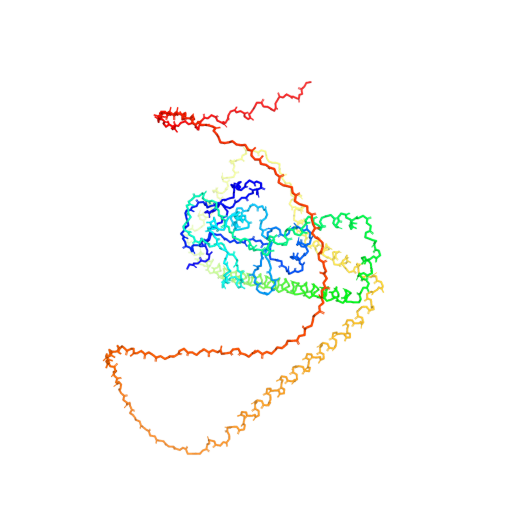 1 355 ? -43.543 -13.079 -48.368 1.00 36.31 355 ALA A C 1
ATOM 2811 O O . ALA A 1 355 ? -42.403 -13.479 -48.580 1.00 36.31 355 ALA A O 1
ATOM 2812 N N . GLN A 1 356 ? -44.035 -12.906 -47.134 1.00 45.59 356 GLN A N 1
ATOM 2813 C CA . GLN A 1 356 ? -43.568 -13.602 -45.929 1.00 45.59 356 GLN A CA 1
ATOM 2814 C C . GLN A 1 356 ? -43.659 -15.131 -46.115 1.00 45.59 356 GLN A C 1
ATOM 2816 O O . GLN A 1 356 ? -44.453 -15.594 -46.939 1.00 45.59 356 GLN A O 1
ATOM 2821 N N . PRO A 1 357 ? -42.962 -15.931 -45.282 1.00 52.69 357 PRO A N 1
ATOM 2822 C CA . PRO A 1 357 ? -43.729 -16.541 -44.194 1.00 52.69 357 PRO A CA 1
ATOM 2823 C C . PRO A 1 357 ? -43.001 -16.764 -42.851 1.00 52.69 357 PRO A C 1
ATOM 2825 O O . PRO A 1 357 ? -41.783 -16.828 -42.722 1.00 52.69 357 PRO A O 1
ATOM 2828 N N . SER A 1 358 ? -43.889 -16.889 -41.867 1.00 38.84 358 SER A N 1
ATOM 2829 C CA . SER A 1 358 ? -43.884 -17.539 -40.554 1.00 38.84 358 SER A CA 1
ATOM 2830 C C . SER A 1 358 ? -42.756 -18.491 -40.117 1.00 38.84 358 SER A C 1
ATOM 2832 O O . SER A 1 358 ? -42.414 -19.450 -40.799 1.00 38.84 358 SER A O 1
ATOM 2834 N N . VAL A 1 359 ? -42.363 -18.285 -38.851 1.00 46.44 359 VAL A N 1
ATOM 2835 C CA . VAL A 1 359 ? -42.393 -19.231 -37.708 1.00 46.44 359 VAL A CA 1
ATOM 2836 C C . VAL A 1 359 ? -42.176 -20.715 -38.019 1.00 46.44 359 VAL A C 1
ATOM 2838 O O . VAL A 1 359 ? -43.066 -21.359 -38.561 1.00 46.44 359 VAL A O 1
ATOM 2841 N N . LEU A 1 360 ? -41.106 -21.301 -37.467 1.00 39.91 360 LEU A N 1
ATOM 2842 C CA . LEU A 1 360 ? -41.137 -22.688 -36.996 1.00 39.91 360 LEU A CA 1
ATOM 2843 C C . LEU A 1 360 ? -40.264 -22.884 -35.749 1.00 39.91 360 LEU A C 1
ATOM 2845 O O . LEU A 1 360 ? -39.058 -22.650 -35.727 1.00 39.91 360 LEU A O 1
ATOM 2849 N N . CYS A 1 361 ? -40.970 -23.306 -34.708 1.00 36.75 361 CYS A N 1
ATOM 2850 C CA . CYS A 1 361 ? -40.529 -23.812 -33.423 1.00 36.75 361 CYS A CA 1
ATOM 2851 C C . CYS A 1 361 ? -39.729 -25.115 -33.606 1.00 36.75 361 CYS A C 1
ATOM 2853 O O . CYS A 1 361 ? -40.150 -25.975 -34.378 1.00 36.75 361 CYS A O 1
ATOM 2855 N N . TRP A 1 362 ? -38.625 -25.292 -32.876 1.00 36.81 362 TRP A N 1
ATOM 2856 C CA . TRP A 1 362 ? -37.993 -26.601 -32.679 1.00 36.81 362 TRP A CA 1
ATOM 2857 C C . TRP A 1 362 ? -37.892 -26.888 -31.182 1.00 36.81 362 TRP A C 1
ATOM 2859 O O . TRP A 1 362 ? -37.155 -26.235 -30.444 1.00 36.81 362 TRP A O 1
ATOM 2869 N N . SER A 1 363 ? -38.667 -27.880 -30.757 1.00 40.88 363 SER A N 1
ATOM 2870 C CA . SER A 1 363 ? -38.636 -28.529 -29.454 1.00 40.88 363 SER A CA 1
ATOM 2871 C C . SER A 1 363 ? -37.974 -29.906 -29.565 1.00 40.88 363 SER A C 1
ATOM 2873 O O . SER A 1 363 ? -38.183 -30.607 -30.546 1.00 40.88 363 SER A O 1
ATOM 2875 N N . GLU A 1 364 ? -37.270 -30.287 -28.493 1.00 39.78 364 GLU A N 1
ATOM 2876 C CA . GLU A 1 364 ? -37.020 -31.659 -28.009 1.00 39.78 364 GLU A CA 1
ATOM 2877 C C . GLU A 1 364 ? -36.256 -32.674 -28.888 1.00 39.78 364 GLU A C 1
ATOM 2879 O O . GLU A 1 364 ? -36.733 -33.117 -29.921 1.00 39.78 364 GLU A O 1
ATOM 2884 N N . GLN A 1 365 ? -35.173 -33.256 -28.343 1.00 42.06 365 GLN A N 1
ATOM 2885 C CA . GLN A 1 365 ? -35.251 -34.608 -27.754 1.00 42.06 365 GLN A CA 1
ATOM 2886 C C . GLN A 1 365 ? -33.955 -35.082 -27.066 1.00 42.06 365 GLN A C 1
ATOM 2888 O O . GLN A 1 365 ? -32.834 -34.887 -27.524 1.00 42.06 365 GLN A O 1
ATOM 2893 N N . LYS A 1 366 ? -34.179 -35.768 -25.940 1.00 46.44 366 LYS A N 1
ATOM 2894 C CA . LYS A 1 366 ? -33.260 -36.571 -25.115 1.00 46.44 366 LYS A CA 1
ATOM 2895 C C . LYS A 1 366 ? -32.770 -37.847 -25.826 1.00 46.44 366 LYS A C 1
ATOM 2897 O O . LYS A 1 366 ? -33.558 -38.456 -26.541 1.00 46.44 366 LYS A O 1
ATOM 2902 N N . LYS A 1 367 ? -31.579 -38.342 -25.436 1.00 45.44 367 LYS A N 1
ATOM 2903 C CA . LYS A 1 367 ? -31.186 -39.762 -25.149 1.00 45.44 367 LYS A CA 1
ATOM 2904 C C . LYS A 1 367 ? -29.671 -39.784 -24.825 1.00 45.44 367 LYS A C 1
ATOM 2906 O O . LYS A 1 367 ? -28.893 -39.276 -25.612 1.00 45.44 367 LYS A O 1
ATOM 2911 N N . ARG A 1 368 ? -29.202 -40.032 -23.590 1.00 39.34 368 ARG A N 1
ATOM 2912 C CA . ARG A 1 368 ? -28.946 -41.310 -22.865 1.00 39.34 368 ARG A CA 1
ATOM 2913 C C . ARG A 1 368 ? -28.130 -42.373 -23.632 1.00 39.34 368 ARG A C 1
ATOM 2915 O O . ARG A 1 368 ? -28.709 -42.993 -24.508 1.00 39.34 368 ARG A O 1
ATOM 2922 N N . SER A 1 369 ? -26.893 -42.639 -23.163 1.00 41.53 369 SER A N 1
ATOM 2923 C CA . SER A 1 369 ? -26.185 -43.949 -22.989 1.00 41.53 369 SER A CA 1
ATOM 2924 C C . SER A 1 369 ? -24.657 -43.699 -22.951 1.00 41.53 369 SER A C 1
ATOM 2926 O O . SER A 1 369 ? -24.137 -43.116 -23.891 1.00 41.53 369 SER A O 1
ATOM 2928 N N . ALA A 1 370 ? -23.909 -43.846 -21.849 1.00 37.03 370 ALA A N 1
ATOM 2929 C CA . ALA A 1 370 ? -23.470 -45.049 -21.115 1.00 37.03 370 ALA A CA 1
ATOM 2930 C C . ALA A 1 370 ? -22.385 -45.915 -21.818 1.00 37.03 370 ALA A C 1
ATOM 2932 O O . ALA A 1 370 ? -22.626 -46.441 -22.895 1.00 37.03 370 ALA A O 1
ATOM 2933 N N . CYS A 1 371 ? -21.266 -46.104 -21.089 1.00 34.09 371 CYS A N 1
ATOM 2934 C CA . CYS A 1 371 ? -20.251 -47.185 -21.121 1.00 34.09 371 CYS A CA 1
ATOM 2935 C C . CYS A 1 371 ? -19.151 -47.238 -22.221 1.00 34.09 371 CYS A C 1
ATOM 2937 O O . CYS A 1 371 ? -19.405 -47.696 -23.322 1.00 34.09 371 CYS A O 1
ATOM 2939 N N . SER A 1 372 ? -17.921 -46.829 -21.826 1.00 36.41 372 SER A N 1
ATOM 2940 C CA . SER A 1 372 ? -16.640 -47.596 -21.681 1.00 36.41 372 SER A CA 1
ATOM 2941 C C . SER A 1 372 ? -16.182 -48.634 -22.739 1.00 36.41 372 SER A C 1
ATOM 2943 O O . SER A 1 372 ? -17.032 -49.204 -23.407 1.00 36.41 372 SER A O 1
ATOM 2945 N N . PRO A 1 373 ? -14.905 -49.116 -22.748 1.00 56.16 373 PRO A N 1
ATOM 2946 C CA . PRO A 1 373 ? -13.607 -48.586 -22.269 1.00 56.16 373 PRO A CA 1
ATOM 2947 C C . PRO A 1 373 ? -12.430 -48.844 -23.273 1.00 56.16 373 PRO A C 1
ATOM 2949 O O . PRO A 1 373 ? -12.633 -49.240 -24.413 1.00 56.16 373 PRO A O 1
ATOM 2952 N N . THR A 1 374 ? -11.184 -48.725 -22.780 1.00 35.97 374 THR A N 1
ATOM 2953 C CA . THR A 1 374 ? -9.902 -49.303 -23.270 1.00 35.97 374 THR A CA 1
ATOM 2954 C C . THR A 1 374 ? -9.156 -48.617 -24.421 1.00 35.97 374 THR A C 1
ATOM 2956 O O . THR A 1 374 ? -9.667 -48.442 -25.516 1.00 35.97 374 THR A O 1
ATOM 2959 N N . GLY A 1 375 ? -7.880 -48.284 -24.172 1.00 37.16 375 GLY A N 1
ATOM 2960 C CA . GLY A 1 375 ? -6.997 -47.691 -25.180 1.00 37.16 375 GLY A CA 1
ATOM 2961 C C . GLY A 1 375 ? -5.567 -47.399 -24.716 1.00 37.16 375 GLY A C 1
ATOM 2962 O O . GLY A 1 375 ? -5.149 -46.254 -24.714 1.00 37.16 375 GLY A O 1
ATOM 2963 N N . GLN A 1 376 ? -4.855 -48.457 -24.323 1.00 41.88 376 GLN A N 1
ATOM 2964 C CA . GLN A 1 376 ? -3.411 -48.690 -24.496 1.00 41.88 376 GLN A CA 1
ATOM 2965 C C . GLN A 1 376 ? -2.349 -47.710 -23.951 1.00 41.88 376 GLN A C 1
ATOM 2967 O O . GLN A 1 376 ? -2.139 -46.585 -24.393 1.00 41.88 376 GLN A O 1
ATOM 2972 N N . ALA A 1 377 ? -1.545 -48.294 -23.060 1.00 37.75 377 ALA A N 1
ATOM 2973 C CA . ALA A 1 377 ? -0.231 -47.861 -22.627 1.00 37.75 377 ALA A CA 1
ATOM 2974 C C . ALA A 1 377 ? 0.798 -47.882 -23.774 1.00 37.75 377 ALA A C 1
ATOM 2976 O O . ALA A 1 377 ? 1.068 -48.930 -24.360 1.00 37.75 377 ALA A O 1
ATOM 2977 N N . GLY A 1 378 ? 1.445 -46.742 -24.022 1.00 40.03 378 GLY A N 1
ATOM 2978 C CA . GLY A 1 378 ? 2.637 -46.629 -24.862 1.00 40.03 378 GLY A CA 1
ATOM 2979 C C . GLY A 1 378 ? 3.895 -46.506 -24.005 1.00 40.03 378 GLY A C 1
ATOM 2980 O O . GLY A 1 378 ? 4.251 -45.415 -23.564 1.00 40.03 378 GLY A O 1
ATOM 2981 N N . LYS A 1 379 ? 4.578 -47.631 -23.770 1.00 37.62 379 LYS A N 1
ATOM 2982 C CA . LYS A 1 379 ? 5.944 -47.675 -23.229 1.00 37.62 379 LYS A CA 1
ATOM 2983 C C . LYS A 1 379 ? 6.898 -47.086 -24.277 1.00 37.62 379 LYS A C 1
ATOM 2985 O O . LYS A 1 379 ? 7.018 -47.645 -25.362 1.00 37.62 379 LYS A O 1
ATOM 2990 N N . ARG A 1 380 ? 7.596 -45.990 -23.961 1.00 41.53 380 ARG A N 1
ATOM 2991 C CA . ARG A 1 380 ? 8.742 -45.510 -24.753 1.00 41.53 380 ARG A CA 1
ATOM 2992 C C . ARG A 1 380 ? 10.042 -46.046 -24.160 1.00 41.53 380 ARG A C 1
ATOM 2994 O O . ARG A 1 380 ? 10.402 -45.746 -23.024 1.00 41.53 380 ARG A O 1
ATOM 3001 N N . SER A 1 381 ? 10.708 -46.863 -24.960 1.00 43.09 381 SER A N 1
ATOM 3002 C CA . SER A 1 381 ? 12.046 -47.407 -24.779 1.00 43.09 381 SER A CA 1
ATOM 3003 C C . SER A 1 381 ? 13.126 -46.326 -24.902 1.00 43.09 381 SER A C 1
ATOM 3005 O O . SER A 1 381 ? 13.063 -45.441 -25.754 1.00 43.09 381 SER A O 1
ATOM 3007 N N . LYS A 1 382 ? 14.134 -46.441 -24.033 1.00 41.69 382 LYS A N 1
ATOM 3008 C CA . LYS A 1 382 ? 15.435 -45.764 -24.107 1.00 41.69 382 LYS A CA 1
ATOM 3009 C C . LYS A 1 382 ? 16.276 -46.360 -25.245 1.00 41.69 382 LYS A C 1
ATOM 3011 O O . LYS A 1 382 ? 16.199 -47.573 -25.443 1.00 41.69 382 LYS A O 1
ATOM 3016 N N . PRO A 1 383 ? 17.181 -45.583 -25.856 1.00 51.47 383 PRO A N 1
ATOM 3017 C CA . PRO A 1 383 ? 18.412 -46.128 -26.402 1.00 51.47 383 PRO A CA 1
ATOM 3018 C C . PRO A 1 383 ? 19.626 -45.744 -25.545 1.00 51.47 383 PRO A C 1
ATOM 3020 O O . PRO A 1 383 ? 19.788 -44.617 -25.081 1.00 51.47 383 PRO A O 1
ATOM 3023 N N . SER A 1 384 ? 20.455 -46.758 -25.337 1.00 39.31 384 SER A N 1
ATOM 3024 C CA . SER A 1 384 ? 21.805 -46.769 -24.787 1.00 39.31 384 SER A CA 1
ATOM 3025 C C . SER A 1 384 ? 22.854 -46.422 -25.850 1.00 39.31 384 SER A C 1
ATOM 3027 O O . SER A 1 384 ? 22.780 -46.971 -26.945 1.00 39.31 384 SER A O 1
ATOM 3029 N N . SER A 1 385 ? 23.886 -45.655 -25.490 1.00 39.41 385 SER A N 1
ATOM 3030 C CA . SER A 1 385 ? 25.246 -45.728 -26.068 1.00 39.41 385 SER A CA 1
ATOM 3031 C C . SER A 1 385 ? 26.188 -44.866 -25.210 1.00 39.41 385 SER A C 1
ATOM 3033 O O . SER A 1 385 ? 25.919 -43.689 -25.001 1.00 39.41 385 SER A O 1
ATOM 3035 N N . SER A 1 386 ? 27.113 -45.497 -24.478 1.00 39.97 386 SER A N 1
ATOM 3036 C CA . SER A 1 386 ? 28.569 -45.580 -24.750 1.00 39.97 386 SER A CA 1
ATOM 3037 C C . SER A 1 386 ? 29.373 -44.445 -24.083 1.00 39.97 386 SER A C 1
ATOM 3039 O O . SER A 1 386 ? 29.137 -43.284 -24.377 1.00 39.97 386 SER A O 1
ATOM 3041 N N . LYS A 1 387 ? 30.166 -44.716 -23.036 1.00 36.78 387 LYS A N 1
ATOM 3042 C CA . LYS A 1 387 ? 31.555 -45.250 -23.017 1.00 36.78 387 LYS A CA 1
ATOM 3043 C C . LYS A 1 387 ? 32.613 -44.146 -23.245 1.00 36.78 387 LYS A C 1
ATOM 3045 O O . LYS A 1 387 ? 32.798 -43.728 -24.377 1.00 36.78 387 LYS A O 1
ATOM 3050 N N . ALA A 1 388 ? 33.285 -43.733 -22.166 1.00 38.50 388 ALA A N 1
ATOM 3051 C CA . ALA A 1 388 ? 34.660 -43.201 -22.077 1.00 38.50 388 ALA A CA 1
ATOM 3052 C C . ALA A 1 388 ? 34.973 -43.061 -20.565 1.00 38.50 388 ALA A C 1
ATOM 3054 O O . ALA A 1 388 ? 34.159 -42.494 -19.840 1.00 38.50 388 ALA A O 1
ATOM 3055 N N . GLU A 1 389 ? 35.878 -43.873 -20.003 1.00 39.56 389 GLU A N 1
ATOM 3056 C CA . GLU A 1 389 ? 37.264 -43.482 -19.640 1.00 39.56 389 GLU A CA 1
ATOM 3057 C C . GLU A 1 389 ? 37.278 -42.294 -18.654 1.00 39.56 389 GLU A C 1
ATOM 3059 O O . GLU A 1 389 ? 36.789 -41.223 -18.972 1.00 39.56 389 GLU A O 1
ATOM 3064 N N . GLY A 1 390 ? 37.746 -42.364 -17.408 1.00 33.47 390 GLY A N 1
ATOM 3065 C CA . GLY A 1 390 ? 38.764 -43.206 -16.793 1.00 33.47 390 GLY A CA 1
ATOM 3066 C C . GLY A 1 390 ? 39.798 -42.268 -16.167 1.00 33.47 390 GLY A C 1
ATOM 3067 O O . GLY A 1 390 ? 40.674 -41.794 -16.876 1.00 33.47 390 GLY A O 1
ATOM 3068 N N . THR A 1 391 ? 39.702 -41.966 -14.867 1.00 42.03 391 THR A N 1
ATOM 3069 C CA . THR A 1 391 ? 40.854 -41.487 -14.080 1.00 42.03 391 THR A CA 1
ATOM 3070 C C . THR A 1 391 ? 40.620 -41.746 -12.591 1.00 42.03 391 THR A C 1
ATOM 3072 O O . THR A 1 391 ? 39.761 -41.136 -11.959 1.00 42.03 391 THR A O 1
ATOM 3075 N N . GLU A 1 392 ? 41.380 -42.700 -12.056 1.00 36.50 392 GLU A N 1
ATOM 3076 C CA . GLU A 1 392 ? 41.572 -42.941 -10.629 1.00 36.50 392 GLU A CA 1
ATOM 3077 C C . GLU A 1 392 ? 42.212 -41.724 -9.951 1.00 36.50 392 GLU A C 1
ATOM 3079 O O . GLU A 1 392 ? 43.195 -41.186 -10.457 1.00 36.50 392 GLU A O 1
ATOM 3084 N N . GLN A 1 393 ? 41.755 -41.374 -8.748 1.00 42.78 393 GLN A N 1
ATOM 3085 C CA . GLN A 1 393 ? 42.646 -40.815 -7.733 1.00 42.78 393 GLN A CA 1
ATOM 3086 C C . GLN A 1 393 ? 42.210 -41.247 -6.330 1.00 42.78 393 GLN A C 1
ATOM 3088 O O . GLN A 1 393 ? 41.051 -41.142 -5.934 1.00 42.78 393 GLN A O 1
ATOM 3093 N N . ARG A 1 394 ? 43.198 -41.814 -5.637 1.00 36.59 394 ARG A N 1
ATOM 3094 C CA . ARG A 1 394 ? 43.169 -42.492 -4.342 1.00 36.59 394 ARG A CA 1
ATOM 3095 C C . ARG A 1 394 ? 42.722 -41.590 -3.190 1.00 36.59 394 ARG A C 1
ATOM 3097 O O . ARG A 1 394 ? 43.200 -40.469 -3.050 1.00 36.59 394 ARG A O 1
ATOM 3104 N N . LEU A 1 395 ? 41.930 -42.176 -2.296 1.00 43.59 395 LEU A N 1
ATOM 3105 C CA . LEU A 1 395 ? 41.843 -41.809 -0.881 1.00 43.59 395 LEU A CA 1
ATOM 3106 C C . LEU A 1 395 ? 43.045 -42.392 -0.118 1.00 43.59 395 LEU A C 1
ATOM 3108 O O . LEU A 1 395 ? 43.541 -43.457 -0.498 1.00 43.59 395 LEU A O 1
ATOM 3112 N N . PRO A 1 396 ? 43.416 -41.798 1.024 1.00 59.81 396 PRO A N 1
ATOM 3113 C CA . PRO A 1 396 ? 43.842 -42.589 2.165 1.00 59.81 396 PRO A CA 1
ATOM 3114 C C . PRO A 1 396 ? 42.820 -42.529 3.305 1.00 59.81 396 PRO A C 1
ATOM 3116 O O . PRO A 1 396 ? 42.253 -41.485 3.629 1.00 59.81 396 PRO A O 1
ATOM 3119 N N . ALA A 1 397 ? 42.610 -43.711 3.875 1.00 38.47 397 ALA A N 1
ATOM 3120 C CA . ALA A 1 397 ? 41.959 -43.969 5.144 1.00 38.47 397 ALA A CA 1
ATOM 3121 C C . ALA A 1 397 ? 42.861 -43.552 6.316 1.00 38.47 397 ALA A C 1
ATOM 3123 O O . ALA A 1 397 ? 44.081 -43.617 6.200 1.00 38.47 397 ALA A O 1
ATOM 3124 N N . ASP A 1 398 ? 42.239 -43.115 7.412 1.00 35.66 398 ASP A N 1
ATOM 3125 C CA . ASP A 1 398 ? 42.377 -43.675 8.768 1.00 35.66 398 ASP A CA 1
ATOM 3126 C C . ASP A 1 398 ? 42.079 -42.613 9.830 1.00 35.66 398 ASP A C 1
ATOM 3128 O O . ASP A 1 398 ? 42.699 -41.554 9.863 1.00 35.66 398 ASP A O 1
ATOM 3132 N N . ALA A 1 399 ? 41.126 -42.933 10.709 1.00 35.66 399 ALA A N 1
ATOM 3133 C CA . ALA A 1 399 ? 41.228 -42.750 12.159 1.00 35.66 399 ALA A CA 1
ATOM 3134 C C . ALA A 1 399 ? 39.917 -43.215 12.811 1.00 35.66 399 ALA A C 1
ATOM 3136 O O . ALA A 1 399 ? 38.950 -42.471 12.970 1.00 35.66 399 ALA A O 1
ATOM 3137 N N . THR A 1 400 ? 39.906 -44.490 13.178 1.00 40.09 400 THR A N 1
ATOM 3138 C CA . THR A 1 400 ? 39.022 -45.089 14.176 1.00 40.09 400 THR A CA 1
ATOM 3139 C C . THR A 1 400 ? 39.336 -44.544 15.569 1.00 40.09 400 THR A C 1
ATOM 3141 O O . THR A 1 400 ? 40.491 -44.589 15.989 1.00 40.09 400 THR A O 1
ATOM 3144 N N . ALA A 1 401 ? 38.314 -44.135 16.320 1.00 37.47 401 ALA A N 1
ATOM 3145 C CA . ALA A 1 401 ? 38.354 -44.124 17.780 1.00 37.47 401 ALA A CA 1
ATOM 3146 C C . ALA A 1 401 ? 36.946 -44.383 18.335 1.00 37.47 401 ALA A C 1
ATOM 3148 O O . ALA A 1 401 ? 36.089 -43.505 18.395 1.00 37.47 401 ALA A O 1
ATOM 3149 N N . THR A 1 402 ? 36.731 -45.644 18.686 1.00 39.00 402 THR A N 1
ATOM 3150 C CA . THR A 1 402 ? 35.757 -46.156 19.649 1.00 39.00 402 THR A CA 1
ATOM 3151 C C . THR A 1 402 ? 36.032 -45.553 21.028 1.00 39.00 402 THR A C 1
ATOM 3153 O O . THR A 1 402 ? 37.200 -45.390 21.367 1.00 39.00 402 THR A O 1
ATOM 3156 N N . LEU A 1 403 ? 34.997 -45.291 21.831 1.00 38.12 403 LEU A N 1
ATOM 3157 C CA . LEU A 1 403 ? 34.926 -45.699 23.241 1.00 38.12 403 LEU A CA 1
ATOM 3158 C C . LEU A 1 403 ? 33.501 -45.506 23.789 1.00 38.12 403 LEU A C 1
ATOM 3160 O O . LEU A 1 403 ? 32.781 -44.576 23.428 1.00 38.12 403 LEU A O 1
ATOM 3164 N N . ASP A 1 404 ? 33.139 -46.471 24.623 1.00 34.72 404 ASP A N 1
ATOM 3165 C CA . ASP A 1 404 ? 31.828 -46.829 25.146 1.00 34.72 404 ASP A CA 1
ATOM 3166 C C . ASP A 1 404 ? 31.272 -45.923 26.258 1.00 34.72 404 ASP A C 1
ATOM 3168 O O . ASP A 1 404 ? 32.016 -45.319 27.023 1.00 34.72 404 ASP A O 1
ATOM 3172 N N . GLY A 1 405 ? 29.938 -45.967 26.387 1.00 34.69 405 GLY A N 1
ATOM 3173 C CA . GLY A 1 405 ? 29.244 -46.347 27.628 1.00 34.69 405 GLY A CA 1
ATOM 3174 C C . GLY A 1 405 ? 29.105 -45.326 28.764 1.00 34.69 405 GLY A C 1
ATOM 3175 O O . GLY A 1 405 ? 30.088 -44.965 29.395 1.00 34.69 405 GLY A O 1
ATOM 3176 N N . ALA A 1 406 ? 27.855 -44.979 29.107 1.00 33.91 406 ALA A N 1
ATOM 3177 C CA . ALA A 1 406 ? 27.327 -45.062 30.481 1.00 33.91 406 ALA A CA 1
ATOM 3178 C C . ALA A 1 406 ? 25.8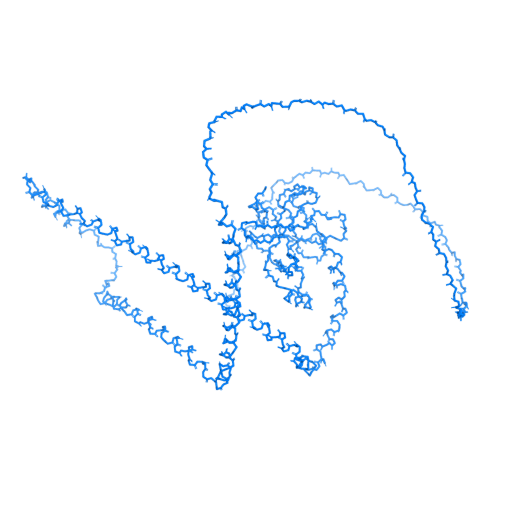40 -44.642 30.554 1.00 33.91 406 ALA A C 1
ATOM 3180 O O . ALA A 1 406 ? 25.472 -43.507 30.264 1.00 33.91 406 ALA A O 1
ATOM 3181 N N . ASP A 1 407 ? 25.032 -45.615 30.972 1.00 33.44 407 ASP A N 1
ATOM 3182 C CA . ASP A 1 407 ? 23.962 -45.557 31.972 1.00 33.44 407 ASP A CA 1
ATOM 3183 C C . ASP A 1 407 ? 22.656 -44.765 31.777 1.00 33.44 407 ASP A C 1
ATOM 3185 O O . ASP A 1 407 ? 22.561 -43.539 31.774 1.00 33.44 407 ASP A O 1
ATOM 3189 N N . ALA A 1 408 ? 21.595 -45.577 31.770 1.00 37.47 408 ALA A N 1
ATOM 3190 C CA . ALA A 1 408 ? 20.216 -45.260 32.083 1.00 37.47 408 ALA A CA 1
ATOM 3191 C C . ALA A 1 408 ? 19.944 -45.413 33.594 1.00 37.47 408 ALA A C 1
ATOM 3193 O O . ALA A 1 408 ? 20.361 -46.409 34.176 1.00 37.47 408 ALA A O 1
ATOM 3194 N N . ALA A 1 409 ? 19.184 -44.469 34.170 1.00 33.47 409 ALA A N 1
ATOM 3195 C CA . ALA A 1 409 ? 18.340 -44.503 35.391 1.00 33.47 409 ALA A CA 1
ATOM 3196 C C . ALA A 1 409 ? 18.275 -43.047 35.930 1.00 33.47 409 ALA A C 1
ATOM 3198 O O . ALA A 1 409 ? 19.271 -42.346 35.875 1.00 33.47 409 ALA A O 1
ATOM 3199 N N . ALA A 1 410 ? 17.194 -42.450 36.437 1.00 33.16 410 ALA A N 1
ATOM 3200 C CA . ALA A 1 410 ? 15.971 -42.955 37.029 1.00 33.16 410 ALA A CA 1
ATOM 3201 C C . ALA A 1 410 ? 14.890 -41.843 37.102 1.00 33.16 410 ALA A C 1
ATOM 3203 O O . ALA A 1 410 ? 15.195 -40.655 37.094 1.00 33.16 410 ALA A O 1
ATOM 3204 N N . ALA A 1 411 ? 13.645 -42.294 37.284 1.00 33.81 411 ALA A N 1
ATOM 3205 C CA . ALA A 1 411 ? 12.633 -41.774 38.216 1.00 33.81 411 ALA A CA 1
ATOM 3206 C C . ALA A 1 411 ? 12.054 -40.344 38.071 1.00 33.81 411 ALA A C 1
ATOM 3208 O O . ALA A 1 411 ? 12.585 -39.348 38.546 1.00 33.81 411 ALA A O 1
ATOM 3209 N N . ALA A 1 412 ? 10.832 -40.324 37.530 1.00 38.53 412 ALA A N 1
ATOM 3210 C CA . ALA A 1 412 ? 9.603 -39.826 38.161 1.00 38.53 412 ALA A CA 1
ATOM 3211 C C . ALA A 1 412 ? 9.701 -38.747 39.265 1.00 38.53 412 ALA A C 1
ATOM 3213 O O . ALA A 1 412 ? 10.006 -39.056 40.412 1.00 38.53 412 ALA A O 1
ATOM 3214 N N . VAL A 1 413 ? 9.191 -37.545 38.966 1.00 37.94 413 VAL A N 1
ATOM 3215 C CA . VAL A 1 413 ? 8.481 -36.704 39.948 1.00 37.94 413 VAL A CA 1
ATOM 3216 C C . VAL A 1 413 ? 7.238 -36.113 39.281 1.00 37.94 413 VAL A C 1
ATOM 3218 O O . VAL A 1 413 ? 7.305 -35.180 38.484 1.00 37.94 413 VAL A O 1
ATOM 3221 N N . ALA A 1 414 ? 6.085 -36.689 39.613 1.00 38.91 414 ALA A N 1
ATOM 3222 C CA . ALA A 1 414 ? 4.773 -36.136 39.320 1.00 38.91 414 ALA A CA 1
ATOM 3223 C C . ALA A 1 414 ? 4.424 -35.092 40.394 1.00 38.91 414 ALA A C 1
ATOM 3225 O O . ALA A 1 414 ? 4.009 -35.438 41.499 1.00 38.91 414 ALA A O 1
ATOM 3226 N N . GLY A 1 415 ? 4.599 -33.812 40.069 1.00 34.25 415 GLY A N 1
ATOM 3227 C CA . GLY A 1 415 ? 4.116 -32.694 40.877 1.00 34.25 415 GLY A CA 1
ATOM 3228 C C . GLY A 1 415 ? 2.714 -32.281 40.440 1.00 34.25 415 GLY A C 1
ATOM 3229 O O . GLY A 1 415 ? 2.553 -31.590 39.438 1.00 34.25 415 GLY A O 1
ATOM 3230 N N . LYS A 1 416 ? 1.699 -32.712 41.195 1.00 40.62 416 LYS A N 1
ATOM 3231 C CA . LYS A 1 416 ? 0.332 -32.182 41.128 1.00 40.62 416 LYS A CA 1
ATOM 3232 C C . LYS A 1 416 ? 0.351 -30.697 41.509 1.00 40.62 416 LYS A C 1
ATOM 3234 O O . LYS A 1 416 ? 0.699 -30.374 42.638 1.00 40.62 416 LYS A O 1
ATOM 3239 N N . PHE A 1 417 ? -0.090 -29.823 40.610 1.00 33.00 417 PHE A N 1
ATOM 3240 C CA . PHE A 1 417 ? -0.569 -28.487 40.964 1.00 33.00 417 PHE A CA 1
ATOM 3241 C C . PHE A 1 417 ? -2.033 -28.379 40.543 1.00 33.00 417 PHE A C 1
ATOM 3243 O O . PHE A 1 417 ? -2.364 -28.164 39.380 1.00 33.00 417 PHE A O 1
ATOM 3250 N N . THR A 1 418 ? -2.915 -28.590 41.513 1.00 38.16 418 THR A N 1
ATOM 3251 C CA . THR A 1 418 ? -4.292 -28.102 41.494 1.00 38.16 418 THR A CA 1
ATOM 3252 C C . THR A 1 418 ? -4.250 -26.605 41.776 1.00 38.16 418 THR A C 1
ATOM 3254 O O . THR A 1 418 ? -3.884 -26.208 42.880 1.00 38.16 418 THR A O 1
ATOM 3257 N N . VAL A 1 419 ? -4.611 -25.780 40.793 1.00 37.34 419 VAL A N 1
ATOM 3258 C CA . VAL A 1 419 ? -5.011 -24.391 41.045 1.00 37.34 419 VAL A CA 1
ATOM 3259 C C . VAL A 1 419 ? -6.504 -24.306 40.790 1.00 37.34 419 VAL A C 1
ATOM 3261 O O . VAL A 1 419 ? -6.997 -24.526 39.686 1.00 37.34 419 VAL A O 1
ATOM 3264 N N . GLU A 1 420 ? -7.189 -24.074 41.895 1.00 36.88 420 GLU A N 1
ATOM 3265 C CA . GLU A 1 420 ? -8.615 -23.899 42.055 1.00 36.88 420 GLU A CA 1
ATOM 3266 C C . GLU A 1 420 ? -9.076 -22.621 41.341 1.00 36.88 420 GLU A C 1
ATOM 3268 O O . GLU A 1 420 ? -8.446 -21.565 41.413 1.00 36.88 420 GLU A O 1
ATOM 3273 N N . VAL A 1 421 ? -10.175 -22.752 40.603 1.00 38.94 421 VAL A N 1
ATOM 3274 C CA . VAL A 1 421 ? -10.843 -21.678 39.873 1.00 38.94 421 VAL A CA 1
ATOM 3275 C C . VAL A 1 421 ? -11.647 -20.843 40.868 1.00 38.94 421 VAL A C 1
ATOM 3277 O O . VAL A 1 421 ? -12.629 -21.329 41.421 1.00 38.94 421 VAL A O 1
ATOM 3280 N N . LEU A 1 422 ? -11.290 -19.568 41.034 1.00 38.56 422 LEU A N 1
ATOM 3281 C CA . LEU A 1 422 ? -12.187 -18.549 41.582 1.00 38.56 422 LEU A CA 1
ATOM 3282 C C . LEU A 1 422 ? -12.474 -17.507 40.503 1.00 38.56 422 LEU A C 1
ATOM 3284 O O . LEU A 1 422 ? -11.646 -16.665 40.162 1.00 38.56 422 LEU A O 1
ATOM 3288 N N . ALA A 1 423 ? -13.676 -17.612 39.946 1.00 39.59 423 ALA A N 1
ATOM 3289 C CA . ALA A 1 423 ? -14.269 -16.632 39.060 1.00 39.59 423 ALA A CA 1
ATOM 3290 C C . ALA A 1 423 ? -14.857 -15.473 39.880 1.00 39.59 423 ALA A C 1
ATOM 3292 O O . ALA A 1 423 ? -15.747 -15.703 40.695 1.00 39.59 423 ALA A O 1
ATOM 3293 N N . GLN A 1 424 ? -14.424 -14.238 39.611 1.00 43.66 424 GLN A N 1
ATOM 3294 C CA . GLN A 1 424 ? -15.224 -13.022 39.813 1.00 43.66 424 GLN A CA 1
ATOM 3295 C C . GLN A 1 424 ? -14.902 -11.972 38.727 1.00 43.66 424 GLN A C 1
ATOM 3297 O O . GLN A 1 424 ? -13.751 -11.886 38.292 1.00 43.66 424 GLN A O 1
ATOM 3302 N N . PRO A 1 425 ? -15.898 -11.192 38.254 1.00 47.94 425 PRO A N 1
ATOM 3303 C CA . PRO A 1 425 ? -15.745 -10.249 37.144 1.00 47.94 425 PRO A CA 1
ATOM 3304 C C . PRO A 1 425 ? -15.409 -8.824 37.627 1.00 47.94 425 PRO A C 1
ATOM 3306 O O . PRO A 1 425 ? -15.879 -8.432 38.693 1.00 47.94 425 PRO A O 1
ATOM 3309 N N . PRO A 1 426 ? -14.732 -7.983 36.820 1.00 49.91 426 PRO A N 1
ATOM 3310 C CA . PRO A 1 426 ? -14.718 -6.548 37.068 1.00 49.91 426 PRO A CA 1
ATOM 3311 C C . PRO A 1 426 ? -15.478 -5.785 35.972 1.00 49.91 426 PRO A C 1
ATOM 3313 O O . PRO A 1 426 ? -14.961 -5.508 34.891 1.00 49.91 426 PRO A O 1
ATOM 3316 N N . GLN A 1 427 ? -16.712 -5.389 36.288 1.00 45.97 427 GLN A N 1
ATOM 3317 C CA . GLN A 1 427 ? -17.204 -4.069 35.891 1.00 45.97 427 GLN A CA 1
ATOM 3318 C C . GLN A 1 427 ? -16.714 -3.066 36.950 1.00 45.97 427 GLN A C 1
ATOM 3320 O O . GLN A 1 427 ? -16.688 -3.408 38.126 1.00 45.97 427 GLN A O 1
ATOM 3325 N N . GLN A 1 428 ? -16.393 -1.836 36.528 1.00 49.91 428 GLN A N 1
ATOM 3326 C CA . GLN A 1 428 ? -15.945 -0.677 37.335 1.00 49.91 428 GLN A CA 1
ATOM 3327 C C . GLN A 1 428 ? -14.427 -0.528 37.567 1.00 49.91 428 GLN A C 1
ATOM 3329 O O . GLN A 1 428 ? -13.921 -0.736 38.662 1.00 49.91 428 GLN A O 1
ATOM 3334 N N . ALA A 1 429 ? -13.711 -0.038 36.548 1.00 41.56 429 ALA A N 1
ATOM 3335 C CA . ALA A 1 429 ? -12.442 0.684 36.729 1.00 41.56 429 ALA A CA 1
ATOM 3336 C C . ALA A 1 429 ? -12.140 1.604 35.526 1.00 41.56 429 ALA A C 1
ATOM 3338 O O . ALA A 1 429 ? -11.164 1.417 34.811 1.00 41.56 429 ALA A O 1
ATOM 3339 N N . PHE A 1 430 ? -12.997 2.598 35.271 1.00 40.16 430 PHE A N 1
ATOM 3340 C CA . PHE A 1 430 ? -12.706 3.702 34.339 1.00 40.16 430 PHE A CA 1
ATOM 3341 C C . PHE A 1 430 ? -13.278 5.016 34.888 1.00 40.16 430 PHE A C 1
ATOM 3343 O O . PHE A 1 430 ? -14.175 5.624 34.318 1.00 40.16 430 PHE A O 1
ATOM 3350 N N . ALA A 1 431 ? -12.779 5.439 36.052 1.00 43.78 431 ALA A N 1
ATOM 3351 C CA . ALA A 1 431 ? -13.052 6.768 36.602 1.00 43.78 431 ALA A CA 1
ATOM 3352 C C . ALA A 1 431 ? -11.940 7.235 37.557 1.00 43.78 431 ALA A C 1
ATOM 3354 O O . ALA A 1 431 ? -12.224 7.741 38.637 1.00 43.78 431 ALA A O 1
ATOM 3355 N N . THR A 1 432 ? -10.657 7.051 37.216 1.00 41.97 432 THR A N 1
ATOM 3356 C CA . THR A 1 432 ? -9.556 7.680 37.983 1.00 41.97 432 THR A CA 1
ATOM 3357 C C . THR A 1 432 ? -8.278 7.831 37.149 1.00 41.97 432 THR A C 1
ATOM 3359 O O . THR A 1 432 ? -7.235 7.278 37.473 1.00 41.97 432 THR A O 1
ATOM 3362 N N . ALA A 1 433 ? -8.341 8.572 36.038 1.00 38.56 433 ALA A N 1
ATOM 3363 C CA . ALA A 1 433 ? -7.149 8.891 35.236 1.00 38.56 433 ALA A CA 1
ATOM 3364 C C . ALA A 1 433 ? -7.159 10.313 34.631 1.00 38.56 433 ALA A C 1
ATOM 3366 O O . ALA A 1 433 ? -6.540 10.549 33.600 1.00 38.56 433 ALA A O 1
ATOM 3367 N N . CYS A 1 434 ? -7.833 11.279 35.275 1.00 36.38 434 CYS A N 1
ATOM 3368 C CA . CYS A 1 434 ? -7.859 12.686 34.832 1.00 36.38 434 CYS A CA 1
ATOM 3369 C C . CYS A 1 434 ? -7.389 13.720 35.877 1.00 36.38 434 CYS A C 1
ATOM 3371 O O . CYS A 1 434 ? -7.555 14.912 35.648 1.00 36.38 434 CYS A O 1
ATOM 3373 N N . GLN A 1 435 ? -6.758 13.323 36.990 1.00 40.62 435 GLN A N 1
ATOM 3374 C CA . GLN A 1 435 ? -6.291 14.281 38.016 1.00 40.62 435 GLN A CA 1
ATOM 3375 C C . GLN A 1 435 ? -4.773 14.327 38.263 1.00 40.62 435 GLN A C 1
ATOM 3377 O O . GLN A 1 435 ? -4.324 15.101 39.101 1.00 40.62 435 GLN A O 1
ATOM 3382 N N . ALA A 1 436 ? -3.952 13.596 37.503 1.00 37.75 436 ALA A N 1
ATOM 3383 C CA . ALA A 1 436 ? -2.498 13.565 37.726 1.00 37.75 436 ALA A CA 1
ATOM 3384 C C . ALA A 1 436 ? -1.660 14.463 36.784 1.00 37.75 436 ALA A C 1
ATOM 3386 O O . ALA A 1 436 ? -0.442 14.512 36.922 1.00 37.75 436 ALA A O 1
ATOM 3387 N N . ALA A 1 437 ? -2.272 15.209 35.855 1.00 38.62 437 ALA A N 1
ATOM 3388 C CA . ALA A 1 437 ? -1.538 15.993 34.845 1.00 38.62 437 ALA A CA 1
ATOM 3389 C C . ALA A 1 437 ? -1.475 17.519 35.100 1.00 38.62 437 ALA A C 1
ATOM 3391 O O . ALA A 1 437 ? -0.931 18.247 34.276 1.00 38.62 437 ALA A O 1
ATOM 3392 N N . ALA A 1 438 ? -1.986 18.025 36.232 1.00 39.78 438 ALA A N 1
ATOM 3393 C CA . ALA A 1 438 ? -2.073 19.471 36.504 1.00 39.78 438 ALA A CA 1
ATOM 3394 C C . ALA A 1 438 ? -1.140 19.999 37.620 1.00 39.78 438 ALA A C 1
ATOM 3396 O O . ALA A 1 438 ? -1.225 21.170 37.978 1.00 39.78 438 ALA A O 1
ATOM 3397 N N . MET A 1 439 ? -0.236 19.180 38.173 1.00 42.03 439 MET A N 1
ATOM 3398 C CA . MET A 1 439 ? 0.570 19.543 39.360 1.00 42.03 439 MET A CA 1
ATOM 3399 C C . MET A 1 439 ? 2.085 19.707 39.112 1.00 42.03 439 MET A C 1
ATOM 3401 O O . MET A 1 439 ? 2.827 19.936 40.062 1.00 42.03 439 MET A O 1
ATOM 3405 N N . LEU A 1 440 ? 2.574 19.647 37.864 1.00 41.44 440 LEU A N 1
ATOM 3406 C CA . LEU A 1 440 ? 4.024 19.647 37.568 1.00 41.44 440 LEU A CA 1
ATOM 3407 C C . LEU A 1 440 ? 4.550 20.815 36.706 1.00 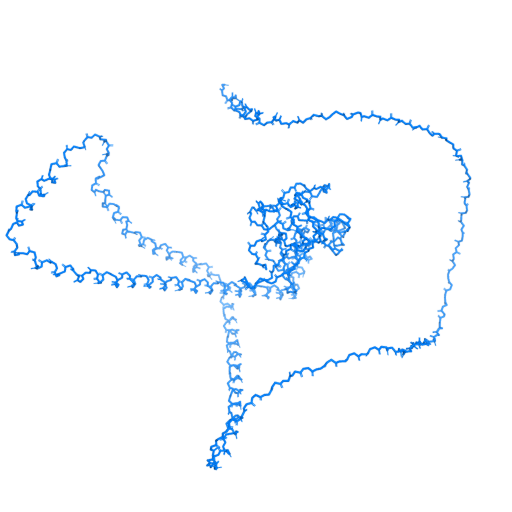41.44 440 LEU A C 1
ATOM 3409 O O . LEU A 1 440 ? 5.640 20.724 36.153 1.00 41.44 440 LEU A O 1
ATOM 3413 N N . THR A 1 441 ? 3.851 21.954 36.643 1.00 46.06 441 THR A N 1
ATOM 3414 C CA . THR A 1 441 ? 4.329 23.168 35.930 1.00 46.06 441 THR A CA 1
ATOM 3415 C C . THR A 1 441 ? 4.386 24.446 36.777 1.00 46.06 441 THR A C 1
ATOM 3417 O O . THR A 1 441 ? 4.368 25.554 36.246 1.00 46.06 441 THR A O 1
ATOM 3420 N N . ARG A 1 442 ? 4.536 24.340 38.104 1.00 47.09 442 ARG A N 1
ATOM 3421 C CA . ARG A 1 442 ? 4.811 25.507 38.968 1.00 47.09 442 ARG A CA 1
ATOM 3422 C C . ARG A 1 442 ? 5.897 25.245 40.010 1.00 47.09 442 ARG A C 1
ATOM 3424 O O . ARG A 1 442 ? 5.622 25.258 41.200 1.00 47.09 442 ARG A O 1
ATOM 3431 N N . ARG A 1 443 ? 7.147 25.075 39.573 1.00 44.91 443 ARG A N 1
ATOM 3432 C CA . ARG A 1 443 ? 8.336 25.425 40.376 1.00 44.91 443 ARG A CA 1
ATOM 3433 C C . ARG A 1 443 ? 9.464 25.857 39.446 1.00 44.91 443 ARG A C 1
ATOM 3435 O O . ARG A 1 443 ? 10.125 25.029 38.837 1.00 44.91 443 ARG A O 1
ATOM 3442 N N . GLY A 1 444 ? 9.634 27.167 39.318 1.00 43.00 444 GLY A N 1
ATOM 3443 C CA . GLY A 1 444 ? 10.685 27.769 38.505 1.00 43.00 444 GLY A CA 1
ATOM 3444 C C . GLY A 1 444 ? 10.490 29.271 38.367 1.00 43.00 444 GLY A C 1
ATOM 3445 O O . GLY A 1 444 ? 10.182 29.733 37.275 1.00 43.00 444 GLY A O 1
ATOM 3446 N N . ARG A 1 445 ? 10.573 29.991 39.494 1.00 47.28 445 ARG A N 1
ATOM 3447 C CA . ARG A 1 445 ? 10.888 31.427 39.630 1.00 47.28 445 ARG A CA 1
ATOM 3448 C C . ARG A 1 445 ? 10.759 31.805 41.106 1.00 47.28 445 ARG A C 1
ATOM 3450 O O . ARG A 1 445 ? 9.651 32.036 41.576 1.00 47.28 445 ARG A O 1
ATOM 3457 N N . HIS A 1 446 ? 11.887 31.802 41.802 1.00 46.47 446 HIS A N 1
ATOM 3458 C CA . HIS A 1 446 ? 12.282 32.799 42.792 1.00 46.47 446 HIS A CA 1
ATOM 3459 C C . HIS A 1 446 ? 13.801 32.797 42.855 1.00 46.47 446 HIS A C 1
ATOM 3461 O O . HIS A 1 446 ? 14.363 31.678 42.829 1.00 46.47 446 HIS A O 1
#

Organism: Tetradesmus obliquus (NCBI:txid3088)